Protein 5U0V (pdb70)

Secondary structure (DSSP, 8-state):
-EEEETTEEEETTS-EEEEEEE---HHHHHHHHHHHHHHTT-SEEEEE-STTSTTPPP--HHHHHHHHHHHHHHHHHH---EEEEE---HHHHHHHHHTT--EEEETTTT-STTHHHHHHHHT--EEEE--SS----HHHHHHHHHHHHHHHHHHTT--GGGEEEE----TT--HHHHHHHHHTGGGGGGG-S-BEEE-TT-HHHHHHHT--GGG-HHHHHHHHHHHHHTT-SEEEES-HHHHHHHHHHHHHHHHH-/--EEEETTEEEE-SS-EEEEEEE----HHHHHHHHHHHHHHTT-SEEEEE-----HHHHHHHHHHHHHHHHHH--SEEEEE---HHHHHHHHHTT--EEEETTTT-STTHHHHHHHHT--EEEE----HHHHHHHHHHHHHHHHHHTT--GGGEEEE----TT--HHHHHHHHHTGGGGGGG-S-BEE--TT-HHHHHHH---GGG-HHHHHHHHHHHHHTT-SEEEES-HHHHHHHHHHHHHHHHHT-

CATH classification: 3.20.20.20

Structure (mmCIF, N/CA/C/O backbone):
data_5U0V
#
_entry.id   5U0V
#
_cell.length_a   43.605
_cell.length_b   85.016
_cell.length_c   82.085
_cell.angle_alpha   90.00
_cell.angle_beta   102.83
_cell.angle_gamma   90.00
#
_symmetry.space_group_name_H-M   'P 1 21 1'
#
loop_
_entity.id
_entity.type
_entity.pdbx_description
1 polymer 'Dihydropteroate synthase'
2 non-polymer 2-amino-6-(methylamino)-5-nitrosopyrimidin-4(3H)-one
3 non-polymer 'SODIUM ION'
4 non-polymer 'ACETIC ACID'
5 water water
#
loop_
_atom_site.group_PDB
_atom_site.id
_atom_site.type_symbol
_atom_site.label_atom_id
_atom_site.label_alt_id
_atom_site.label_comp_id
_atom_site.label_asym_id
_atom_site.label_entity_id
_atom_site.label_seq_id
_atom_site.pdbx_PDB_ins_code
_atom_site.Cartn_x
_atom_site.Cartn_y
_atom_site.Cartn_z
_atom_site.occupancy
_atom_site.B_iso_or_equiv
_atom_site.auth_seq_id
_atom_site.auth_comp_id
_atom_site.auth_asym_id
_atom_site.auth_atom_id
_atom_site.pdbx_PDB_model_num
ATOM 1 N N . MET A 1 3 ? 27.683 13.665 42.875 1.00 43.41 1 MET A N 1
ATOM 2 C CA . MET A 1 3 ? 27.590 13.005 44.173 1.00 48.77 1 MET A CA 1
ATOM 3 C C . MET A 1 3 ? 28.535 11.806 44.241 1.00 38.25 1 MET A C 1
ATOM 4 O O . MET A 1 3 ? 28.594 10.996 43.316 1.00 35.44 1 MET A O 1
ATOM 9 N N . LYS A 1 4 ? 29.285 11.707 45.335 1.00 42.54 2 LYS A N 1
ATOM 10 C CA . LYS A 1 4 ? 30.229 10.607 45.523 1.00 38.28 2 LYS A CA 1
ATOM 11 C C . LYS A 1 4 ? 30.112 9.941 46.884 1.00 33.92 2 LYS A C 1
ATOM 12 O O . LYS A 1 4 ? 29.629 10.529 47.858 1.00 37.33 2 LYS A O 1
ATOM 18 N N . LEU A 1 5 ? 30.541 8.687 46.928 1.00 27.58 3 LEU A N 1
ATOM 19 C CA . LEU A 1 5 ? 30.717 7.993 48.181 1.00 23.53 3 LEU A CA 1
ATOM 20 C C . LEU A 1 5 ? 32.195 7.806 48.385 1.00 23.74 3 LEU A C 1
ATOM 21 O O . LEU A 1 5 ? 32.914 7.565 47.417 1.00 23.91 3 LEU A O 1
ATOM 26 N N . PHE A 1 6 ? 32.624 7.868 49.642 1.00 24.17 4 PHE A N 1
ATOM 27 C CA . PHE A 1 6 ? 34.021 7.660 50.017 1.00 23.09 4 PHE A CA 1
ATOM 28 C C . PHE A 1 6 ? 34.171 6.536 51.042 1.00 23.85 4 PHE A C 1
ATOM 29 O O . PHE A 1 6 ? 33.499 6.533 52.075 1.00 28.16 4 PHE A O 1
ATOM 37 N N . ALA A 1 7 ? 35.061 5.591 50.756 1.00 19.87 5 ALA A N 1
ATOM 38 C CA . ALA A 1 7 ? 35.313 4.473 51.660 1.00 23.10 5 ALA A CA 1
ATOM 39 C C . ALA A 1 7 ? 36.683 3.871 51.368 1.00 20.80 5 ALA A C 1
ATOM 40 O O . ALA A 1 7 ? 37.059 3.750 50.207 1.00 22.75 5 ALA A O 1
ATOM 42 N N . GLN A 1 8 ? 37.414 3.506 52.425 1.00 20.94 6 GLN A N 1
ATOM 43 C CA . GLN A 1 8 ? 38.683 2.798 52.284 1.00 20.66 6 GLN A CA 1
ATOM 44 C C . GLN A 1 8 ? 39.654 3.608 51.447 1.00 22.07 6 GLN A C 1
ATOM 45 O O . GLN A 1 8 ? 40.416 3.044 50.666 1.00 22.17 6 GLN A O 1
ATOM 51 N N . GLY A 1 9 ? 39.576 4.930 51.572 1.00 23.21 7 GLY A N 1
ATOM 52 C CA . GLY A 1 9 ? 40.457 5.813 50.815 1.00 28.98 7 GLY A CA 1
ATOM 53 C C . GLY A 1 9 ? 40.208 5.858 49.322 1.00 25.49 7 GLY A C 1
ATOM 54 O O . GLY A 1 9 ? 41.071 6.258 48.551 1.00 25.72 7 GLY A O 1
ATOM 55 N N . THR A 1 10 ? 39.024 5.437 48.895 1.00 22.53 8 THR A N 1
ATOM 56 C CA . THR A 1 10 ? 38.667 5.515 47.491 1.00 24.59 8 THR A CA 1
ATOM 57 C C . THR A 1 10 ? 37.268 6.126 47.379 1.00 26.79 8 THR A C 1
ATOM 58 O O . THR A 1 10 ? 36.614 6.400 48.393 1.00 26.07 8 THR A O 1
ATOM 62 N N . SER A 1 11 ? 36.829 6.349 46.152 1.00 26.98 9 SER A N 1
ATOM 63 C CA . SER A 1 11 ? 35.507 6.934 45.930 1.00 29.64 9 SER A CA 1
ATOM 64 C C . SER A 1 11 ? 34.719 6.240 44.838 1.00 26.90 9 SER A C 1
ATOM 65 O O . SER A 1 11 ? 35.269 5.581 43.948 1.00 29.91 9 SER A O 1
ATOM 68 N N . LEU A 1 12 ? 33.398 6.392 44.912 1.00 22.39 10 LEU A N 1
ATOM 69 C CA . LEU A 1 12 ? 32.526 5.864 43.898 1.00 25.57 10 LEU A CA 1
ATOM 70 C C . LEU A 1 12 ? 31.750 7.058 43.338 1.00 20.06 10 LEU A C 1
ATOM 71 O O . LEU A 1 12 ? 31.221 7.872 44.108 1.00 25.89 10 LEU A O 1
ATOM 76 N N . ASP A 1 13 ? 31.749 7.176 42.012 1.00 23.39 11 ASP A N 1
ATOM 77 C CA . ASP A 1 13 ? 31.142 8.297 41.303 1.00 25.74 11 ASP A CA 1
ATOM 78 C C . ASP A 1 13 ? 29.674 8.027 41.019 1.00 21.53 11 ASP A C 1
ATOM 79 O O . ASP A 1 13 ? 29.345 7.251 40.113 1.00 24.10 11 ASP A O 1
ATOM 84 N N . LEU A 1 14 ? 28.802 8.709 41.739 1.00 24.62 12 LEU A N 1
ATOM 85 C CA . LEU A 1 14 ? 27.379 8.407 41.599 1.00 24.26 12 LEU A CA 1
ATOM 86 C C . LEU A 1 14 ? 26.696 9.306 40.580 1.00 26.78 12 LEU A C 1
ATOM 87 O O . LEU A 1 14 ? 25.493 9.535 40.673 1.00 27.41 12 LEU A O 1
ATOM 92 N N . SER A 1 15 ? 27.449 9.787 39.592 1.00 28.25 13 SER A N 1
ATOM 93 C CA . SER A 1 15 ? 26.871 10.618 38.541 1.00 30.11 13 SER A CA 1
ATOM 94 C C . SER A 1 15 ? 26.137 9.773 37.500 1.00 33.06 13 SER A C 1
ATOM 95 O O . SER A 1 15 ? 25.501 10.305 36.594 1.00 30.52 13 SER A O 1
ATOM 98 N N . HIS A 1 16 ? 26.238 8.457 37.629 1.00 25.99 14 HIS A N 1
ATOM 99 C CA . HIS A 1 16 ? 25.512 7.538 36.773 1.00 25.91 14 HIS A CA 1
ATOM 100 C C . HIS A 1 16 ? 25.113 6.347 37.625 1.00 26.02 14 HIS A C 1
ATOM 101 O O . HIS A 1 16 ? 25.706 6.134 38.689 1.00 23.02 14 HIS A O 1
ATOM 108 N N . PRO A 1 17 ? 24.103 5.572 37.185 1.00 24.67 15 PRO A N 1
ATOM 109 C CA . PRO A 1 17 ? 23.720 4.419 38.022 1.00 20.13 15 PRO A CA 1
ATOM 110 C C . PRO A 1 17 ? 24.803 3.338 38.053 1.00 24.15 15 PRO A C 1
ATOM 111 O O . PRO A 1 17 ? 25.508 3.118 37.075 1.00 23.24 15 PRO A O 1
ATOM 115 N N . HIS A 1 18 ? 24.942 2.692 39.204 1.00 18.30 16 HIS A N 1
ATOM 116 C CA . HIS A 1 18 ? 25.806 1.550 39.358 1.00 14.83 16 HIS A CA 1
ATOM 117 C C . HIS A 1 18 ? 25.015 0.289 39.564 1.00 17.05 16 HIS A C 1
ATOM 118 O O . HIS A 1 18 ? 24.001 0.292 40.276 1.00 19.21 16 HIS A O 1
ATOM 125 N N . VAL A 1 19 ? 25.472 -0.790 38.967 1.00 14.05 17 VAL A N 1
ATOM 126 C CA . VAL A 1 19 ? 24.860 -2.082 39.217 1.00 14.06 17 VAL A CA 1
ATOM 127 C C . VAL A 1 19 ? 25.607 -2.833 40.338 1.00 15.77 17 VAL A C 1
ATOM 128 O O . VAL A 1 19 ? 26.819 -3.092 40.247 1.00 15.42 17 VAL A O 1
ATOM 132 N N . MET A 1 20 ? 24.869 -3.182 41.388 1.00 16.71 18 MET A N 1
ATOM 133 C CA . MET A 1 20 ? 25.421 -3.955 42.494 1.00 15.84 18 MET A CA 1
ATOM 134 C C . MET A 1 20 ? 24.981 -5.401 42.342 1.00 19.09 18 MET A C 1
ATOM 135 O O . MET A 1 20 ? 23.795 -5.698 42.343 1.00 17.16 18 MET A O 1
ATOM 140 N N . GLY A 1 21 ? 25.952 -6.295 42.210 1.00 13.89 19 GLY A N 1
ATOM 141 C CA . GLY A 1 21 ? 25.652 -7.692 41.968 1.00 14.29 19 GLY A CA 1
ATOM 142 C C . GLY A 1 21 ? 25.539 -8.432 43.295 1.00 18.05 19 GLY A C 1
ATOM 143 O O . GLY A 1 21 ? 26.358 -8.244 44.201 1.00 19.88 19 GLY A O 1
ATOM 144 N N . ILE A 1 22 ? 24.553 -9.303 43.383 1.00 16.24 20 ILE A N 1
ATOM 145 C CA . ILE A 1 22 ? 24.298 -10.091 44.588 1.00 17.02 20 ILE A CA 1
ATOM 146 C C . ILE A 1 22 ? 25.230 -11.317 44.649 1.00 17.20 20 ILE A C 1
ATOM 147 O O . ILE A 1 22 ? 25.225 -12.147 43.752 1.00 20.19 20 ILE A O 1
ATOM 152 N N . LEU A 1 23 ? 26.027 -11.420 45.711 1.00 21.10 21 LEU A N 1
ATOM 153 C CA . LEU A 1 23 ? 26.876 -12.580 45.906 1.00 20.80 21 LEU A CA 1
ATOM 154 C C . LEU A 1 23 ? 26.446 -13.298 47.172 1.00 24.63 21 LEU A C 1
ATOM 155 O O . LEU A 1 23 ? 26.790 -12.883 48.277 1.00 23.07 21 LEU A O 1
ATOM 160 N N . ASN A 1 24 ? 25.665 -14.353 47.008 1.00 26.69 22 ASN A N 1
ATOM 161 C CA . ASN A 1 24 ? 25.154 -15.135 48.121 1.00 32.25 22 ASN A CA 1
ATOM 162 C C . ASN A 1 24 ? 26.121 -16.265 48.425 1.00 30.23 22 ASN A C 1
ATOM 163 O O . ASN A 1 24 ? 26.359 -17.111 47.582 1.00 35.27 22 ASN A O 1
ATOM 168 N N . VAL A 1 25 ? 26.699 -16.263 49.618 1.00 32.76 23 VAL A N 1
ATOM 169 C CA . VAL A 1 25 ? 27.725 -17.251 49.945 1.00 29.91 23 VAL A CA 1
ATOM 170 C C . VAL A 1 25 ? 27.202 -18.360 50.869 1.00 41.45 23 VAL A C 1
ATOM 171 O O . VAL A 1 25 ? 27.988 -19.080 51.484 1.00 50.78 23 VAL A O 1
ATOM 175 N N . THR A 1 26 ? 25.882 -18.490 50.970 0.85 38.52 24 THR A N 1
ATOM 176 C CA . THR A 1 26 ? 25.262 -19.648 51.622 0.85 46.43 24 THR A CA 1
ATOM 177 C C . THR A 1 26 ? 24.885 -20.713 50.592 0.85 47.35 24 THR A C 1
ATOM 178 O O . THR A 1 26 ? 25.752 -21.297 49.943 0.85 53.33 24 THR A O 1
ATOM 182 N N . ASN A 1 37 ? 34.800 -25.952 47.372 1.00 55.17 35 ASN A N 1
ATOM 183 C CA . ASN A 1 37 ? 35.074 -24.838 48.271 1.00 52.73 35 ASN A CA 1
ATOM 184 C C . ASN A 1 37 ? 34.215 -23.618 47.956 1.00 56.10 35 ASN A C 1
ATOM 185 O O . ASN A 1 37 ? 34.292 -23.059 46.862 1.00 54.02 35 ASN A O 1
ATOM 190 N N . SER A 1 38 ? 33.397 -23.211 48.921 1.00 53.13 36 SER A N 1
ATOM 191 C CA . SER A 1 38 ? 32.521 -22.056 48.748 1.00 53.61 36 SER A CA 1
ATOM 192 C C . SER A 1 38 ? 33.306 -20.790 48.386 1.00 51.86 36 SER A C 1
ATOM 193 O O . SER A 1 38 ? 32.831 -19.962 47.606 1.00 47.85 36 SER A O 1
ATOM 196 N N . LEU A 1 39 ? 34.500 -20.648 48.961 1.00 48.36 37 LEU A N 1
ATOM 197 C CA . LEU A 1 39 ? 35.305 -19.446 48.776 1.00 42.95 37 LEU A CA 1
ATOM 198 C C . LEU A 1 39 ? 35.721 -19.293 47.328 1.00 43.30 37 LEU A C 1
ATOM 199 O O . LEU A 1 39 ? 35.566 -18.225 46.734 1.00 39.37 37 LEU A O 1
ATOM 204 N N . ILE A 1 40 ? 36.246 -20.370 46.757 1.00 43.45 38 ILE A N 1
ATOM 205 C CA . ILE A 1 40 ? 36.710 -20.354 45.380 1.00 41.31 38 ILE A CA 1
ATOM 206 C C . ILE A 1 40 ? 35.545 -20.131 44.406 1.00 36.20 38 ILE A C 1
ATOM 207 O O . ILE A 1 40 ? 35.683 -19.411 43.418 1.00 36.81 38 ILE A O 1
ATOM 212 N N . ASP A 1 41 ? 34.397 -20.727 44.707 1.00 37.46 39 ASP A N 1
ATOM 213 C CA . ASP A 1 41 ? 33.180 -20.474 43.929 1.00 36.53 39 ASP A CA 1
ATOM 214 C C . ASP A 1 41 ? 32.742 -19.011 44.020 1.00 34.49 39 ASP A C 1
ATOM 215 O O . ASP A 1 41 ? 32.317 -18.423 43.027 1.00 33.70 39 ASP A O 1
ATOM 220 N N . ALA A 1 42 ? 32.827 -18.442 45.224 1.00 33.50 40 ALA A N 1
ATOM 221 C CA . ALA A 1 42 ? 32.432 -17.060 45.448 1.00 28.98 40 ALA A CA 1
ATOM 222 C C . ALA A 1 42 ? 33.324 -16.110 44.667 1.00 27.03 40 ALA A C 1
ATOM 223 O O . ALA A 1 42 ? 32.840 -15.164 44.050 1.00 26.25 40 ALA A O 1
ATOM 225 N N . VAL A 1 43 ? 34.628 -16.344 44.673 1.00 25.87 41 VAL A N 1
ATOM 226 C CA . VAL A 1 43 ? 35.512 -15.498 43.889 1.00 27.21 41 VAL A CA 1
ATOM 227 C C . VAL A 1 43 ? 35.209 -15.607 42.387 1.00 26.99 41 VAL A C 1
ATOM 228 O O . VAL A 1 43 ? 35.214 -14.605 41.669 1.00 25.54 41 VAL A O 1
ATOM 232 N N . LYS A 1 44 ? 34.924 -16.817 41.909 1.00 27.74 42 LYS A N 1
ATOM 233 C CA . LYS A 1 44 ? 34.645 -16.927 40.481 1.00 29.86 42 LYS A CA 1
ATOM 234 C C . LYS A 1 44 ? 33.328 -16.238 40.110 1.00 26.90 42 LYS A C 1
ATOM 235 O O . LYS A 1 44 ? 33.258 -15.521 39.112 1.00 26.47 42 LYS A O 1
ATOM 241 N N . HIS A 1 45 ? 32.311 -16.342 40.949 1.00 25.09 43 HIS A N 1
ATOM 242 C CA . HIS A 1 45 ? 31.043 -15.662 40.689 1.00 28.53 43 HIS A CA 1
ATOM 243 C C . H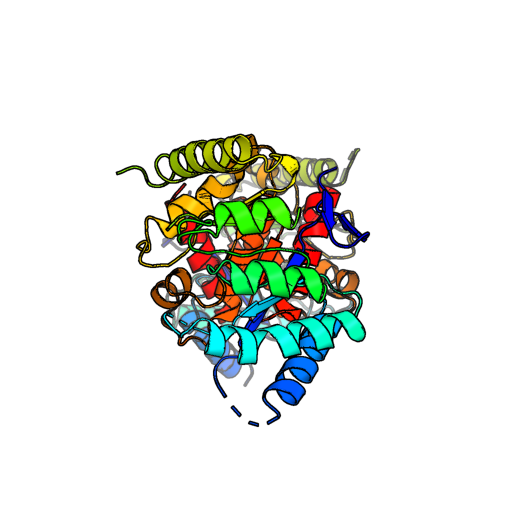IS A 1 45 ? 31.230 -14.144 40.720 1.00 27.09 43 HIS A C 1
ATOM 244 O O . HIS A 1 45 ? 30.681 -13.417 39.892 1.00 21.93 43 HIS A O 1
ATOM 251 N N . ALA A 1 46 ? 32.018 -13.661 41.675 1.00 25.35 44 ALA A N 1
ATOM 252 C CA . ALA A 1 46 ? 32.340 -12.254 41.708 1.00 19.99 44 ALA A CA 1
ATOM 253 C C . ALA A 1 46 ? 33.046 -11.813 40.417 1.00 22.73 44 ALA A C 1
ATOM 254 O O . ALA A 1 46 ? 32.781 -10.734 39.906 1.00 18.01 44 ALA A O 1
ATOM 256 N N . ASN A 1 47 ? 33.976 -12.628 39.917 1.00 22.60 45 ASN A N 1
ATOM 257 C CA . ASN A 1 47 ? 34.713 -12.272 38.710 1.00 22.30 45 ASN A CA 1
ATOM 258 C C . ASN A 1 47 ? 33.759 -12.129 37.519 1.00 19.92 45 ASN A C 1
ATOM 259 O O . ASN A 1 47 ? 33.866 -11.169 36.744 1.00 21.54 45 ASN A O 1
ATOM 264 N N . LEU A 1 48 ? 32.841 -13.083 37.395 1.00 22.97 46 LEU A N 1
ATOM 265 C CA . LEU A 1 48 ? 31.837 -13.058 36.329 1.00 22.50 46 LEU A CA 1
ATOM 266 C C . LEU A 1 48 ? 31.014 -11.785 36.415 1.00 22.86 46 LEU A C 1
ATOM 267 O O . LEU A 1 48 ? 30.753 -11.129 35.400 1.00 24.48 46 LEU A O 1
ATOM 272 N N . MET A 1 49 ? 30.628 -11.402 37.628 1.00 20.91 47 MET A N 1
ATOM 273 C CA . MET A 1 49 ? 29.779 -10.220 37.777 1.00 19.17 47 MET A CA 1
ATOM 274 C C . MET A 1 49 ? 30.534 -8.939 37.446 1.00 18.93 47 MET A C 1
ATOM 275 O O . MET A 1 49 ? 29.986 -8.016 36.856 1.00 17.43 47 MET A O 1
ATOM 280 N N . ILE A 1 50 ? 31.813 -8.886 37.810 1.00 18.18 48 ILE A N 1
ATOM 281 C CA . ILE A 1 50 ? 32.636 -7.726 37.486 1.00 15.84 48 ILE A CA 1
ATOM 282 C C . ILE A 1 50 ? 32.792 -7.612 35.964 1.00 19.00 48 ILE A C 1
ATOM 283 O O . ILE A 1 50 ? 32.680 -6.520 35.386 1.00 18.77 48 ILE A O 1
ATOM 288 N N . ASN A 1 51 ? 33.048 -8.749 35.323 1.00 19.83 49 ASN A N 1
ATOM 289 C CA . ASN A 1 51 ? 33.223 -8.791 33.882 1.00 21.59 49 ASN A CA 1
ATOM 290 C C . ASN A 1 51 ? 31.946 -8.357 33.157 1.00 23.50 49 ASN A C 1
ATOM 291 O O . ASN A 1 51 ? 32.009 -7.783 32.067 1.00 25.45 49 ASN A O 1
ATOM 296 N N . ALA A 1 52 ? 30.800 -8.625 33.778 1.00 21.01 50 ALA A N 1
ATOM 297 C CA . ALA A 1 52 ? 29.488 -8.265 33.217 1.00 19.40 50 ALA A CA 1
ATOM 298 C C . ALA A 1 52 ? 29.128 -6.801 33.487 1.00 19.68 50 ALA A C 1
ATOM 299 O O . ALA A 1 52 ? 28.089 -6.299 33.005 1.00 19.36 50 ALA A O 1
ATOM 301 N N . GLY A 1 53 ? 29.948 -6.131 34.294 1.00 18.24 51 GLY A N 1
ATOM 302 C CA . GLY A 1 53 ? 29.773 -4.703 34.537 1.00 16.51 51 GLY A CA 1
ATOM 303 C C . GLY A 1 53 ? 29.328 -4.258 35.923 1.00 14.72 51 GLY A C 1
ATOM 304 O O . GLY A 1 53 ? 29.169 -3.060 36.152 1.00 15.47 51 GLY A O 1
ATOM 305 N N . ALA A 1 54 ? 29.202 -5.180 36.874 1.00 17.90 52 ALA A N 1
ATOM 306 C CA . ALA A 1 54 ? 28.926 -4.782 38.266 1.00 16.99 52 ALA A CA 1
ATOM 307 C C . ALA A 1 54 ? 30.066 -3.937 38.836 1.00 16.82 52 ALA A C 1
ATOM 308 O O . ALA A 1 54 ? 31.252 -4.292 38.656 1.00 18.16 52 ALA A O 1
ATOM 310 N N . THR A 1 55 ? 29.736 -2.836 39.515 1.00 15.76 53 THR A N 1
ATOM 311 C CA . THR A 1 55 ? 30.778 -2.015 40.127 1.00 17.98 53 THR A CA 1
ATOM 312 C C . THR A 1 55 ? 30.741 -2.055 41.654 1.00 17.35 53 THR A C 1
ATOM 313 O O . THR A 1 55 ? 31.559 -1.420 42.329 1.00 16.56 53 THR A O 1
ATOM 317 N N . ILE A 1 56 ? 29.780 -2.802 42.189 1.00 16.28 54 ILE A N 1
ATOM 318 C CA . ILE A 1 56 ? 29.737 -3.126 43.625 1.00 15.46 54 ILE A CA 1
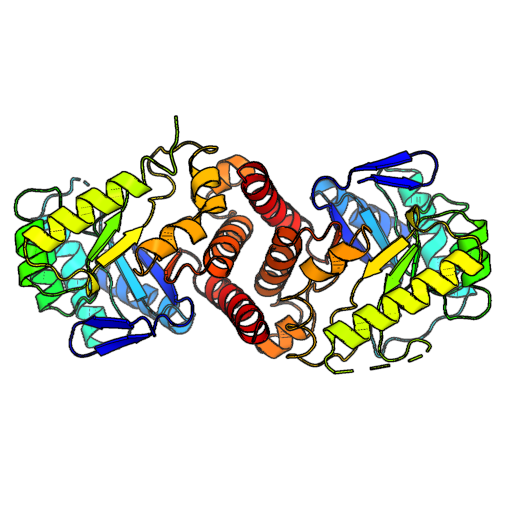ATOM 319 C C . ILE A 1 56 ? 29.335 -4.586 43.712 1.00 16.51 54 ILE A C 1
ATOM 320 O O . ILE A 1 56 ? 28.421 -5.016 42.995 1.00 16.00 54 ILE A O 1
ATOM 325 N N . ILE A 1 57 ? 30.024 -5.353 44.564 1.00 17.63 55 ILE A N 1
ATOM 326 C CA . ILE A 1 57 ? 29.675 -6.747 44.828 1.00 15.25 55 ILE A CA 1
ATOM 327 C C . ILE A 1 57 ? 29.096 -6.851 46.246 1.00 19.37 55 ILE A C 1
ATOM 328 O O . ILE A 1 57 ? 29.748 -6.490 47.223 1.00 17.60 55 ILE A O 1
ATOM 333 N N . ASP A 1 58 ? 27.883 -7.370 46.360 1.00 17.35 56 ASP A N 1
ATOM 334 C CA . ASP A 1 58 ? 27.179 -7.391 47.620 1.00 14.76 56 ASP A CA 1
ATOM 335 C C . ASP A 1 58 ? 27.229 -8.762 48.277 1.00 15.82 56 ASP A C 1
ATOM 336 O O . ASP A 1 58 ? 26.557 -9.703 47.840 1.00 17.54 56 ASP A O 1
ATOM 341 N N . VAL A 1 59 ? 28.031 -8.874 49.323 1.00 14.41 57 VAL A N 1
ATOM 342 C CA . VAL A 1 59 ? 28.359 -10.157 49.909 1.00 16.23 57 VAL A CA 1
ATOM 343 C C . VAL A 1 59 ? 27.456 -10.385 51.113 1.00 18.79 57 VAL A C 1
ATOM 344 O O . VAL A 1 59 ? 27.395 -9.549 51.994 1.00 18.94 57 VAL A O 1
ATOM 348 N N . GLY A 1 60 ? 26.788 -11.525 51.144 1.00 20.39 58 GLY A N 1
ATOM 349 C CA . GLY A 1 60 ? 25.868 -11.828 52.233 1.00 27.54 58 GLY A CA 1
ATOM 350 C C . GLY A 1 60 ? 25.544 -13.303 52.263 1.00 33.30 58 GLY A C 1
ATOM 351 O O . GLY A 1 60 ? 26.004 -14.078 51.421 1.00 38.23 58 GLY A O 1
ATOM 352 N N . GLY A 1 61 ? 24.748 -13.709 53.238 0.70 41.87 59 GLY A N 1
ATOM 353 C CA . GLY A 1 61 ? 24.240 -15.065 53.245 0.70 46.18 59 GLY A CA 1
ATOM 354 C C . GLY A 1 61 ? 22.832 -15.158 52.688 0.70 47.57 59 GLY A C 1
ATOM 355 O O . GLY A 1 61 ? 22.318 -14.214 52.085 0.70 42.39 59 GLY A O 1
ATOM 356 N N . GLU A 1 62 ? 22.226 -16.319 52.877 1.00 44.76 60 GLU A N 1
ATOM 357 C CA . GLU A 1 62 ? 20.820 -16.552 52.592 1.00 51.61 60 GLU A CA 1
ATOM 358 C C . GLU A 1 62 ? 19.879 -15.805 53.542 1.00 50.84 60 GLU A C 1
ATOM 359 O O . GLU A 1 62 ? 18.722 -15.556 53.214 1.00 42.94 60 GLU A O 1
ATOM 365 N N . SER A 1 63 ? 20.361 -15.517 54.746 1.00 42.76 61 SER A N 1
ATOM 366 C CA . SER A 1 63 ? 19.474 -15.214 55.873 1.00 46.15 61 SER A CA 1
ATOM 367 C C . SER A 1 63 ? 18.789 -13.837 55.807 1.00 46.97 61 SER A C 1
ATOM 368 O O . SER A 1 63 ? 18.175 -13.410 56.787 1.00 50.96 61 SER A O 1
ATOM 371 N N . THR A 1 64 ? 18.880 -13.146 54.674 1.00 41.45 62 THR A N 1
ATOM 372 C CA . THR A 1 64 ? 18.186 -11.867 54.544 1.00 48.02 62 THR A CA 1
ATOM 373 C C . THR A 1 64 ? 16.879 -12.032 53.764 1.00 48.22 62 THR A C 1
ATOM 374 O O . THR A 1 64 ? 16.101 -11.085 53.650 1.00 51.55 62 THR A O 1
ATOM 378 N N . ARG A 1 65 ? 16.640 -13.227 53.227 1.00 46.98 63 ARG A N 1
ATOM 379 C CA . ARG A 1 65 ? 15.328 -13.557 52.651 1.00 43.70 63 ARG A CA 1
ATOM 380 C C . ARG A 1 65 ? 14.321 -13.849 53.779 1.00 46.29 63 ARG A C 1
ATOM 381 O O . ARG A 1 65 ? 14.652 -14.552 54.734 1.00 44.03 63 ARG A O 1
ATOM 389 N N . PRO A 1 66 ? 13.095 -13.295 53.694 0.86 49.72 64 PRO A N 1
ATOM 390 C CA . PRO A 1 66 ? 12.110 -13.619 54.742 0.86 44.15 64 PRO A CA 1
ATOM 391 C C . PRO A 1 66 ? 11.798 -15.120 54.794 0.86 38.83 64 PRO A C 1
ATOM 392 O O . PRO A 1 66 ? 11.520 -15.702 53.749 0.86 38.88 64 PRO A O 1
ATOM 396 N N . GLY A 1 67 ? 11.879 -15.726 55.980 1.00 39.18 65 GLY A N 1
ATOM 397 C CA . GLY A 1 67 ? 11.712 -17.165 56.133 1.00 35.40 65 GLY A CA 1
ATOM 398 C C . GLY A 1 67 ? 12.998 -17.963 56.351 1.00 40.21 65 GLY A C 1
ATOM 399 O O . GLY A 1 67 ? 12.994 -19.018 57.002 1.00 40.37 65 GLY A O 1
ATOM 400 N N . ALA A 1 68 ? 14.106 -17.453 55.822 1.00 34.33 66 ALA A N 1
ATOM 401 C CA . ALA A 1 68 ? 15.395 -18.150 55.874 1.00 35.34 66 ALA A CA 1
ATOM 402 C C . ALA A 1 68 ? 15.930 -18.425 57.291 1.00 34.24 66 ALA A C 1
ATOM 403 O O . ALA A 1 68 ? 15.561 -17.767 58.272 1.00 31.18 66 ALA A O 1
ATOM 405 N N . ALA A 1 69 ? 16.809 -19.419 57.385 1.00 34.08 67 ALA A N 1
ATOM 406 C CA . ALA A 1 69 ? 17.427 -19.789 58.653 1.00 30.11 67 ALA A CA 1
ATOM 407 C C . ALA A 1 69 ? 18.262 -18.645 59.202 1.00 30.44 67 ALA A C 1
ATOM 408 O O . ALA A 1 69 ? 19.068 -18.038 58.495 1.00 33.51 67 ALA A O 1
ATOM 410 N N . GLU A 1 70 ? 18.072 -18.356 60.475 1.00 29.98 68 GLU A N 1
ATOM 411 C CA . GLU A 1 70 ? 18.936 -17.421 61.149 1.00 27.63 68 GLU A CA 1
ATOM 412 C C . GLU A 1 70 ? 20.294 -18.090 61.364 1.00 27.31 68 GLU A C 1
ATOM 413 O O . GLU A 1 70 ? 20.377 -19.323 61.416 1.00 21.36 68 GLU A O 1
ATOM 419 N N . VAL A 1 71 ? 21.360 -17.291 61.421 1.00 24.66 69 VAL A N 1
ATOM 420 C CA . VAL A 1 71 ? 22.703 -17.837 61.660 1.00 23.63 69 VAL A CA 1
ATOM 421 C C . VAL A 1 71 ? 23.450 -17.141 62.805 1.00 23.53 69 VAL A C 1
ATOM 422 O O . VAL A 1 71 ? 23.146 -16.003 63.181 1.00 25.95 69 VAL A O 1
ATOM 426 N N . SER A 1 72 ? 24.419 -17.849 63.363 1.00 22.96 70 SER A N 1
ATOM 427 C CA . SER A 1 72 ? 25.215 -17.332 64.483 1.00 24.14 70 SER A CA 1
ATOM 428 C C . SER A 1 72 ? 26.192 -16.257 64.012 1.00 23.51 70 SER A C 1
ATOM 429 O O . SER A 1 72 ? 26.480 -16.158 62.818 1.00 21.97 70 SER A O 1
ATOM 432 N N . VAL A 1 73 ? 26.729 -15.491 64.952 1.00 24.06 71 VAL A N 1
ATOM 433 C CA . VAL A 1 73 ? 27.768 -14.526 64.634 1.00 23.12 71 VAL A CA 1
ATOM 434 C C . VAL A 1 73 ? 28.983 -15.272 64.100 1.00 23.29 71 VAL A C 1
ATOM 435 O O . VAL A 1 73 ? 29.598 -14.860 63.124 1.00 21.85 71 VAL A O 1
ATOM 439 N N . GLU A 1 74 ? 29.308 -16.384 64.745 1.00 23.02 72 GLU A N 1
ATOM 440 C CA . GLU A 1 74 ? 30.419 -17.219 64.329 1.00 25.40 72 GLU A CA 1
ATOM 441 C C . GLU A 1 74 ? 30.311 -17.686 62.873 1.00 25.37 72 GLU A C 1
ATOM 442 O O . GLU A 1 74 ? 31.302 -17.646 62.133 1.00 23.09 72 GLU A O 1
ATOM 448 N N . GLU A 1 75 ? 29.121 -18.129 62.463 1.00 21.99 73 GLU A N 1
ATOM 449 C CA . GLU A 1 75 ? 28.952 -18.635 61.100 1.00 22.96 73 GLU A CA 1
ATOM 450 C C . GLU A 1 75 ? 29.031 -17.473 60.134 1.00 20.67 73 GLU A C 1
ATOM 451 O O . GLU A 1 75 ? 29.646 -17.583 59.064 1.00 21.72 73 GLU A O 1
ATOM 457 N N . GLU A 1 76 ? 28.430 -16.347 60.490 1.00 19.22 74 GLU A N 1
ATOM 458 C CA . GLU A 1 76 ? 28.465 -15.199 59.597 1.00 19.57 74 GLU A CA 1
ATOM 459 C C . GLU A 1 76 ? 29.890 -14.701 59.373 1.00 16.75 74 GLU A C 1
ATOM 460 O O . GLU A 1 76 ? 30.282 -14.429 58.250 1.00 20.82 74 GLU A O 1
ATOM 466 N N . LEU A 1 77 ? 30.671 -14.627 60.444 1.00 18.74 75 LEU A N 1
ATOM 467 C CA . LEU A 1 77 ? 32.091 -14.273 60.319 1.00 20.62 75 LEU A CA 1
ATOM 468 C C . LEU A 1 77 ? 32.858 -15.256 59.448 1.00 23.46 75 LEU A C 1
ATOM 469 O O . LEU A 1 77 ? 33.634 -14.843 58.591 1.00 24.69 75 LEU A O 1
ATOM 474 N N . GLN A 1 78 ? 32.613 -16.543 59.643 1.00 22.97 76 GLN A N 1
ATOM 475 C CA . GLN A 1 78 ? 33.286 -17.584 58.873 1.00 22.15 76 GLN A CA 1
ATOM 476 C C . GLN A 1 78 ? 32.970 -17.509 57.381 1.00 20.31 76 GLN A C 1
ATOM 477 O O . GLN A 1 78 ? 33.816 -17.804 56.552 1.00 25.82 76 GLN A O 1
ATOM 483 N N . ARG A 1 79 ? 31.735 -17.154 57.051 1.00 20.74 77 ARG A N 1
ATOM 484 C CA . ARG A 1 79 ? 31.282 -17.138 55.671 1.00 24.56 77 ARG A CA 1
ATOM 485 C C . ARG A 1 79 ? 31.610 -15.838 54.944 1.00 24.87 77 ARG A C 1
ATOM 486 O O . ARG A 1 79 ? 32.040 -15.867 53.797 1.00 26.53 77 ARG A O 1
ATOM 494 N N . VAL A 1 80 ? 31.437 -14.706 55.613 1.00 19.21 78 VAL A N 1
ATOM 495 C CA . VAL A 1 80 ? 31.539 -13.409 54.937 1.00 19.52 78 VAL A CA 1
ATOM 496 C C . VAL A 1 80 ? 32.957 -12.826 54.904 1.00 20.28 78 VAL A C 1
ATOM 497 O O . VAL A 1 80 ? 33.442 -12.373 53.862 1.00 19.04 78 VAL A O 1
ATOM 501 N N . ILE A 1 81 ? 33.640 -12.829 56.043 1.00 18.31 79 ILE A N 1
ATOM 502 C CA . ILE A 1 81 ? 34.953 -12.184 56.101 1.00 21.03 79 ILE A CA 1
ATOM 503 C C . ILE A 1 81 ? 35.971 -12.717 55.053 1.00 18.07 79 ILE A C 1
ATOM 504 O O . ILE A 1 81 ? 36.607 -11.915 54.369 1.00 18.93 79 ILE A O 1
ATOM 509 N N . PRO A 1 82 ? 36.112 -14.050 54.894 1.00 17.84 80 PRO A N 1
ATOM 510 C CA . PRO A 1 82 ? 37.108 -14.518 53.912 1.00 21.92 80 PRO A CA 1
ATOM 511 C C . PRO A 1 82 ? 36.765 -14.145 52.476 1.00 18.74 80 PRO A C 1
ATOM 512 O O . PRO A 1 82 ? 37.656 -13.964 51.657 1.00 17.35 80 PRO A O 1
ATOM 516 N N . VAL A 1 83 ? 35.468 -14.056 52.173 1.00 18.35 81 VAL A N 1
ATOM 517 C CA . VAL A 1 83 ? 35.044 -13.699 50.830 1.00 17.56 81 VAL A CA 1
ATOM 518 C C . VAL A 1 83 ? 35.361 -12.222 50.589 1.00 16.52 81 VAL A C 1
ATOM 519 O O . VAL A 1 83 ? 35.847 -11.869 49.522 1.00 17.58 81 VAL A O 1
ATOM 523 N N . VAL A 1 84 ? 35.068 -11.365 51.569 1.00 17.54 82 VAL A N 1
ATOM 524 C CA . VAL A 1 84 ? 35.394 -9.949 51.447 1.00 17.56 82 VAL A CA 1
ATOM 525 C C . VAL A 1 84 ? 36.908 -9.791 51.244 1.00 19.43 82 VAL A C 1
ATOM 526 O O . VAL A 1 84 ? 37.377 -9.058 50.362 1.00 17.97 82 VAL A O 1
ATOM 530 N N . GLU A 1 85 ? 37.678 -10.515 52.043 1.00 20.48 83 GLU A N 1
ATOM 531 C CA . GLU A 1 85 ? 39.135 -10.456 51.934 1.00 18.15 83 GLU A CA 1
ATOM 532 C C . GLU A 1 85 ? 39.598 -10.930 50.554 1.00 21.71 83 GLU A C 1
ATOM 533 O O . GLU A 1 85 ? 40.441 -10.276 49.909 1.00 19.69 83 GLU A O 1
ATOM 539 N N . ALA A 1 86 ? 39.051 -12.054 50.086 1.00 16.48 84 ALA A N 1
ATOM 540 C CA . ALA A 1 86 ? 39.472 -12.613 48.813 1.00 18.08 84 ALA A CA 1
ATOM 541 C C . ALA A 1 86 ? 39.156 -11.652 47.674 1.00 21.02 84 ALA A C 1
ATOM 542 O O . ALA A 1 86 ? 39.940 -11.520 46.747 1.00 18.54 84 ALA A O 1
ATOM 544 N N . ILE A 1 87 ? 37.994 -10.995 47.712 1.00 17.65 85 ILE A N 1
ATOM 545 C CA . ILE A 1 87 ? 37.689 -10.011 46.662 1.00 16.76 85 ILE A CA 1
ATOM 546 C C . ILE A 1 87 ? 38.639 -8.808 46.697 1.00 19.84 85 ILE A C 1
ATOM 547 O O . ILE A 1 87 ? 39.122 -8.374 45.649 1.00 21.26 85 ILE A O 1
ATOM 552 N N . ALA A 1 88 ? 38.927 -8.300 47.897 1.00 19.49 86 ALA A N 1
ATOM 553 C CA . ALA A 1 88 ? 39.828 -7.146 48.049 1.00 18.41 86 ALA A CA 1
ATOM 554 C C . ALA A 1 88 ? 41.244 -7.503 47.591 1.00 19.76 86 ALA A C 1
ATOM 555 O O . ALA A 1 88 ? 42.008 -6.636 47.156 1.00 19.53 86 ALA A O 1
ATOM 557 N N . GLN A 1 89 ? 41.593 -8.784 47.646 1.00 19.02 87 GLN A N 1
ATOM 558 C CA . GLN A 1 89 ? 42.929 -9.177 47.182 1.00 22.52 87 GLN A CA 1
ATOM 559 C C . GLN A 1 89 ? 43.029 -9.362 45.655 1.00 24.46 87 GLN A C 1
ATOM 560 O O . GLN A 1 89 ? 44.131 -9.306 45.099 1.00 23.09 87 GLN A O 1
ATOM 566 N N . ARG A 1 90 ? 41.899 -9.598 44.984 1.00 22.18 88 ARG A N 1
ATOM 567 C CA A ARG A 1 90 ? 41.942 -9.862 43.549 0.38 22.13 88 ARG A CA 1
ATOM 568 C CA B ARG A 1 90 ? 41.863 -9.900 43.543 0.62 22.10 88 ARG A CA 1
ATOM 569 C C . ARG A 1 90 ? 41.427 -8.724 42.682 1.00 25.08 88 ARG A C 1
ATOM 570 O O . ARG A 1 90 ? 41.805 -8.625 41.503 1.00 22.56 88 ARG A O 1
ATOM 585 N N . PHE A 1 91 ? 40.575 -7.866 43.248 1.00 20.93 89 PHE A N 1
ATOM 586 C CA . PHE A 1 91 ? 39.860 -6.868 42.448 1.00 23.67 89 PHE A CA 1
ATOM 587 C C . PHE A 1 91 ? 39.853 -5.485 43.072 1.00 19.57 89 PHE A C 1
ATOM 588 O O . PHE A 1 91 ? 40.010 -5.347 44.273 1.00 21.13 89 PHE A O 1
ATOM 596 N N . GLU A 1 92 ? 39.664 -4.453 42.259 1.00 17.87 90 GLU A N 1
ATOM 597 C CA . GLU A 1 92 ? 39.515 -3.116 42.806 1.00 20.28 90 GLU A CA 1
ATOM 598 C C . GLU A 1 92 ? 38.029 -2.749 43.052 1.00 19.60 90 GLU A C 1
ATOM 599 O O . GLU A 1 92 ? 37.731 -1.650 43.530 1.00 20.73 90 GLU A O 1
ATOM 605 N N . VAL A 1 93 ? 37.125 -3.669 42.741 1.00 18.36 91 VAL A N 1
ATOM 606 C CA . VAL A 1 93 ? 35.670 -3.399 42.790 1.00 19.53 91 VAL A CA 1
ATOM 607 C C . VAL A 1 93 ? 35.220 -3.005 44.210 1.00 17.69 91 VAL A C 1
ATOM 608 O O . VAL A 1 93 ? 35.846 -3.430 45.202 1.00 17.09 91 VAL A O 1
ATOM 612 N N . TRP A 1 94 ? 34.173 -2.181 44.336 1.00 16.38 92 TRP A N 1
ATOM 613 C CA . TRP A 1 94 ? 33.621 -1.911 45.662 1.00 19.05 92 TRP A CA 1
ATOM 614 C C . TRP A 1 94 ? 32.863 -3.127 46.216 1.00 17.66 92 TRP A C 1
ATOM 615 O O . TRP A 1 94 ? 32.292 -3.941 45.482 1.00 17.92 92 TRP A O 1
ATOM 626 N N . ILE A 1 95 ? 32.897 -3.246 47.540 1.00 13.97 93 ILE A N 1
ATOM 627 C CA . ILE A 1 95 ? 32.338 -4.399 48.246 1.00 15.65 93 ILE A CA 1
ATOM 628 C C . ILE A 1 95 ? 31.335 -3.923 49.277 1.00 13.34 93 ILE A C 1
ATOM 629 O O . ILE A 1 95 ? 31.648 -3.050 50.095 1.00 15.55 93 ILE A O 1
ATOM 634 N N . SER A 1 96 ? 30.102 -4.445 49.222 1.00 14.16 94 SER A N 1
ATOM 635 C CA A SER A 1 96 ? 29.084 -4.169 50.219 0.44 13.81 94 SER A CA 1
ATOM 636 C CA B SER A 1 96 ? 29.142 -4.159 50.280 0.56 13.77 94 SER A CA 1
ATOM 637 C C . SER A 1 96 ? 28.913 -5.441 51.040 1.00 14.14 94 SER A C 1
ATOM 638 O O . SER A 1 96 ? 29.068 -6.535 50.507 1.00 15.11 94 SER A O 1
ATOM 643 N N . VAL A 1 97 ? 28.608 -5.310 52.319 1.00 14.87 95 VAL A N 1
ATOM 644 C CA A VAL A 1 97 ? 28.376 -6.471 53.173 0.60 15.70 95 VAL A CA 1
ATOM 645 C CA B VAL A 1 97 ? 28.333 -6.504 53.100 0.40 15.70 95 VAL A CA 1
ATOM 646 C C . VAL A 1 97 ? 26.963 -6.429 53.735 1.00 15.20 95 VAL A C 1
ATOM 647 O O . VAL A 1 97 ? 26.580 -5.420 54.332 1.00 13.89 95 VAL A O 1
ATOM 654 N N . ASP A 1 98 ? 26.210 -7.514 53.534 1.00 15.74 96 ASP A N 1
ATOM 655 C CA . ASP A 1 98 ? 24.858 -7.659 54.050 1.00 16.04 96 ASP A CA 1
ATOM 656 C C . ASP A 1 98 ? 24.907 -8.197 55.440 1.00 18.13 96 ASP A C 1
ATOM 657 O O . ASP A 1 98 ? 25.047 -9.412 55.600 1.00 19.21 96 ASP A O 1
ATOM 662 N N . THR A 1 99 ? 24.827 -7.329 56.434 1.00 14.31 97 THR A N 1
ATOM 663 C CA . THR A 1 99 ? 24.845 -7.803 57.814 1.00 14.41 97 THR A CA 1
ATOM 664 C C . THR A 1 99 ? 24.115 -6.861 58.740 1.00 15.72 97 THR A C 1
ATOM 665 O O . THR A 1 99 ? 23.996 -5.669 58.449 1.00 16.29 97 THR A O 1
ATOM 669 N N . SER A 1 100 ? 23.649 -7.397 59.872 1.00 17.08 98 SER A N 1
ATOM 670 C CA . SER A 1 100 ? 23.093 -6.585 60.942 1.00 15.92 98 SER A CA 1
ATOM 671 C C . SER A 1 100 ? 23.899 -6.732 62.238 1.00 16.85 98 SER A C 1
ATOM 672 O O . SER A 1 100 ? 23.566 -6.126 63.256 1.00 19.47 98 SER A O 1
ATOM 675 N N . LYS A 1 101 ? 24.949 -7.542 62.211 1.00 16.72 99 LYS A N 1
ATOM 676 C CA . LYS A 1 101 ? 25.683 -7.871 63.434 1.00 18.91 99 LYS A CA 1
ATOM 677 C C . LYS A 1 101 ? 26.901 -6.974 63.634 1.00 19.24 99 LYS A C 1
ATOM 678 O O . LYS A 1 101 ? 27.710 -6.820 62.736 1.00 16.93 99 LYS A O 1
ATOM 684 N N . PRO A 1 102 ? 27.029 -6.379 64.816 1.00 19.60 100 PRO A N 1
ATOM 685 C CA . PRO A 1 102 ? 28.136 -5.430 65.017 1.00 21.18 100 PRO A CA 1
ATOM 686 C C . PRO A 1 102 ? 29.508 -6.055 64.833 1.00 18.93 100 PRO A C 1
ATOM 687 O O . PRO A 1 102 ? 30.401 -5.403 64.302 1.00 19.10 100 PRO A O 1
ATOM 691 N N . GLU A 1 103 ? 29.714 -7.308 65.224 1.00 20.33 101 GLU A N 1
ATOM 692 C CA . GLU A 1 103 ? 31.051 -7.847 65.050 1.00 21.10 101 GLU A CA 1
ATOM 693 C C . GLU A 1 103 ? 31.375 -8.080 63.560 1.00 18.64 101 GLU A C 1
ATOM 694 O O . GLU A 1 103 ? 32.522 -7.939 63.155 1.00 19.09 101 GLU A O 1
ATOM 700 N N . VAL A 1 104 ? 30.362 -8.416 62.757 1.00 15.46 102 VAL A N 1
ATOM 701 C CA . VAL A 1 104 ? 30.587 -8.590 61.318 1.00 15.39 102 VAL A CA 1
ATOM 702 C C . VAL A 1 104 ? 30.866 -7.226 60.675 1.00 16.56 102 VAL A C 1
ATOM 703 O O . VAL A 1 104 ? 31.701 -7.133 59.763 1.00 15.25 102 VAL A O 1
ATOM 707 N N . ILE A 1 105 ? 30.183 -6.182 61.137 1.00 17.13 103 ILE A N 1
ATOM 708 C CA . ILE A 1 105 ? 30.421 -4.823 60.638 1.00 16.64 103 ILE A CA 1
ATOM 709 C C . ILE A 1 105 ? 31.881 -4.430 60.910 1.00 17.11 103 ILE A C 1
ATOM 710 O O . ILE A 1 105 ? 32.611 -4.002 60.016 1.00 15.81 103 ILE A O 1
ATOM 715 N N . ARG A 1 106 ? 32.303 -4.618 62.150 1.00 17.34 104 ARG A N 1
ATOM 716 C CA . ARG A 1 106 ? 33.665 -4.310 62.557 1.00 19.41 104 ARG A CA 1
ATOM 717 C C . ARG A 1 106 ? 34.698 -5.100 61.742 1.00 17.73 104 ARG A C 1
ATOM 718 O O . ARG A 1 106 ? 35.654 -4.535 61.170 1.00 17.57 104 ARG A O 1
ATOM 726 N N . GLU A 1 107 ? 34.514 -6.409 61.644 1.00 15.18 105 GLU A N 1
ATOM 727 C CA . GLU A 1 107 ? 35.531 -7.234 60.983 1.00 13.48 105 GLU A CA 1
ATOM 728 C C . GLU A 1 107 ? 35.542 -7.084 59.470 1.00 17.12 105 GLU A C 1
ATOM 729 O O . GLU A 1 107 ? 36.591 -7.240 58.843 1.00 19.07 105 GLU A O 1
ATOM 735 N N A SER A 1 108 ? 34.387 -6.832 58.868 0.66 15.38 106 SER A N 1
ATOM 736 N N B SER A 1 108 ? 34.394 -6.865 58.850 0.34 15.44 106 SER A N 1
ATOM 737 C CA A SER A 1 108 ? 34.310 -6.596 57.434 0.66 15.16 106 SER A CA 1
ATOM 738 C CA B SER A 1 108 ? 34.354 -6.633 57.419 0.34 15.19 106 SER A CA 1
ATOM 739 C C A SER A 1 108 ? 35.083 -5.347 57.030 0.66 15.98 106 SER A C 1
ATOM 740 C C B SER A 1 108 ? 35.096 -5.349 57.026 0.34 15.99 106 SER A C 1
ATOM 741 O O A SER A 1 108 ? 35.724 -5.313 55.995 0.66 17.46 106 SER A O 1
ATOM 742 O O B SER A 1 108 ? 35.733 -5.296 55.989 0.34 17.43 106 SER A O 1
ATOM 747 N N . ALA A 1 109 ? 34.953 -4.302 57.829 1.00 13.79 107 ALA A N 1
ATOM 748 C CA . ALA A 1 109 ? 35.670 -3.051 57.537 1.00 17.87 107 ALA A CA 1
ATOM 749 C C . ALA A 1 109 ? 37.175 -3.275 57.581 1.00 19.22 107 ALA A C 1
ATOM 750 O O . ALA A 1 109 ? 37.936 -2.769 56.745 1.00 20.18 107 ALA A O 1
ATOM 752 N N . LYS A 1 110 ? 37.614 -4.094 58.528 1.00 17.30 108 LYS A N 1
ATOM 753 C CA . LYS A 1 110 ? 39.039 -4.385 58.672 1.00 19.75 108 LYS A CA 1
ATOM 754 C C . LYS A 1 110 ? 39.662 -5.093 57.455 1.00 23.28 108 LYS A C 1
ATOM 755 O O . LYS A 1 110 ? 40.844 -4.893 57.166 1.00 22.73 108 LYS A O 1
ATOM 761 N N . VAL A 1 111 ? 38.880 -5.896 56.733 1.00 16.58 109 VAL A N 1
ATOM 762 C CA . VAL A 1 111 ? 39.381 -6.571 55.550 1.00 15.49 109 VAL A CA 1
ATOM 763 C C . VAL A 1 111 ? 38.970 -5.904 54.223 1.00 15.50 109 VAL A C 1
ATOM 764 O O . VAL A 1 111 ? 39.197 -6.475 53.155 1.00 18.58 109 VAL A O 1
ATOM 768 N N . GLY A 1 112 ? 38.349 -4.726 54.298 1.00 16.95 110 GLY A N 1
ATOM 769 C CA . GLY A 1 112 ? 38.230 -3.866 53.127 1.00 19.41 110 GLY A CA 1
ATOM 770 C C . GLY A 1 112 ? 36.846 -3.574 52.560 1.00 17.04 110 GLY A C 1
ATOM 771 O O . GLY A 1 112 ? 36.758 -3.085 51.410 1.00 16.69 110 GLY A O 1
ATOM 772 N N . ALA A 1 113 ? 35.796 -3.892 53.319 1.00 16.26 111 ALA A N 1
ATOM 773 C CA . ALA A 1 113 ? 34.418 -3.623 52.883 1.00 15.06 111 ALA A CA 1
ATOM 774 C C . ALA A 1 113 ? 34.229 -2.128 52.719 1.00 12.56 111 ALA A C 1
ATOM 775 O O . ALA A 1 113 ? 34.762 -1.351 53.501 1.00 17.33 111 ALA A O 1
ATOM 777 N N . HIS A 1 114 ? 33.480 -1.729 51.695 1.00 14.19 112 HIS A N 1
ATOM 778 C CA . HIS A 1 114 ? 33.203 -0.316 51.436 1.00 13.87 112 HIS A CA 1
ATOM 779 C C . HIS A 1 114 ? 31.857 0.218 51.962 1.00 15.33 112 HIS A C 1
ATOM 780 O O . HIS A 1 114 ? 31.750 1.371 52.331 1.00 17.71 112 HIS A O 1
ATOM 787 N N . ILE A 1 115 ? 30.846 -0.642 51.975 1.00 13.95 113 ILE A N 1
ATOM 788 C CA . ILE A 1 115 ? 29.477 -0.282 52.328 1.00 13.93 113 ILE A CA 1
ATOM 789 C C . ILE A 1 115 ? 28.885 -1.317 53.275 1.00 15.70 113 ILE A C 1
ATOM 790 O O . ILE A 1 115 ? 28.938 -2.528 53.017 1.00 14.32 113 ILE A O 1
ATOM 795 N N . ILE A 1 116 ? 28.326 -0.825 54.373 1.00 12.99 114 ILE A N 1
ATOM 796 C CA . ILE A 1 116 ? 27.534 -1.647 55.272 1.00 15.27 114 ILE A CA 1
ATOM 797 C C . ILE A 1 116 ? 26.079 -1.613 54.816 1.00 13.86 114 ILE A C 1
ATOM 798 O O . ILE A 1 116 ? 25.425 -0.576 54.889 1.00 15.53 114 ILE A O 1
ATOM 803 N N . ASN A 1 117 ? 25.586 -2.750 54.336 1.00 13.12 115 ASN A N 1
ATOM 804 C CA . ASN A 1 117 ? 24.217 -2.848 53.828 1.00 12.88 115 ASN A CA 1
ATOM 805 C C . ASN A 1 117 ? 23.362 -3.594 54.864 1.00 14.78 115 ASN A C 1
ATOM 806 O O . ASN A 1 117 ? 23.306 -4.811 54.863 1.00 15.46 115 ASN A O 1
ATOM 811 N N . ASP A 1 118 ? 22.744 -2.852 55.772 1.00 14.64 116 ASP A N 1
ATOM 812 C CA . ASP A 1 118 ? 21.928 -3.450 56.837 1.00 14.78 116 ASP A CA 1
ATOM 813 C C . ASP A 1 118 ? 20.448 -3.238 56.572 1.00 12.26 116 ASP A C 1
ATOM 814 O O . ASP A 1 118 ? 19.955 -2.121 56.685 1.00 17.43 116 ASP A O 1
ATOM 819 N N . ILE A 1 119 ? 1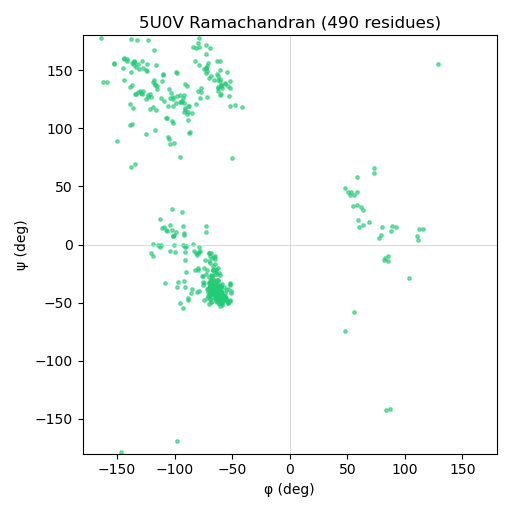9.738 -4.301 56.214 1.00 14.40 117 ILE A N 1
ATOM 820 C CA . ILE A 1 119 ? 18.325 -4.158 55.943 1.00 15.87 117 ILE A CA 1
ATOM 821 C C . ILE A 1 119 ? 17.584 -3.825 57.242 1.00 15.94 117 ILE A C 1
ATOM 822 O O . ILE A 1 119 ? 16.422 -3.439 57.196 1.00 17.03 117 ILE A O 1
ATOM 827 N N . ARG A 1 120 ? 18.262 -3.962 58.380 1.00 15.87 118 ARG A N 1
ATOM 828 C CA . ARG A 1 120 ? 17.666 -3.597 59.666 1.00 18.31 118 ARG A CA 1
ATOM 829 C C . ARG A 1 120 ? 18.125 -2.236 60.176 1.00 17.58 118 ARG A C 1
ATOM 830 O O . ARG A 1 120 ? 17.810 -1.849 61.323 1.00 18.94 118 ARG A O 1
ATOM 838 N N . SER A 1 121 ? 18.850 -1.507 59.333 1.00 17.55 119 SER A N 1
ATOM 839 C CA . SER A 1 121 ? 19.221 -0.114 59.621 1.00 16.41 119 SER A CA 1
ATOM 840 C C . SER A 1 121 ? 19.893 0.028 60.987 1.00 16.32 119 SER A C 1
ATOM 841 O O . SER A 1 121 ? 19.617 0.982 61.706 1.00 18.29 119 SER A O 1
ATOM 844 N N . LEU A 1 122 ? 20.782 -0.906 61.294 1.00 13.93 120 LEU A N 1
ATOM 845 C CA . LEU A 1 122 ? 21.619 -0.820 62.479 1.00 17.78 120 LEU A CA 1
ATOM 846 C C . LEU A 1 122 ? 20.796 -0.852 63.756 1.00 16.74 120 LEU A C 1
ATOM 847 O O . LEU A 1 122 ? 21.182 -0.279 64.760 1.00 21.29 120 LEU A O 1
ATOM 852 N N . SER A 1 123 ? 19.661 -1.528 63.707 1.00 16.99 121 SER A N 1
ATOM 853 C CA . SER A 1 123 ? 18.784 -1.597 64.884 1.00 19.83 121 SER A CA 1
ATOM 854 C C . SER A 1 123 ? 19.216 -2.625 65.944 1.00 23.05 121 SER A C 1
ATOM 855 O O . SER A 1 123 ? 18.810 -2.532 67.119 1.00 20.70 121 SER A O 1
ATOM 858 N N . GLU A 1 124 ? 20.037 -3.597 65.562 1.00 19.83 122 GLU A N 1
ATOM 859 C CA . GLU A 1 124 ? 20.463 -4.617 66.532 1.00 23.91 122 GLU A CA 1
ATOM 860 C C . GLU A 1 124 ? 21.475 -4.054 67.541 1.00 22.35 122 GLU A C 1
ATOM 861 O O . GLU A 1 124 ? 22.195 -3.088 67.260 1.00 19.52 122 GLU A O 1
ATOM 867 N N . PRO A 1 125 ? 21.505 -4.632 68.760 1.00 20.45 123 PRO A N 1
ATOM 868 C CA . PRO A 1 125 ? 22.334 -3.989 69.781 1.00 20.98 123 PRO A CA 1
ATOM 869 C C . PRO A 1 125 ? 23.810 -3.899 69.385 1.00 16.91 123 PRO A C 1
ATOM 870 O O . PRO A 1 125 ? 24.404 -4.890 68.925 1.00 20.25 123 PRO A O 1
ATOM 874 N N . GLY A 1 126 ? 24.371 -2.692 69.500 1.00 16.78 124 GLY A N 1
ATOM 875 C CA . GLY A 1 126 ? 25.767 -2.461 69.189 1.00 15.78 124 GLY A CA 1
ATOM 876 C C . GLY A 1 126 ? 26.059 -2.183 67.716 1.00 17.36 124 GLY A C 1
ATOM 877 O O . GLY A 1 126 ? 27.177 -1.806 67.372 1.00 18.74 124 GLY A O 1
ATOM 878 N N . ALA A 1 127 ? 25.074 -2.366 66.850 1.00 18.62 125 ALA A N 1
ATOM 879 C CA . ALA A 1 127 ? 25.360 -2.214 65.414 1.00 15.62 125 ALA A CA 1
ATOM 880 C C . ALA A 1 127 ? 25.630 -0.762 65.081 1.00 17.57 125 ALA A C 1
ATOM 881 O O . ALA A 1 127 ? 26.505 -0.461 64.263 1.00 18.20 125 ALA A O 1
ATOM 883 N N . LEU A 1 128 ? 24.870 0.138 65.702 1.00 18.28 126 LEU A N 1
ATOM 884 C CA . LEU A 1 128 ? 25.002 1.563 65.443 1.00 18.39 126 LEU A CA 1
ATOM 885 C C . LEU A 1 128 ? 26.403 2.050 65.792 1.00 20.79 126 LEU A C 1
ATOM 886 O O . LEU A 1 128 ? 27.075 2.725 64.992 1.00 18.36 126 LEU A O 1
ATOM 891 N N . GLU A 1 129 ? 26.869 1.666 66.977 1.00 18.13 127 GLU A N 1
ATOM 892 C CA . GLU A 1 129 ? 28.238 1.975 67.375 1.00 19.41 127 GLU A CA 1
ATOM 893 C C . GLU A 1 129 ? 29.336 1.363 66.508 1.00 20.63 127 GLU A C 1
ATOM 894 O O . GLU A 1 129 ? 30.348 2.018 66.227 1.00 21.00 127 GLU A O 1
ATOM 900 N N . ALA A 1 130 ? 29.181 0.097 66.133 1.00 19.06 128 ALA A N 1
ATOM 901 C CA . ALA A 1 130 ? 30.180 -0.545 65.294 1.00 17.10 128 ALA A CA 1
ATOM 902 C C . ALA A 1 130 ? 30.266 0.176 63.944 1.00 16.03 128 ALA A C 1
ATOM 903 O O . ALA A 1 130 ? 31.365 0.434 63.435 1.00 19.07 128 ALA A O 1
ATOM 905 N N . ALA A 1 131 ? 29.104 0.514 63.375 1.00 15.62 129 ALA A N 1
ATOM 906 C CA . ALA A 1 131 ? 29.080 1.171 62.060 1.00 16.95 129 ALA A CA 1
ATOM 907 C C . ALA A 1 131 ? 29.793 2.517 62.175 1.00 19.89 129 ALA A C 1
ATOM 908 O O . ALA A 1 131 ? 30.616 2.881 61.337 1.00 18.81 129 ALA A O 1
ATOM 910 N N . ALA A 1 132 ? 29.491 3.247 63.244 1.00 21.24 130 ALA A N 1
ATOM 911 C CA . ALA A 1 132 ? 30.099 4.551 63.461 1.00 20.08 130 ALA A CA 1
ATOM 912 C C . ALA A 1 132 ? 31.614 4.439 63.583 1.00 23.09 130 ALA A C 1
ATOM 913 O O . ALA A 1 132 ? 32.344 5.247 63.015 1.00 22.96 130 ALA A O 1
ATOM 915 N N . GLU A 1 133 ? 32.079 3.426 64.310 1.00 19.81 131 GLU A N 1
ATOM 916 C CA . GLU A 1 133 ? 33.523 3.207 64.466 1.00 22.46 131 GLU A CA 1
ATOM 917 C C . GLU A 1 133 ? 34.247 2.959 63.148 1.00 22.72 131 GLU A C 1
ATOM 918 O O . GLU A 1 133 ? 35.382 3.391 62.992 1.00 22.88 131 GLU A O 1
ATOM 924 N N . THR A 1 134 ? 33.596 2.276 62.201 1.00 21.95 132 THR A N 1
ATOM 925 C CA . THR A 1 134 ? 34.240 1.957 60.933 1.00 23.98 132 THR A CA 1
ATOM 926 C C . THR A 1 134 ? 34.392 3.182 60.048 1.00 20.08 132 THR A C 1
ATOM 927 O O . THR A 1 134 ? 35.240 3.208 59.152 1.00 22.28 132 THR A O 1
ATOM 931 N N . GLY A 1 135 ? 33.527 4.160 60.267 1.00 19.89 133 GLY A N 1
ATOM 932 C CA . GLY A 1 135 ? 33.437 5.331 59.410 1.00 22.90 133 GLY A CA 1
ATOM 933 C C . GLY A 1 135 ? 33.011 5.042 57.974 1.00 23.84 133 GLY A C 1
ATOM 934 O O . GLY A 1 135 ? 33.217 5.879 57.097 1.00 25.14 133 GLY A O 1
ATOM 935 N N . LEU A 1 136 ? 32.449 3.858 57.728 1.00 18.41 134 LEU A N 1
ATOM 936 C CA . LEU A 1 136 ? 32.009 3.468 56.379 1.00 18.91 134 LEU A CA 1
ATOM 937 C C . LEU A 1 136 ? 30.617 4.014 56.016 1.00 18.00 134 LEU A C 1
ATOM 938 O O . LEU A 1 136 ? 29.800 4.252 56.895 1.00 19.67 134 LEU A O 1
ATOM 943 N N . PRO A 1 137 ? 30.331 4.109 54.728 1.00 15.78 135 PRO A N 1
ATOM 944 C CA . PRO A 1 137 ? 28.973 4.418 54.284 1.00 14.57 135 PRO A CA 1
ATOM 945 C C . PRO A 1 137 ? 28.031 3.306 54.739 1.00 15.86 135 PRO A C 1
ATOM 946 O O . PRO A 1 137 ? 28.423 2.159 54.791 1.00 16.80 135 PRO A O 1
ATOM 950 N N . VAL A 1 138 ? 26.808 3.672 55.089 1.00 17.78 136 VAL A N 1
ATOM 951 C CA . VAL A 1 138 ? 25.807 2.734 55.569 1.00 15.82 136 VAL A CA 1
ATOM 952 C C . VAL A 1 138 ? 24.508 2.910 54.791 1.00 15.97 136 VAL A C 1
ATOM 953 O O . VAL A 1 138 ? 24.029 4.017 54.669 1.00 17.97 136 VAL A O 1
ATOM 957 N N . CYS A 1 139 ? 23.946 1.814 54.289 1.00 16.03 137 CYS A N 1
ATOM 958 C CA . CYS A 1 139 ? 22.653 1.851 53.633 1.00 12.95 137 CYS A CA 1
ATOM 959 C C . CYS A 1 139 ? 21.598 1.543 54.669 1.00 18.57 137 CYS A C 1
ATOM 960 O O . CYS A 1 139 ? 21.676 0.495 55.341 1.00 21.15 137 CYS A O 1
ATOM 963 N N . LEU A 1 140 ? 20.618 2.438 54.773 1.00 16.66 138 LEU A N 1
ATOM 964 C CA . LEU A 1 140 ? 19.466 2.306 55.653 1.00 15.14 138 LEU A CA 1
ATOM 965 C C . LEU A 1 140 ? 18.243 1.907 54.824 1.00 16.91 138 LEU A C 1
ATOM 966 O O . LEU A 1 140 ? 17.926 2.560 53.851 1.00 19.65 138 LEU A O 1
ATOM 971 N N . MET A 1 141 ? 17.593 0.824 55.213 1.00 17.11 139 MET A N 1
ATOM 972 C CA . MET A 1 141 ? 16.440 0.341 54.463 1.00 15.89 139 MET A CA 1
ATOM 973 C C . MET A 1 141 ? 15.187 0.379 55.332 1.00 15.82 139 MET A C 1
ATOM 974 O O . MET A 1 141 ? 15.213 0.100 56.533 1.00 19.03 139 MET A O 1
ATOM 979 N N . HIS A 1 142 ? 14.081 0.739 54.711 1.00 15.49 140 HIS A N 1
ATOM 980 C CA . HIS A 1 142 ? 12.791 0.629 55.392 1.00 17.76 140 HIS A CA 1
ATOM 981 C C . HIS A 1 142 ? 12.296 -0.797 55.350 1.00 20.85 140 HIS A C 1
ATOM 982 O O . HIS A 1 142 ? 12.281 -1.429 54.303 1.00 19.17 140 HIS A O 1
ATOM 989 N N . MET A 1 143 ? 11.858 -1.288 56.521 1.00 22.35 141 MET A N 1
ATOM 990 C CA . MET A 1 143 ? 11.232 -2.610 56.717 1.00 24.56 141 MET A CA 1
ATOM 991 C C . MET A 1 143 ? 10.149 -2.413 57.827 1.00 35.81 141 MET A C 1
ATOM 992 O O . MET A 1 143 ? 10.167 -1.404 58.514 1.00 36.87 141 MET A O 1
ATOM 997 N N . GLN A 1 144 ? 9.109 -3.242 57.763 1.00 40.11 142 GLN A N 1
ATOM 998 C CA . GLN A 1 144 ? 7.975 -3.163 58.681 1.00 43.09 142 GLN A CA 1
ATOM 999 C C . GLN A 1 144 ? 8.442 -3.475 60.079 1.00 46.28 142 GLN A C 1
ATOM 1000 O O . GLN A 1 144 ? 8.065 -2.821 61.042 1.00 51.44 142 GLN A O 1
ATOM 1006 N N . GLY A 1 145 ? 9.286 -4.495 60.155 1.00 50.50 143 GLY A N 1
ATOM 1007 C CA . GLY A 1 145 ? 9.831 -4.998 61.397 1.00 47.91 143 GLY A CA 1
ATOM 1008 C C . GLY A 1 145 ? 10.675 -3.984 62.126 1.00 49.01 143 GLY A C 1
ATOM 1009 O O . GLY A 1 145 ? 10.692 -3.951 63.353 1.00 49.40 143 GLY A O 1
ATOM 1010 N N . ASN A 1 146 ? 11.405 -3.173 61.371 1.00 42.48 144 ASN A N 1
ATOM 1011 C CA . ASN A 1 146 ? 12.413 -2.313 61.961 1.00 45.72 144 ASN A CA 1
ATOM 1012 C C . ASN A 1 146 ? 11.844 -1.360 63.004 1.00 46.71 144 ASN A C 1
ATOM 1013 O O . ASN A 1 146 ? 10.818 -0.720 62.799 1.00 44.15 144 ASN A O 1
ATOM 1018 N N . PRO A 1 147 ? 12.550 -1.277 64.124 1.00 49.52 145 PRO A N 1
ATOM 1019 C CA . PRO A 1 147 ? 12.244 -0.345 65.222 1.00 46.69 145 PRO A CA 1
ATOM 1020 C C . PRO A 1 147 ? 12.043 1.101 64.759 1.00 48.61 145 PRO A C 1
ATOM 1021 O O . PRO A 1 147 ? 12.658 1.489 63.763 1.00 38.22 145 PRO A O 1
ATOM 1025 N N . ASP A 1 157 ? -2.669 9.334 55.562 1.00 44.53 155 ASP A N 1
ATOM 1026 C CA . ASP A 1 157 ? -1.294 8.844 55.399 1.00 38.73 155 ASP A CA 1
ATOM 1027 C C . ASP A 1 157 ? -1.161 7.889 54.212 1.00 43.68 155 ASP A C 1
ATOM 1028 O O . ASP A 1 157 ? -2.138 7.251 53.805 1.00 45.85 155 ASP A O 1
ATOM 1033 N N . ASP A 1 158 ? 0.046 7.796 53.661 1.00 35.18 156 ASP A N 1
ATOM 1034 C CA . ASP A 1 158 ? 0.354 6.750 52.702 1.00 27.53 156 ASP A CA 1
ATOM 1035 C C . ASP A 1 158 ? 1.751 6.140 52.952 1.00 28.14 156 ASP A C 1
ATOM 1036 O O . ASP A 1 158 ? 2.495 6.563 53.865 1.00 24.90 156 ASP A O 1
ATOM 1041 N N . VAL A 1 159 ? 2.092 5.125 52.161 1.00 28.25 157 VAL A N 1
ATOM 1042 C CA . VAL A 1 159 ? 3.343 4.409 52.391 1.00 26.48 157 VAL A CA 1
ATOM 1043 C C . VAL A 1 159 ? 4.547 5.291 52.075 1.00 23.97 157 VAL A C 1
ATOM 1044 O O . VAL A 1 159 ? 5.580 5.137 52.719 1.00 22.14 157 VAL A O 1
ATOM 1048 N N . PHE A 1 160 ? 4.424 6.220 51.125 1.00 20.11 158 PHE A N 1
ATOM 1049 C CA . PHE A 1 160 ? 5.523 7.148 50.875 1.00 23.97 158 PHE A CA 1
ATOM 1050 C C . PHE A 1 160 ? 5.811 7.926 52.163 1.00 24.34 158 PHE A C 1
ATOM 1051 O O . PHE A 1 160 ? 6.943 7.987 52.644 1.00 20.66 158 PHE A O 1
ATOM 1059 N N . ALA A 1 161 ? 4.768 8.517 52.735 1.00 22.86 159 ALA A N 1
ATOM 1060 C CA . ALA A 1 161 ? 4.943 9.307 53.957 1.00 21.67 159 ALA A CA 1
ATOM 1061 C C . ALA A 1 161 ? 5.507 8.499 55.113 1.00 24.50 159 ALA A C 1
ATOM 1062 O O . ALA A 1 161 ? 6.351 8.984 55.867 1.00 26.19 159 ALA A O 1
ATOM 1064 N N . GLU A 1 162 ? 5.053 7.263 55.259 1.00 19.61 160 GLU A N 1
ATOM 1065 C CA . GLU A 1 162 ? 5.608 6.369 56.265 1.00 22.41 160 GLU A CA 1
ATOM 1066 C C . GLU A 1 162 ? 7.111 6.123 56.059 1.00 22.91 160 GLU A C 1
ATOM 1067 O O . GLU A 1 162 ? 7.921 6.249 56.986 1.00 24.06 160 GLU A O 1
ATOM 1073 N N . VAL A 1 163 ? 7.485 5.761 54.842 1.00 18.01 161 VAL A N 1
ATOM 1074 C CA . VAL A 1 163 ? 8.911 5.548 54.552 1.00 17.67 161 VAL A CA 1
ATOM 1075 C C . VAL A 1 163 ? 9.714 6.830 54.700 1.00 20.96 161 VAL A C 1
ATOM 1076 O O . VAL A 1 163 ? 10.838 6.826 55.247 1.00 20.44 161 VAL A O 1
ATOM 1080 N N . ASN A 1 164 ? 9.149 7.938 54.235 1.00 19.90 162 ASN A N 1
ATOM 1081 C CA . ASN A 1 164 ? 9.834 9.222 54.349 1.00 21.51 162 ASN A CA 1
ATOM 1082 C C . ASN A 1 164 ? 10.064 9.572 55.828 1.00 23.43 162 ASN A C 1
ATOM 1083 O O . ASN A 1 164 ? 11.143 10.034 56.201 1.00 22.46 162 ASN A O 1
ATOM 1088 N N . ARG A 1 165 ? 9.061 9.330 56.668 1.00 21.92 163 ARG A N 1
ATOM 1089 C CA . ARG A 1 165 ? 9.208 9.599 58.108 1.00 24.18 163 ARG A CA 1
ATOM 1090 C C . ARG A 1 165 ? 10.244 8.678 58.731 1.00 23.76 163 ARG A C 1
ATOM 1091 O O . ARG A 1 165 ? 11.000 9.072 59.629 1.00 23.74 163 ARG A O 1
ATOM 1099 N N . TYR A 1 166 ? 10.252 7.432 58.275 1.00 23.17 164 TYR A N 1
ATOM 1100 C CA . TYR A 1 166 ? 11.244 6.481 58.749 1.00 24.04 164 TYR A CA 1
ATOM 1101 C C . TYR A 1 166 ? 12.666 6.963 58.442 1.00 23.31 164 TYR A C 1
ATOM 1102 O O . TYR A 1 166 ? 13.549 6.923 59.306 1.00 22.33 164 TYR A O 1
ATOM 1111 N N . PHE A 1 167 ? 12.881 7.433 57.217 1.00 19.91 165 PHE A N 1
ATOM 1112 C CA . PHE A 1 167 ? 14.204 7.926 56.839 1.00 20.38 165 PHE A CA 1
ATOM 1113 C C . PHE A 1 167 ? 14.623 9.097 57.725 1.00 22.95 165 PHE A C 1
ATOM 1114 O O . PHE A 1 167 ? 15.756 9.147 58.200 1.00 21.11 165 PHE A O 1
ATOM 1122 N N . ILE A 1 168 ? 13.706 10.039 57.944 1.00 23.35 166 ILE A N 1
ATOM 1123 C CA . ILE A 1 168 ? 14.014 11.197 58.787 1.00 22.85 166 ILE A CA 1
ATOM 1124 C C . ILE A 1 168 ? 14.495 10.742 60.152 1.00 24.12 166 ILE A C 1
ATOM 1125 O O . ILE A 1 168 ? 15.531 11.202 60.638 1.00 25.51 166 ILE A O 1
ATOM 1130 N N . GLU A 1 169 ? 13.765 9.801 60.731 1.00 24.39 167 GLU A N 1
ATOM 1131 C CA . GLU A 1 169 ? 14.070 9.260 62.046 1.00 25.20 167 GLU A CA 1
ATOM 1132 C C . GLU A 1 169 ? 15.428 8.551 62.073 1.00 26.93 167 GLU A C 1
ATOM 1133 O O . GLU A 1 169 ? 16.211 8.741 63.010 1.00 25.86 167 GLU A O 1
ATOM 1139 N N . GLN A 1 170 ? 15.714 7.737 61.052 1.00 20.75 168 GLN A N 1
ATOM 1140 C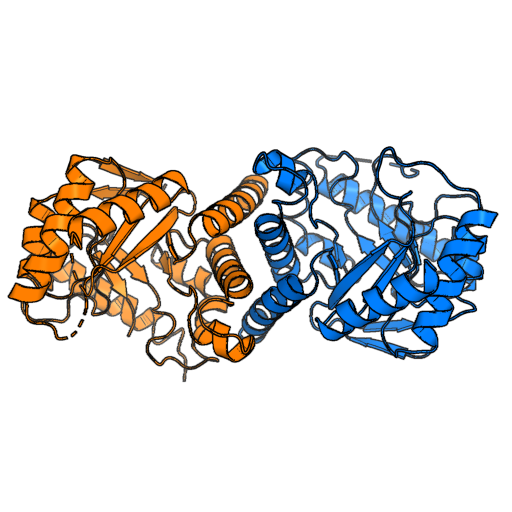 CA . GLN A 1 170 ? 16.937 6.933 61.059 1.00 25.05 168 GLN A CA 1
ATOM 1141 C C . GLN A 1 170 ? 18.186 7.781 60.763 1.00 23.16 168 GLN A C 1
ATOM 1142 O O . GLN A 1 170 ? 19.263 7.528 61.325 1.00 25.23 168 GLN A O 1
ATOM 1148 N N . ILE A 1 171 ? 18.035 8.785 59.894 1.00 21.15 169 ILE A N 1
ATOM 1149 C CA . ILE A 1 171 ? 19.109 9.741 59.616 1.00 23.23 169 ILE A CA 1
ATOM 1150 C C . ILE A 1 171 ? 19.470 10.453 60.913 1.00 25.12 169 ILE A C 1
ATOM 1151 O O . ILE A 1 171 ? 20.660 10.611 61.248 1.00 26.36 169 ILE A O 1
ATOM 1156 N N . ALA A 1 172 ? 18.440 10.841 61.664 1.00 26.83 170 ALA A N 1
ATOM 1157 C CA . ALA A 1 172 ? 18.676 11.472 62.962 1.00 27.02 170 ALA A CA 1
ATOM 1158 C C . ALA A 1 172 ? 19.435 10.539 63.897 1.00 28.27 170 ALA A C 1
ATOM 1159 O O . ALA A 1 172 ? 20.397 10.965 64.551 1.00 30.42 170 ALA A O 1
ATOM 1161 N N . ARG A 1 173 ? 19.018 9.272 63.956 1.00 26.13 171 ARG A N 1
ATOM 1162 C CA . ARG A 1 173 ? 19.659 8.298 64.849 1.00 26.55 171 ARG A CA 1
ATOM 1163 C C . ARG A 1 173 ? 21.124 8.106 64.498 1.00 27.15 171 ARG A C 1
ATOM 1164 O O . ARG A 1 173 ? 21.998 8.073 65.391 1.00 25.84 171 ARG A O 1
ATOM 1172 N N . CYS A 1 174 ? 21.402 7.970 63.200 1.00 25.63 172 CYS A N 1
ATOM 1173 C CA . CYS A 1 174 ? 22.780 7.790 62.745 1.00 26.25 172 CYS A CA 1
ATOM 1174 C C . CYS A 1 174 ? 23.663 8.976 63.070 1.00 30.82 172 CYS A C 1
ATOM 1175 O O . CYS A 1 174 ? 24.792 8.811 63.543 1.00 28.79 172 CYS A O 1
ATOM 1178 N N . GLU A 1 175 ? 23.143 10.165 62.815 1.00 29.62 173 GLU A N 1
ATOM 1179 C CA . GLU A 1 175 ? 23.869 11.387 63.100 1.00 32.13 173 GLU A CA 1
ATOM 1180 C C . GLU A 1 175 ? 24.136 11.547 64.590 1.00 31.71 173 GLU A C 1
ATOM 1181 O O . GLU A 1 175 ? 25.210 11.977 64.977 1.00 37.70 173 GLU A O 1
ATOM 1187 N N . GLN A 1 176 ? 23.170 11.195 65.429 1.00 34.71 174 GLN A N 1
ATOM 1188 C CA . GLN A 1 176 ? 23.402 11.268 66.876 1.00 34.76 174 GLN A CA 1
ATOM 1189 C C . GLN A 1 176 ? 24.555 10.351 67.323 1.00 41.53 174 GLN A C 1
ATOM 1190 O O . GLN A 1 176 ? 25.182 10.597 68.357 1.00 35.93 174 GLN A O 1
ATOM 1196 N N . ALA A 1 177 ? 24.833 9.301 66.549 1.00 33.14 175 ALA A N 1
ATOM 1197 C CA . ALA A 1 177 ? 25.894 8.359 66.896 1.00 31.44 175 ALA A CA 1
ATOM 1198 C C . ALA A 1 177 ? 27.226 8.747 66.265 1.00 27.88 175 ALA A C 1
ATOM 1199 O O . ALA A 1 177 ? 28.199 7.999 66.347 1.00 29.49 175 ALA A O 1
ATOM 1201 N N . GLY A 1 178 ? 27.282 9.924 65.652 1.00 29.83 176 GLY A N 1
ATOM 1202 C CA . GLY A 1 178 ? 28.499 10.379 64.995 1.00 29.14 176 GLY A CA 1
ATOM 1203 C C . GLY A 1 178 ? 28.671 9.966 63.544 1.00 32.89 176 GLY A C 1
ATOM 1204 O O . GLY A 1 178 ? 29.749 10.128 62.966 1.00 33.31 176 GLY A O 1
ATOM 1205 N N . ILE A 1 179 ? 27.616 9.435 62.934 1.00 29.85 177 ILE A N 1
ATOM 1206 C CA . ILE A 1 179 ? 27.691 9.085 61.520 1.00 27.13 177 ILE A CA 1
ATOM 1207 C C . ILE A 1 179 ? 27.223 10.275 60.686 1.00 30.40 177 ILE A C 1
ATOM 1208 O O . ILE A 1 179 ? 26.057 10.675 60.770 1.00 36.19 177 ILE A O 1
ATOM 1213 N N . ALA A 1 180 ? 28.142 10.833 59.891 1.00 32.88 178 ALA A N 1
ATOM 1214 C CA . ALA A 1 180 ? 27.853 11.993 59.041 1.00 31.14 178 ALA A CA 1
ATOM 1215 C C . ALA A 1 180 ? 26.797 11.646 58.004 1.00 35.05 178 ALA A C 1
ATOM 1216 O O . ALA A 1 180 ? 26.781 10.531 57.469 1.00 32.91 178 ALA A O 1
ATOM 1218 N N . LYS A 1 181 ? 25.972 12.619 57.654 1.00 35.88 179 LYS A N 1
ATOM 1219 C CA . LYS A 1 181 ? 24.871 12.387 56.738 1.00 35.17 179 LYS A CA 1
ATOM 1220 C C . LYS A 1 181 ? 25.437 11.888 55.423 1.00 33.63 179 LYS A C 1
ATOM 1221 O O . LYS A 1 181 ? 24.841 11.052 54.761 1.00 32.26 179 LYS A O 1
ATOM 1227 N N . GLU A 1 182 ? 26.587 12.428 55.048 1.00 30.61 180 GLU A N 1
ATOM 1228 C CA . GLU A 1 182 ? 27.241 12.102 53.780 1.00 34.01 180 GLU A CA 1
ATOM 1229 C C . GLU A 1 182 ? 27.688 10.637 53.709 1.00 27.70 180 GLU A C 1
ATOM 1230 O O . GLU A 1 182 ? 28.061 10.146 52.656 1.00 31.80 180 GLU A O 1
ATOM 1236 N N . LYS A 1 183 ? 27.620 9.938 54.830 1.00 26.07 181 LYS A N 1
ATOM 1237 C CA . LYS A 1 183 ? 27.930 8.520 54.826 1.00 23.68 181 LYS A CA 1
ATOM 1238 C C . LYS A 1 183 ? 26.694 7.651 54.590 1.00 23.26 181 LYS A C 1
ATOM 1239 O O . LYS A 1 183 ? 26.805 6.434 54.534 1.00 24.91 181 LYS A O 1
ATOM 1245 N N . LEU A 1 184 ? 25.517 8.262 54.465 1.00 21.14 182 LEU A N 1
ATOM 1246 C CA . LEU A 1 184 ? 24.289 7.457 54.447 1.00 17.71 182 LEU A CA 1
ATOM 1247 C C . LEU A 1 184 ? 23.775 7.223 53.018 1.00 17.35 182 LEU A C 1
ATOM 1248 O O . LEU A 1 184 ? 23.969 8.068 52.136 1.00 20.55 182 LEU A O 1
ATOM 1253 N N . LEU A 1 185 ? 23.145 6.061 52.809 1.00 16.62 183 LEU A N 1
ATOM 1254 C CA . LEU A 1 185 ? 22.368 5.778 51.595 1.00 18.73 183 LEU A CA 1
ATOM 1255 C C . LEU A 1 185 ? 20.980 5.380 52.057 1.00 16.98 183 LEU A C 1
ATOM 1256 O O . LEU A 1 185 ? 20.838 4.792 53.142 1.00 17.49 183 LEU A O 1
ATOM 1261 N N . LEU A 1 186 ? 19.967 5.663 51.237 1.00 13.90 184 LEU A N 1
ATOM 1262 C CA . LEU A 1 186 ? 18.583 5.355 51.581 1.00 15.02 184 LEU A CA 1
ATOM 1263 C C . LEU A 1 186 ? 17.980 4.360 50.618 1.00 17.61 184 LEU A C 1
ATOM 1264 O O . LEU A 1 186 ? 18.127 4.502 49.419 1.00 17.41 184 LEU A O 1
ATOM 1269 N N . ASP A 1 187 ? 17.243 3.393 51.151 1.00 17.61 185 ASP A N 1
ATOM 1270 C CA . ASP A 1 187 ? 16.621 2.338 50.360 1.00 15.35 185 ASP A CA 1
ATOM 1271 C C . ASP A 1 187 ? 15.186 2.159 50.867 1.00 15.33 185 ASP A C 1
ATOM 1272 O O . ASP A 1 187 ? 14.986 1.776 52.020 1.00 15.11 185 ASP A O 1
ATOM 1277 N N . PRO A 1 188 ? 14.187 2.407 50.020 1.00 15.67 186 PRO A N 1
ATOM 1278 C CA . PRO A 1 188 ? 12.789 2.348 50.494 1.00 16.08 186 PRO A CA 1
ATOM 1279 C C . PRO A 1 188 ? 12.323 0.914 50.803 1.00 15.06 186 PRO A C 1
ATOM 1280 O O . PRO A 1 188 ? 11.204 0.747 51.321 1.00 16.48 186 PRO A O 1
ATOM 1284 N N . GLY A 1 189 ? 13.146 -0.092 50.476 1.00 14.24 187 GLY A N 1
ATOM 1285 C CA . GLY A 1 189 ? 12.926 -1.475 50.908 1.00 13.88 187 GLY A CA 1
ATOM 1286 C C . GLY A 1 189 ? 11.766 -2.141 50.153 1.00 16.14 187 GLY A C 1
ATOM 1287 O O . GLY A 1 189 ? 10.738 -2.517 50.733 1.00 15.84 187 GLY A O 1
ATOM 1288 N N . PHE A 1 190 ? 11.943 -2.331 48.853 1.00 15.92 188 PHE A N 1
ATOM 1289 C CA . PHE A 1 190 ? 10.913 -3.033 48.100 1.00 15.65 188 PHE A CA 1
ATOM 1290 C C . PHE A 1 190 ? 10.789 -4.492 48.555 1.00 17.07 188 PHE A C 1
ATOM 1291 O O . PHE A 1 190 ? 11.788 -5.167 48.857 1.00 15.39 188 PHE A O 1
ATOM 1299 N N . GLY A 1 191 ? 9.560 -4.997 48.610 1.00 16.15 189 GLY A N 1
ATOM 1300 C CA . GLY A 1 191 ? 9.392 -6.374 49.011 1.00 18.67 189 GLY A CA 1
ATOM 1301 C C . GLY A 1 191 ? 9.294 -6.447 50.539 1.00 17.64 189 GLY A C 1
ATOM 1302 O O . GLY A 1 191 ? 8.693 -5.568 51.161 1.00 20.38 189 GLY A O 1
ATOM 1303 N N . PHE A 1 192 ? 9.902 -7.476 51.128 1.00 21.05 190 PHE A N 1
ATOM 1304 C CA . PHE A 1 192 ? 9.843 -7.713 52.584 1.00 19.77 190 PHE A CA 1
ATOM 1305 C C . PHE A 1 192 ? 8.410 -7.613 53.077 1.00 21.71 190 PHE A C 1
ATOM 1306 O O . PHE A 1 192 ? 8.097 -6.908 54.032 1.00 25.32 190 PHE A O 1
ATOM 1314 N N . GLY A 1 193 ? 7.538 -8.300 52.368 1.00 22.92 191 GLY A N 1
ATOM 1315 C CA . GLY A 1 193 ? 6.133 -8.344 52.756 1.00 28.38 191 GLY A CA 1
ATOM 1316 C C . GLY A 1 193 ? 5.231 -7.190 52.326 1.00 29.90 191 GLY A C 1
ATOM 1317 O O . GLY A 1 193 ? 4.011 -7.321 52.453 1.00 26.56 191 GLY A O 1
ATOM 1318 N N . LYS A 1 194 ? 5.786 -6.074 51.824 1.00 23.48 192 LYS A N 1
ATOM 1319 C CA . LYS A 1 194 ? 4.960 -4.984 51.281 1.00 22.89 192 LYS A CA 1
ATOM 1320 C C . LYS A 1 194 ? 4.053 -5.538 50.183 1.00 22.38 192 LYS A C 1
ATOM 1321 O O . LYS A 1 194 ? 4.488 -6.361 49.359 1.00 21.19 192 LYS A O 1
ATOM 1327 N N . ASN A 1 195 ? 2.795 -5.095 50.156 1.00 17.72 193 ASN A N 1
ATOM 1328 C CA . ASN A 1 195 ? 1.893 -5.593 49.142 1.00 18.04 193 ASN A CA 1
ATOM 1329 C C . ASN A 1 195 ? 2.143 -4.891 47.822 1.00 17.25 193 ASN A C 1
ATOM 1330 O O . ASN A 1 195 ? 2.988 -4.001 47.725 1.00 15.98 193 ASN A O 1
ATOM 1335 N N . LEU A 1 196 ? 1.405 -5.289 46.798 1.00 15.66 194 LEU A N 1
ATOM 1336 C CA . LEU A 1 196 ? 1.697 -4.821 45.438 1.00 15.27 194 LEU A CA 1
ATOM 1337 C C . LEU A 1 196 ? 1.556 -3.299 45.304 1.00 15.39 194 LEU A C 1
ATOM 1338 O O . LEU A 1 196 ? 2.444 -2.624 44.794 1.00 15.73 194 LEU A O 1
ATOM 1343 N N . SER A 1 197 ? 0.426 -2.757 45.760 1.00 15.04 195 SER A N 1
ATOM 1344 C CA A SER A 1 197 ? 0.218 -1.325 45.668 0.59 15.79 195 SER A CA 1
ATOM 1345 C CA B SER A 1 197 ? 0.168 -1.323 45.737 0.41 15.84 195 SER A CA 1
ATOM 1346 C C . SER A 1 197 ? 1.255 -0.519 46.440 1.00 16.93 195 SER A C 1
ATOM 1347 O O . SER A 1 197 ? 1.724 0.501 45.941 1.00 17.80 195 SER A O 1
ATOM 1352 N N . HIS A 1 198 ? 1.636 -0.970 47.632 1.00 16.10 196 HIS A N 1
ATOM 1353 C CA . HIS A 1 198 ? 2.662 -0.251 48.370 1.00 17.66 196 HIS A CA 1
ATOM 1354 C C . HIS A 1 198 ? 4.002 -0.222 47.608 1.00 15.79 196 HIS A C 1
ATOM 1355 O O . HIS A 1 198 ? 4.644 0.830 47.502 1.00 17.13 196 HIS A O 1
ATOM 1362 N N . ASN A 1 199 ? 4.406 -1.365 47.066 1.00 13.47 197 ASN A N 1
ATOM 1363 C CA . ASN A 1 199 ? 5.662 -1.431 46.308 1.00 13.29 197 ASN A CA 1
ATOM 1364 C C . ASN A 1 199 ? 5.615 -0.503 45.089 1.00 15.90 197 ASN A C 1
ATOM 1365 O O . ASN A 1 199 ? 6.552 0.262 44.826 1.00 14.55 197 ASN A O 1
ATOM 1370 N N . TYR A 1 200 ? 4.511 -0.528 44.346 1.00 15.04 198 TYR A N 1
ATOM 1371 C CA . TYR A 1 200 ? 4.505 0.288 43.126 1.00 14.46 198 TYR A CA 1
ATOM 1372 C C . TYR A 1 200 ? 4.322 1.762 43.434 1.00 15.15 198 TYR A C 1
ATOM 1373 O O . TYR A 1 200 ? 4.779 2.606 42.655 1.00 15.89 198 TYR A O 1
ATOM 1382 N N . SER A 1 201 ? 3.672 2.085 44.554 1.00 15.60 199 SER A N 1
ATOM 1383 C CA A SER A 1 201 ? 3.600 3.484 44.979 0.50 16.75 199 SER A CA 1
ATOM 1384 C CA B SER A 1 201 ? 3.593 3.480 44.989 0.50 16.76 199 SER A CA 1
ATOM 1385 C C . SER A 1 201 ? 4.990 4.031 45.261 1.00 19.43 199 SER A C 1
ATOM 1386 O O . SER A 1 201 ? 5.332 5.146 44.862 1.00 18.24 199 SER A O 1
ATOM 1391 N N . LEU A 1 202 ? 5.783 3.244 45.970 1.00 16.34 200 LEU A N 1
ATOM 1392 C CA . LEU A 1 202 ? 7.139 3.660 46.268 1.00 14.89 200 LEU A CA 1
ATOM 1393 C C . LEU A 1 202 ? 7.984 3.808 44.979 1.00 16.97 200 LEU A C 1
ATOM 1394 O O . LEU A 1 202 ? 8.776 4.731 44.863 1.00 19.13 200 LEU A O 1
ATOM 1399 N N . LEU A 1 203 ? 7.813 2.911 44.015 1.00 17.38 201 LEU A N 1
ATOM 1400 C CA . LEU A 1 203 ? 8.561 3.032 42.771 1.00 14.83 201 LEU A CA 1
ATOM 1401 C C . LEU A 1 203 ? 8.107 4.248 41.963 1.00 16.90 201 LEU A C 1
ATOM 1402 O O . LEU A 1 203 ? 8.930 5.017 41.421 1.00 16.75 201 LEU A O 1
ATOM 1407 N N . ALA A 1 204 ? 6.790 4.454 41.915 1.00 15.28 202 ALA A N 1
ATOM 1408 C CA . ALA A 1 204 ? 6.253 5.579 41.164 1.00 18.49 202 ALA A CA 1
ATOM 1409 C C . ALA A 1 204 ? 6.723 6.909 41.727 1.00 19.49 202 ALA A C 1
ATOM 1410 O O . ALA A 1 204 ? 6.861 7.879 40.982 1.00 21.19 202 ALA A O 1
ATOM 1412 N N . ARG A 1 205 ? 6.946 6.956 43.032 1.00 16.19 203 ARG A N 1
ATOM 1413 C CA . ARG A 1 205 ? 7.331 8.199 43.702 1.00 18.28 203 ARG A CA 1
ATOM 1414 C C . ARG A 1 205 ? 8.804 8.235 44.136 1.00 18.42 203 ARG A C 1
ATOM 1415 O O . ARG A 1 205 ? 9.193 9.109 44.910 1.00 19.38 203 ARG A O 1
ATOM 1423 N N . LEU A 1 206 ? 9.596 7.292 43.637 1.00 17.22 204 LEU A N 1
ATOM 1424 C CA . LEU A 1 206 ? 10.991 7.157 44.074 1.00 15.44 204 LEU A CA 1
ATOM 1425 C C . LEU A 1 206 ? 11.776 8.466 44.006 1.00 19.71 204 LEU A C 1
ATOM 1426 O O . LEU A 1 206 ? 12.554 8.752 44.909 1.00 20.09 204 LEU A O 1
ATOM 1431 N N . ALA A 1 207 ? 11.569 9.266 42.958 1.00 18.91 205 ALA A N 1
ATOM 1432 C CA . ALA A 1 207 ? 12.360 10.487 42.794 1.00 21.17 205 ALA A CA 1
ATOM 1433 C C . ALA A 1 207 ? 12.105 11.503 43.911 1.00 23.71 205 ALA A C 1
ATOM 1434 O O . ALA A 1 207 ? 12.952 12.339 44.185 1.00 23.68 205 ALA A O 1
ATOM 1436 N N . GLU A 1 208 ? 10.940 11.426 44.561 1.00 18.88 206 GLU A N 1
ATOM 1437 C CA . GLU A 1 208 ? 10.633 12.354 45.637 1.00 20.34 206 GLU A CA 1
ATOM 1438 C C . GLU A 1 208 ? 11.574 12.159 46.824 1.00 24.38 206 GLU A C 1
ATOM 1439 O O . GLU A 1 208 ? 11.686 13.035 47.669 1.00 27.31 206 GLU A O 1
ATOM 1445 N N . PHE A 1 209 ? 12.258 11.019 46.877 1.00 20.37 207 PHE A N 1
ATOM 1446 C CA . PHE A 1 209 ? 13.184 10.759 47.995 1.00 19.07 207 PHE A CA 1
ATOM 1447 C C . PHE A 1 209 ? 14.515 11.482 47.797 1.00 22.14 207 PHE A C 1
ATOM 1448 O O . PHE A 1 209 ? 15.361 11.487 48.685 1.00 22.05 207 PHE A O 1
ATOM 1456 N N . HIS A 1 210 ? 14.701 12.085 46.633 1.00 22.77 208 HIS A N 1
ATOM 1457 C CA . HIS A 1 210 ? 15.900 12.881 46.388 1.00 22.17 208 HIS A CA 1
ATOM 1458 C C . HIS A 1 210 ? 15.969 14.135 47.275 1.00 25.05 208 HIS A C 1
ATOM 1459 O O . HIS A 1 210 ? 17.003 14.786 47.327 1.00 25.07 208 HIS A O 1
ATOM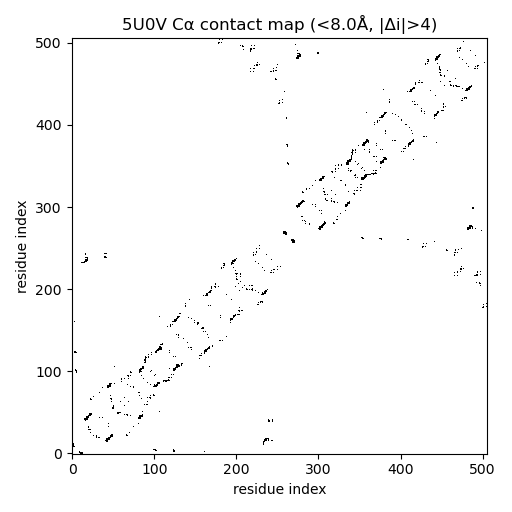 1466 N N . HIS A 1 211 ? 14.880 14.480 47.969 1.00 24.35 209 HIS A N 1
ATOM 1467 C CA . HIS A 1 211 ? 14.897 15.710 48.758 1.00 27.24 209 HIS A CA 1
ATOM 1468 C C . HIS A 1 211 ? 15.936 15.627 49.896 1.00 28.87 209 HIS A C 1
ATOM 1469 O O . HIS A 1 211 ? 16.414 16.652 50.382 1.00 29.83 209 HIS A O 1
ATOM 1476 N N . PHE A 1 212 ? 16.314 14.412 50.290 1.00 24.42 210 PHE A N 1
ATOM 1477 C CA . PHE A 1 212 ? 17.346 14.246 51.315 1.00 26.05 210 PHE A CA 1
ATOM 1478 C C . PHE A 1 212 ? 18.764 14.554 50.802 1.00 26.18 210 PHE A C 1
ATOM 1479 O O . PHE A 1 212 ? 19.697 14.704 51.605 1.00 29.17 210 PHE A O 1
ATOM 1487 N N . ASN A 1 213 ? 18.922 14.647 49.478 1.00 27.47 211 ASN A N 1
ATOM 1488 C CA . ASN A 1 213 ? 20.243 14.790 48.836 1.00 27.30 211 ASN A CA 1
ATOM 1489 C C . ASN A 1 213 ? 21.203 13.666 49.231 1.00 29.89 211 ASN A C 1
ATOM 1490 O O . ASN A 1 213 ? 22.390 13.905 49.466 1.00 31.04 211 ASN A O 1
ATOM 1495 N N . LEU A 1 214 ? 20.688 12.444 49.265 1.00 24.50 212 LEU A N 1
ATOM 1496 C CA . LEU A 1 214 ? 21.475 11.270 49.612 1.00 20.85 212 LEU A CA 1
ATOM 1497 C C . LEU A 1 214 ? 21.327 10.209 48.530 1.00 25.24 212 LEU A C 1
ATOM 1498 O O . LEU A 1 214 ? 20.312 10.157 47.850 1.00 21.32 212 LEU A O 1
ATOM 1503 N N . PRO A 1 215 ? 22.339 9.367 48.363 1.00 20.13 213 PRO A N 1
ATOM 1504 C CA . PRO A 1 215 ? 22.235 8.295 47.363 1.00 19.48 213 PRO A CA 1
ATOM 1505 C C . PRO A 1 215 ? 21.001 7.407 47.618 1.00 18.79 213 PRO A C 1
ATOM 1506 O O . PRO A 1 215 ? 20.701 7.111 48.788 1.00 18.27 213 PRO A O 1
ATOM 1510 N N . LEU A 1 216 ? 20.293 7.033 46.552 1.00 17.85 214 LEU A N 1
ATOM 1511 C CA . LEU A 1 216 ? 19.219 6.043 46.663 1.00 16.70 214 LEU A CA 1
ATOM 1512 C C . LEU A 1 216 ? 19.689 4.700 46.134 1.00 15.62 214 LEU A C 1
ATOM 1513 O O . LEU A 1 216 ? 20.234 4.611 45.036 1.00 17.70 214 LEU A O 1
ATOM 1518 N N . LEU A 1 217 ? 19.471 3.665 46.936 1.00 15.61 215 LEU A N 1
ATOM 1519 C CA . LEU A 1 217 ? 19.775 2.287 46.564 1.00 15.21 215 LEU A CA 1
ATOM 1520 C C . LEU A 1 217 ? 18.444 1.520 46.500 1.00 17.84 215 LEU A C 1
ATOM 1521 O O . LEU A 1 217 ? 17.614 1.673 47.390 1.00 16.94 215 LEU A O 1
ATOM 1526 N N . VAL A 1 218 ? 18.220 0.728 45.449 1.00 14.83 216 VAL A N 1
ATOM 1527 C CA . VAL A 1 218 ? 16.978 -0.054 45.355 1.00 13.04 216 VAL A CA 1
ATOM 1528 C C . VAL A 1 218 ? 17.256 -1.509 45.018 1.00 13.79 216 VAL A C 1
ATOM 1529 O O . VAL A 1 218 ? 18.263 -1.826 44.367 1.00 14.55 216 VAL A O 1
ATOM 1533 N N . GLY A 1 219 ? 16.361 -2.393 45.471 1.00 14.02 217 GLY A N 1
ATOM 1534 C CA . GLY A 1 219 ? 16.481 -3.806 45.187 1.00 14.24 217 GLY A CA 1
ATOM 1535 C C . GLY A 1 219 ? 15.130 -4.405 44.846 1.00 16.43 217 GLY A C 1
ATOM 1536 O O . GLY A 1 219 ? 14.326 -4.621 45.732 1.00 18.38 217 GLY A O 1
ATOM 1537 N N . MET A 1 220 ? 14.889 -4.644 43.567 1.00 13.97 218 MET A N 1
ATOM 1538 C CA . MET A 1 220 ? 13.606 -5.183 43.138 1.00 17.28 218 MET A CA 1
ATOM 1539 C C . MET A 1 220 ? 13.776 -6.510 42.424 1.00 17.19 218 MET A C 1
ATOM 1540 O O . MET A 1 220 ? 12.796 -7.195 42.147 1.00 17.81 218 MET A O 1
ATOM 1545 N N . SER A 1 221 ? 15.034 -6.885 42.176 1.00 13.42 219 SER A N 1
ATOM 1546 C CA . SER A 1 221 ? 15.357 -8.046 41.338 1.00 15.42 219 SER A CA 1
ATOM 1547 C C . SER A 1 221 ? 14.626 -9.335 41.770 1.00 17.36 219 SER A C 1
ATOM 1548 O O . SER A 1 221 ? 14.775 -9.782 42.901 1.00 17.05 219 SER A O 1
ATOM 1551 N N . ARG A 1 222 ? 13.807 -9.882 40.865 1.00 17.00 220 ARG A N 1
ATOM 1552 C CA . ARG A 1 222 ? 13.058 -11.145 41.066 1.00 16.10 220 ARG A CA 1
ATOM 1553 C C . ARG A 1 222 ? 12.099 -11.151 42.251 1.00 14.60 220 ARG A C 1
ATOM 1554 O O . ARG A 1 222 ? 11.703 -12.213 42.712 1.00 21.82 220 ARG A O 1
ATOM 1562 N N . LYS A 1 223 ? 11.688 -9.984 42.712 1.00 14.25 221 LYS A N 1
ATOM 1563 C CA . LYS A 1 223 ? 10.823 -9.929 43.888 1.00 16.57 221 LYS A CA 1
ATOM 1564 C C . LYS A 1 223 ? 9.337 -10.118 43.540 1.00 16.98 221 LYS A C 1
ATOM 1565 O O . LYS A 1 223 ? 8.947 -10.183 42.367 1.00 17.28 221 LYS A O 1
ATOM 1571 N N . SER A 1 224 ? 8.551 -10.285 44.594 1.00 18.91 222 SER A N 1
ATOM 1572 C CA . SER A 1 224 ? 7.097 -10.470 44.510 1.00 18.60 222 SER A CA 1
ATOM 1573 C C . SER A 1 224 ? 6.391 -9.431 43.702 1.00 20.14 222 SER A C 1
ATOM 1574 O O . SER A 1 224 ? 5.414 -9.755 43.030 1.00 19.70 222 SER A O 1
ATOM 1577 N N . MET A 1 225 ? 6.858 -8.179 43.748 1.00 18.75 223 MET A N 1
ATOM 1578 C CA . MET A 1 225 ? 6.175 -7.134 42.999 1.00 20.93 223 MET A CA 1
ATOM 1579 C C . MET A 1 225 ? 6.226 -7.438 41.494 1.00 20.09 223 MET A C 1
ATOM 1580 O O . MET A 1 225 ? 5.416 -6.927 40.720 1.00 23.23 223 MET A O 1
ATOM 1585 N N . ILE A 1 226 ? 7.168 -8.278 41.077 1.00 16.02 224 ILE A N 1
ATOM 1586 C CA . ILE A 1 226 ? 7.167 -8.760 39.708 1.00 18.24 224 ILE A CA 1
ATOM 1587 C C . ILE A 1 226 ? 6.463 -10.110 39.582 1.00 20.97 224 ILE A C 1
ATOM 1588 O O . ILE A 1 226 ? 5.588 -10.275 38.737 1.00 19.59 224 ILE A O 1
ATOM 1593 N N . GLY A 1 227 ? 6.846 -11.063 40.427 1.00 16.68 225 GLY A N 1
ATOM 1594 C CA . GLY A 1 227 ? 6.257 -12.390 40.455 1.00 17.10 225 GLY A CA 1
ATOM 1595 C C . GLY A 1 227 ? 4.729 -12.404 40.585 1.00 20.82 225 GLY A C 1
ATOM 1596 O O . GLY A 1 227 ? 4.047 -13.058 39.794 1.00 22.09 225 GLY A O 1
ATOM 1597 N N . GLN A 1 228 ? 4.209 -11.664 41.559 1.00 20.27 226 GLN A N 1
ATOM 1598 C CA . GLN A 1 228 ? 2.767 -11.623 41.809 1.00 26.49 226 GLN A CA 1
ATOM 1599 C C . GLN A 1 228 ? 2.033 -10.852 40.732 1.00 23.89 226 GLN A C 1
ATOM 1600 O O . GLN A 1 228 ? 0.925 -11.224 40.358 1.00 23.88 226 GLN A O 1
ATOM 1606 N N . LEU A 1 229 ? 2.635 -9.764 40.243 1.00 19.82 227 LEU A N 1
ATOM 1607 C CA . LEU A 1 229 ? 2.010 -8.962 39.202 1.00 21.08 227 LEU A CA 1
ATOM 1608 C C . LEU A 1 229 ? 1.848 -9.805 37.950 1.00 25.12 227 LEU A C 1
ATOM 1609 O O . LEU A 1 229 ? 0.772 -9.835 37.333 1.00 24.92 227 LEU A O 1
ATOM 1614 N N . LEU A 1 230 ? 2.918 -10.504 37.575 1.00 21.22 228 LEU A N 1
ATOM 1615 C CA . LEU A 1 230 ? 2.922 -11.233 36.305 1.00 19.71 228 LEU A CA 1
ATOM 1616 C C . LEU A 1 230 ? 2.435 -12.665 36.474 1.00 22.60 228 LEU A C 1
ATOM 1617 O O . LEU A 1 230 ? 2.155 -13.344 35.487 1.00 26.65 228 LEU A O 1
ATOM 1622 N N . ASN A 1 231 ? 2.348 -13.107 37.723 1.00 23.73 229 ASN A N 1
ATOM 1623 C CA . ASN A 1 231 ? 1.991 -14.482 38.053 1.00 28.11 229 ASN A CA 1
ATOM 1624 C C . ASN A 1 231 ? 2.997 -15.448 37.407 1.00 27.57 229 ASN A C 1
ATOM 1625 O O . ASN A 1 231 ? 2.626 -16.317 36.610 1.00 30.57 229 ASN A O 1
ATOM 1630 N N . VAL A 1 232 ? 4.277 -15.280 37.741 1.00 24.04 230 VAL A N 1
ATOM 1631 C CA . VAL A 1 232 ? 5.323 -16.153 37.200 1.00 23.65 230 VAL A CA 1
ATOM 1632 C C . VAL A 1 232 ? 6.308 -16.530 38.312 1.00 27.60 230 VAL A C 1
ATOM 1633 O O . VAL A 1 232 ? 6.424 -15.817 39.305 1.00 26.21 230 VAL A O 1
ATOM 1637 N N . GLY A 1 233 ? 7.004 -17.657 38.135 1.00 29.27 231 GLY A N 1
ATOM 1638 C CA . GLY A 1 233 ? 7.950 -18.166 39.117 1.00 25.34 231 GLY A CA 1
ATOM 1639 C C . GLY A 1 233 ? 9.243 -17.380 39.219 1.00 24.19 231 GLY A C 1
ATOM 1640 O O . GLY A 1 233 ? 9.519 -16.501 38.407 1.00 23.54 231 GLY A O 1
ATOM 1641 N N . PRO A 1 234 ? 10.076 -17.709 40.219 1.00 28.98 232 PRO A N 1
ATOM 1642 C CA . PRO A 1 234 ? 11.250 -16.865 40.449 1.00 26.83 232 PRO A CA 1
ATOM 1643 C C . PRO A 1 234 ? 12.262 -16.829 39.310 1.00 26.93 232 PRO A C 1
ATOM 1644 O O . PRO A 1 234 ? 13.022 -15.869 39.257 1.00 28.00 232 PRO A O 1
ATOM 1648 N N . SER A 1 235 ? 12.273 -17.822 38.420 1.00 23.64 233 SER A N 1
ATOM 1649 C CA . SER A 1 235 ? 13.237 -17.843 37.326 1.00 27.22 233 SER A CA 1
ATOM 1650 C C . SER A 1 235 ? 12.717 -17.133 36.072 1.00 25.07 233 SER A C 1
ATOM 1651 O O . SER A 1 235 ? 13.430 -17.050 35.075 1.00 25.61 233 SER A O 1
ATOM 1654 N N . GLU A 1 236 ? 11.488 -16.631 36.132 1.00 21.62 234 GLU A N 1
ATOM 1655 C CA . GLU A 1 236 ? 10.829 -16.062 34.949 1.00 23.97 234 GLU A CA 1
ATOM 1656 C C . GLU A 1 236 ? 10.624 -14.565 35.090 1.00 21.76 234 GLU A C 1
ATOM 1657 O O . GLU A 1 236 ? 9.768 -13.981 34.422 1.00 21.91 234 GLU A O 1
ATOM 1663 N N . ARG A 1 237 ? 11.419 -13.936 35.954 1.00 17.51 235 ARG A N 1
ATOM 1664 C CA . ARG A 1 237 ? 11.190 -12.529 36.290 1.00 17.38 235 ARG A CA 1
ATOM 1665 C C . ARG A 1 237 ? 12.186 -11.508 35.697 1.00 15.00 235 ARG A C 1
ATOM 1666 O O . ARG A 1 237 ? 12.180 -10.338 36.110 1.00 16.12 235 ARG A O 1
ATOM 1674 N N . LEU A 1 238 ? 13.028 -11.927 34.746 1.00 16.89 236 LEU A N 1
ATOM 1675 C CA . LEU A 1 238 ? 14.047 -11.013 34.232 1.00 19.02 236 LEU A CA 1
ATOM 1676 C C . LEU A 1 238 ? 13.443 -9.782 33.573 1.00 16.07 236 LEU A C 1
ATOM 1677 O O . LEU A 1 238 ? 13.860 -8.657 33.863 1.00 14.23 236 LEU A O 1
ATOM 1682 N N . SER A 1 239 ? 12.446 -9.972 32.699 1.00 17.29 237 SER A N 1
ATOM 1683 C CA . SER A 1 239 ? 11.948 -8.821 31.971 1.00 17.22 237 SER A CA 1
ATOM 1684 C C . SER A 1 239 ? 11.343 -7.810 32.928 1.00 15.66 237 SER A C 1
ATOM 1685 O O . SER A 1 239 ? 11.556 -6.615 32.764 1.00 14.89 237 SER A O 1
ATOM 1688 N N . GLY A 1 240 ? 10.583 -8.300 33.909 1.00 16.01 238 GLY A N 1
ATOM 1689 C CA . GLY A 1 240 ? 9.969 -7.444 34.918 1.00 13.94 238 GLY A CA 1
ATOM 1690 C C . GLY A 1 240 ? 11.010 -6.771 35.786 1.00 15.13 238 GLY A C 1
ATOM 1691 O O . GLY A 1 240 ? 10.861 -5.595 36.147 1.00 13.59 238 GLY A O 1
ATOM 1692 N N . SER A 1 241 ? 12.075 -7.513 36.119 1.00 14.44 239 SER A N 1
ATOM 1693 C CA . SER A 1 241 ? 13.164 -6.967 36.913 1.00 14.71 239 SER A CA 1
ATOM 1694 C C . SER A 1 241 ? 13.892 -5.848 36.173 1.00 14.36 239 SER A C 1
ATOM 1695 O O . SER A 1 241 ? 14.185 -4.802 36.753 1.00 14.52 239 SER A O 1
ATOM 1698 N N . LEU A 1 242 ? 14.157 -6.064 34.883 1.00 13.03 240 LEU A N 1
ATOM 1699 C CA . LEU A 1 242 ? 14.760 -5.002 34.069 1.00 14.87 240 LEU A CA 1
ATOM 1700 C C . LEU A 1 242 ? 13.860 -3.784 34.000 1.00 12.69 240 LEU A C 1
ATOM 1701 O O . LEU A 1 242 ? 14.334 -2.656 34.122 1.00 12.99 240 LEU A O 1
ATOM 1706 N N . ALA A 1 243 ? 12.550 -3.991 33.813 1.00 13.09 241 ALA A N 1
ATOM 1707 C CA . ALA A 1 243 ? 11.639 -2.857 33.786 1.00 12.90 241 ALA A CA 1
ATOM 1708 C C . ALA A 1 243 ? 11.676 -2.038 35.080 1.00 12.99 241 ALA A C 1
ATOM 1709 O O . ALA A 1 243 ? 11.733 -0.799 35.042 1.00 13.59 241 ALA A O 1
ATOM 1711 N N . CYS A 1 244 ? 11.666 -2.724 36.222 1.00 14.32 242 CYS A N 1
ATOM 1712 C CA . CYS A 1 244 ? 11.805 -2.057 37.526 1.00 14.97 242 CYS A CA 1
ATOM 1713 C C . CYS A 1 244 ? 13.108 -1.277 37.627 1.00 12.39 242 CYS A C 1
ATOM 1714 O O . CYS A 1 244 ? 13.132 -0.109 38.072 1.00 14.90 242 CYS A O 1
ATOM 1717 N N . ALA A 1 245 ? 14.203 -1.909 37.194 1.00 13.56 243 ALA A N 1
ATOM 1718 C CA . ALA A 1 245 ? 15.511 -1.276 37.255 1.00 13.44 243 ALA A CA 1
ATOM 1719 C C . ALA A 1 245 ? 15.527 -0.013 36.415 1.00 13.49 243 ALA A C 1
ATOM 1720 O O . ALA A 1 245 ? 16.040 1.031 36.860 1.00 16.95 243 ALA A O 1
ATOM 1722 N N . VAL A 1 246 ? 14.958 -0.098 35.201 1.00 12.20 244 VAL A N 1
ATOM 1723 C CA . VAL A 1 246 ? 14.983 1.043 34.307 1.00 13.31 244 VAL A CA 1
ATOM 1724 C C . VAL A 1 246 ? 14.104 2.169 34.866 1.00 15.46 244 VAL A C 1
ATOM 1725 O O . VAL A 1 246 ? 14.496 3.330 34.830 1.00 14.73 244 VAL A O 1
ATOM 1729 N N . ILE A 1 247 ? 12.922 1.831 35.379 1.00 15.07 245 ILE A N 1
ATOM 1730 C CA . ILE A 1 247 ? 12.051 2.826 36.004 1.00 14.12 245 ILE A CA 1
ATOM 1731 C C . ILE A 1 247 ? 12.744 3.556 37.173 1.00 16.30 245 ILE A C 1
ATOM 1732 O O . ILE A 1 247 ? 12.699 4.787 37.270 1.00 16.88 245 ILE A O 1
ATOM 1737 N N . ALA A 1 248 ? 13.406 2.799 38.038 1.00 14.70 246 ALA A N 1
ATOM 1738 C CA . ALA A 1 248 ? 14.164 3.398 39.143 1.00 17.34 246 ALA A CA 1
ATOM 1739 C C . ALA A 1 248 ? 15.321 4.285 38.643 1.00 14.72 246 ALA A C 1
ATOM 1740 O O . ALA A 1 248 ? 15.507 5.413 39.120 1.00 17.31 246 ALA A O 1
ATOM 1742 N N . ALA A 1 249 ? 16.087 3.773 37.691 1.00 14.63 247 ALA A N 1
ATOM 1743 C CA . ALA A 1 249 ? 17.279 4.496 37.234 1.00 16.78 247 ALA A CA 1
ATOM 1744 C C . ALA A 1 249 ? 16.891 5.767 36.486 1.00 18.17 247 ALA A C 1
ATOM 1745 O O . ALA A 1 249 ? 17.597 6.769 36.597 1.00 19.35 247 ALA A O 1
ATOM 1747 N N . MET A 1 250 ? 15.763 5.753 35.756 1.00 17.87 248 MET A N 1
ATOM 1748 C CA . MET A 1 250 ? 15.317 6.979 35.088 1.00 18.27 248 MET A CA 1
ATOM 1749 C C . MET A 1 250 ? 14.910 8.009 36.121 1.00 16.34 248 MET A C 1
ATOM 1750 O O . MET A 1 250 ? 14.936 9.204 35.857 1.00 22.70 248 MET A O 1
ATOM 1755 N N . GLN A 1 251 ? 14.585 7.568 37.327 1.00 16.40 249 GLN A N 1
ATOM 1756 C CA . GLN A 1 251 ? 14.275 8.512 38.398 1.00 18.87 249 GLN A CA 1
ATOM 1757 C C . GLN A 1 251 ? 15.489 8.850 39.237 1.00 17.62 249 GLN A C 1
ATOM 1758 O O . GLN A 1 251 ? 15.351 9.398 40.332 1.00 20.84 249 GLN A O 1
ATOM 1764 N N . GLY A 1 252 ? 16.672 8.538 38.724 1.00 17.34 250 GLY A N 1
ATOM 1765 C CA . GLY A 1 252 ? 17.901 8.890 39.413 1.00 22.38 250 GLY A CA 1
ATOM 1766 C C . GLY A 1 252 ? 18.343 7.994 40.563 1.00 19.63 250 GLY A C 1
ATOM 1767 O O . GLY A 1 252 ? 19.208 8.410 41.339 1.00 20.35 250 GLY A O 1
ATOM 1768 N N . ALA A 1 253 ? 17.774 6.793 40.690 1.00 18.86 251 ALA A N 1
ATOM 1769 C CA . ALA A 1 253 ? 18.358 5.785 41.599 1.00 17.64 251 ALA A CA 1
ATOM 1770 C C . ALA A 1 253 ? 19.845 5.624 41.289 1.00 19.02 251 ALA A C 1
ATOM 1771 O O . ALA A 1 253 ? 20.245 5.541 40.125 1.00 18.82 251 ALA A O 1
ATOM 1773 N N . HIS A 1 254 ? 20.662 5.591 42.328 1.00 15.94 252 HIS A N 1
ATOM 1774 C CA . HIS A 1 254 ? 22.117 5.551 42.153 1.00 16.86 252 HIS A CA 1
ATOM 1775 C C . HIS A 1 254 ? 22.715 4.140 42.095 1.00 19.17 252 HIS A C 1
ATOM 1776 O O . HIS A 1 254 ? 23.692 3.899 41.392 1.00 18.50 252 HIS A O 1
ATOM 1783 N N . ILE A 1 255 ? 22.169 3.221 42.889 1.00 17.83 253 ILE A N 1
ATOM 1784 C CA . ILE A 1 255 ? 22.651 1.846 42.913 1.00 11.77 253 ILE A CA 1
ATOM 1785 C C . ILE A 1 255 ? 21.470 0.904 42.766 1.00 16.05 253 ILE A C 1
ATOM 1786 O O . ILE A 1 255 ? 20.441 1.085 43.443 1.00 14.43 253 ILE A O 1
ATOM 1791 N N . ILE A 1 256 ? 21.595 -0.072 41.870 1.00 14.52 254 ILE A N 1
ATOM 1792 C CA . ILE A 1 256 ? 20.514 -1.030 41.600 1.00 14.71 254 ILE A CA 1
ATOM 1793 C C . ILE A 1 256 ? 21.053 -2.399 41.936 1.00 15.58 254 ILE A C 1
ATOM 1794 O O . ILE A 1 256 ? 22.015 -2.856 41.327 1.00 15.01 254 ILE A O 1
ATOM 1799 N N . ARG A 1 257 ? 20.437 -3.059 42.901 1.00 14.65 255 ARG A N 1
ATOM 1800 C CA . ARG A 1 257 ? 20.928 -4.345 43.394 1.00 15.75 255 ARG A CA 1
ATOM 1801 C C . ARG A 1 257 ? 20.197 -5.458 42.679 1.00 15.82 255 ARG A C 1
ATOM 1802 O O . ARG A 1 257 ? 18.959 -5.512 42.722 1.00 15.00 255 ARG A O 1
ATOM 1810 N N . VAL A 1 258 ? 20.952 -6.342 42.014 1.00 13.96 256 VAL A N 1
ATOM 1811 C CA . VAL A 1 258 ? 20.357 -7.332 41.127 1.00 14.25 256 VAL A CA 1
ATOM 1812 C C . VAL A 1 258 ? 21.054 -8.679 41.122 1.00 14.62 256 VAL A C 1
ATOM 1813 O O . VAL A 1 258 ? 22.235 -8.800 41.472 1.00 14.99 256 VAL A O 1
ATOM 1817 N N . HIS A 1 259 ? 20.318 -9.681 40.664 1.00 15.76 257 HIS A N 1
ATOM 1818 C CA . HIS A 1 259 ? 20.860 -11.013 40.417 1.00 16.28 257 HIS A CA 1
ATOM 1819 C C . HIS A 1 259 ? 21.496 -11.102 39.025 1.00 17.82 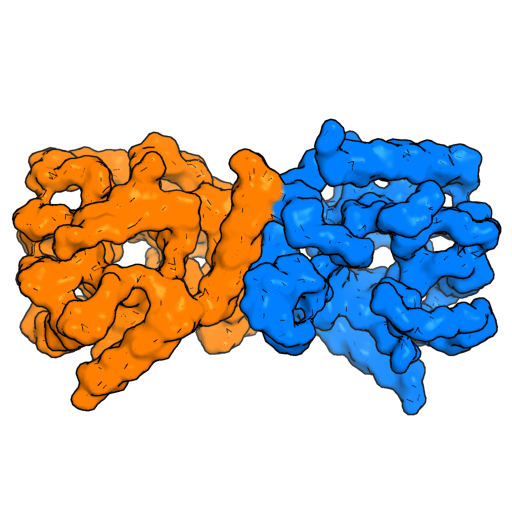257 HIS A C 1
ATOM 1820 O O . HIS A 1 259 ? 22.523 -11.759 38.850 1.00 22.23 257 HIS A O 1
ATOM 1827 N N . ASP A 1 260 ? 20.877 -10.449 38.045 1.00 16.91 258 ASP A N 1
ATOM 1828 C CA . ASP A 1 260 ? 21.252 -10.636 36.636 1.00 14.51 258 ASP A CA 1
ATOM 1829 C C . ASP A 1 260 ? 22.048 -9.445 36.160 1.00 14.69 258 ASP A C 1
ATOM 1830 O O . ASP A 1 260 ? 21.502 -8.495 35.614 1.00 17.29 258 ASP A O 1
ATOM 1835 N N . VAL A 1 261 ? 23.366 -9.485 36.381 1.00 14.68 259 VAL A N 1
ATOM 1836 C CA . VAL A 1 261 ? 24.164 -8.283 36.178 1.00 12.74 259 VAL A CA 1
ATOM 1837 C C . VAL A 1 261 ? 24.287 -7.895 34.713 1.00 15.83 259 VAL A C 1
ATOM 1838 O O . VAL A 1 261 ? 24.081 -6.737 34.373 1.00 16.51 259 VAL A O 1
ATOM 1842 N N . LYS A 1 262 ? 24.598 -8.856 33.854 1.00 16.49 260 LYS A N 1
ATOM 1843 C CA . LYS A 1 262 ? 24.859 -8.541 32.443 1.00 20.41 260 LYS A CA 1
ATOM 1844 C C . LYS A 1 262 ? 23.704 -7.743 31.835 1.00 17.29 260 LYS A C 1
ATOM 1845 O O . LYS A 1 262 ? 23.923 -6.664 31.259 1.00 15.87 260 LYS A O 1
ATOM 1851 N N . GLU A 1 263 ? 22.493 -8.268 32.031 1.00 15.69 261 GLU A N 1
ATOM 1852 C CA . GLU A 1 263 ? 21.300 -7.697 31.403 1.00 15.25 261 GLU A CA 1
ATOM 1853 C C . GLU A 1 263 ? 20.959 -6.348 32.021 1.00 15.90 261 GLU A C 1
ATOM 1854 O O . GLU A 1 263 ? 20.521 -5.436 31.320 1.00 16.33 261 GLU A O 1
ATOM 1860 N N . THR A 1 264 ? 21.160 -6.205 33.333 1.00 13.12 262 THR A N 1
ATOM 1861 C CA . THR A 1 264 ? 20.886 -4.943 33.969 1.00 12.23 262 THR A CA 1
ATOM 1862 C C . THR A 1 264 ? 21.865 -3.887 33.501 1.00 16.13 262 THR A C 1
ATOM 1863 O O . THR A 1 264 ? 21.492 -2.738 33.266 1.00 15.23 262 THR A O 1
ATOM 1867 N N . VAL A 1 265 ? 23.140 -4.254 33.396 1.00 15.18 263 VAL A N 1
ATOM 1868 C CA . VAL A 1 265 ? 24.127 -3.298 32.925 1.00 14.85 263 VAL A CA 1
ATOM 1869 C C . VAL A 1 265 ? 23.801 -2.825 31.498 1.00 18.07 263 VAL A C 1
ATOM 1870 O O . VAL A 1 265 ? 23.888 -1.625 31.216 1.00 18.30 263 VAL A O 1
ATOM 1874 N N . GLU A 1 266 ? 23.397 -3.756 30.634 1.00 17.15 264 GLU A N 1
ATOM 1875 C CA . GLU A 1 266 ? 22.934 -3.425 29.273 1.00 17.56 264 GLU A CA 1
ATOM 1876 C C . GLU A 1 266 ? 21.800 -2.423 29.314 1.00 16.87 264 GLU A C 1
ATOM 1877 O O . GLU A 1 266 ? 21.828 -1.435 28.594 1.00 19.71 264 GLU A O 1
ATOM 1883 N N . ALA A 1 267 ? 20.824 -2.653 30.190 1.00 17.64 265 ALA A N 1
ATOM 1884 C CA . ALA A 1 267 ? 19.691 -1.739 30.295 1.00 17.42 265 ALA A CA 1
ATOM 1885 C C . ALA A 1 267 ? 20.165 -0.385 30.817 1.00 18.78 265 ALA A C 1
ATOM 1886 O O . ALA A 1 267 ? 19.667 0.661 30.413 1.00 17.81 265 ALA A O 1
ATOM 1888 N N . MET A 1 268 ? 21.151 -0.390 31.710 1.00 19.21 266 MET A N 1
ATOM 1889 C CA . MET A 1 268 ? 21.621 0.873 32.257 1.00 15.74 266 MET A CA 1
ATOM 1890 C C . MET A 1 268 ? 22.382 1.700 31.176 1.00 15.16 266 MET A C 1
ATOM 1891 O O . MET A 1 268 ? 22.410 2.925 31.250 1.00 20.84 266 MET A O 1
ATOM 1896 N N . ARG A 1 269 ? 22.999 1.032 30.206 1.00 18.05 267 ARG A N 1
ATOM 1897 C CA . ARG A 1 269 ? 23.679 1.730 29.114 1.00 19.39 267 ARG A CA 1
ATOM 1898 C C . ARG A 1 269 ? 22.659 2.575 28.336 1.00 21.88 267 ARG A C 1
ATOM 1899 O O . ARG A 1 269 ? 22.910 3.739 28.002 1.00 18.63 267 ARG A O 1
ATOM 1907 N N . VAL A 1 270 ? 21.480 1.992 28.121 1.00 19.29 268 VAL A N 1
ATOM 1908 C CA . VAL A 1 270 ? 20.410 2.675 27.416 1.00 18.38 268 VAL A CA 1
ATOM 1909 C C . VAL A 1 270 ? 19.883 3.823 28.276 1.00 17.52 268 VAL A C 1
ATOM 1910 O O . VAL A 1 270 ? 19.683 4.944 27.801 1.00 16.20 268 VAL A O 1
ATOM 1914 N N . VAL A 1 271 ? 19.655 3.555 29.558 1.00 14.15 269 VAL A N 1
ATOM 1915 C CA . VAL A 1 271 ? 19.283 4.632 30.477 1.00 14.39 269 VAL A CA 1
ATOM 1916 C C . VAL A 1 271 ? 20.291 5.787 30.480 1.00 18.52 269 VAL A C 1
ATOM 1917 O O . VAL A 1 271 ? 19.902 6.968 30.418 1.00 18.49 269 VAL A O 1
ATOM 1921 N N . GLU A 1 272 ? 21.575 5.455 30.582 1.00 18.39 270 GLU A N 1
ATOM 1922 C CA . GLU A 1 272 ? 22.593 6.486 30.616 1.00 18.57 270 GLU A CA 1
ATOM 1923 C C . GLU A 1 272 ? 22.604 7.312 29.322 1.00 17.10 270 GLU A C 1
ATOM 1924 O O . GLU A 1 272 ? 22.729 8.536 29.379 1.00 20.19 270 GLU A O 1
ATOM 1930 N N . ALA A 1 273 ? 22.444 6.647 28.181 1.00 18.21 271 ALA A N 1
ATOM 1931 C CA . ALA A 1 273 ? 22.404 7.347 26.896 1.00 18.44 271 ALA A CA 1
ATOM 1932 C C . ALA A 1 273 ? 21.241 8.346 26.892 1.00 20.65 271 ALA A C 1
ATOM 1933 O O . ALA A 1 273 ? 21.360 9.478 26.394 1.00 20.34 271 ALA A O 1
ATOM 1935 N N . THR A 1 274 ? 20.112 7.929 27.464 1.00 17.96 272 THR A N 1
ATOM 1936 C CA . THR A 1 274 ? 18.928 8.787 27.493 1.00 19.37 272 THR A CA 1
ATOM 1937 C C . THR A 1 274 ? 19.091 9.963 28.459 1.00 19.60 272 THR A C 1
ATOM 1938 O O . THR A 1 274 ? 18.768 11.089 28.130 1.00 19.32 272 THR A O 1
ATOM 1942 N N . LEU A 1 275 ? 19.588 9.709 29.664 1.00 19.54 273 LEU A N 1
ATOM 1943 C CA . LEU A 1 275 ? 19.698 10.772 30.642 1.00 19.27 273 LEU A CA 1
ATOM 1944 C C . LEU A 1 275 ? 20.763 11.768 30.200 1.00 25.81 273 LEU A C 1
ATOM 1945 O O . LEU A 1 275 ? 20.658 12.951 30.486 1.00 27.97 273 LEU A O 1
ATOM 1950 N N . SER A 1 276 ? 21.763 11.278 29.481 1.00 23.99 274 SER A N 1
ATOM 1951 C CA . SER A 1 276 ? 22.818 12.137 28.937 1.00 26.07 274 SER A CA 1
ATOM 1952 C C . SER A 1 276 ? 22.274 13.095 27.893 1.00 34.72 274 SER A C 1
ATOM 1953 O O . SER A 1 276 ? 22.728 14.239 27.790 1.00 32.94 274 SER A O 1
ATOM 1956 N N . ALA A 1 277 ? 21.296 12.618 27.127 1.00 29.43 275 ALA A N 1
ATOM 1957 C CA . ALA A 1 277 ? 20.695 13.398 26.047 1.00 30.96 275 ALA A CA 1
ATOM 1958 C C . ALA A 1 277 ? 19.784 14.471 26.619 1.00 38.85 275 ALA A C 1
ATOM 1959 O O . ALA A 1 277 ? 19.467 15.458 25.951 1.00 52.47 275 ALA A O 1
ATOM 1961 N N . LYS A 1 278 ? 19.360 14.260 27.861 1.00 38.61 276 LYS A N 1
ATOM 1962 C CA . LYS A 1 278 ? 18.432 15.146 28.547 1.00 41.57 276 LYS A CA 1
ATOM 1963 C C . LYS A 1 278 ? 19.155 16.381 29.071 1.00 49.17 276 LYS A C 1
ATOM 1964 O O . LYS A 1 278 ? 19.703 17.162 28.292 1.00 56.17 276 LYS A O 1
ATOM 1970 N N . SER B 1 2 ? -10.654 9.890 27.440 1.00 54.68 0 SER B N 1
ATOM 1971 C CA . SER B 1 2 ? -9.527 9.001 27.193 0.72 52.15 0 SER B CA 1
ATOM 1972 C C . SER B 1 2 ? -9.273 8.847 25.698 0.86 45.33 0 SER B C 1
ATOM 1973 O O . SER B 1 2 ? -10.202 8.824 24.903 0.73 47.81 0 SER B O 1
ATOM 1976 N N . MET B 1 3 ? -8.006 8.743 25.326 1.00 41.13 1 MET B N 1
ATOM 1977 C CA . MET B 1 3 ? -7.632 8.558 23.926 1.00 44.45 1 MET B CA 1
ATOM 1978 C C . MET B 1 3 ? -7.961 7.177 23.370 1.00 33.93 1 MET B C 1
ATOM 1979 O O . MET B 1 3 ? -7.576 6.149 23.932 1.00 32.05 1 MET B O 1
ATOM 1984 N N . LYS B 1 4 ? -8.678 7.169 22.255 1.00 32.32 2 LYS B N 1
ATOM 1985 C CA . LYS B 1 4 ? -9.049 5.929 21.586 1.00 30.41 2 LYS B CA 1
ATOM 1986 C C . LYS B 1 4 ? -8.812 6.075 20.101 1.00 27.72 2 LYS B C 1
ATOM 1987 O O . LYS B 1 4 ? -8.765 7.193 19.582 1.00 28.84 2 LYS B O 1
ATOM 1993 N N . LEU B 1 5 ? -8.666 4.948 19.419 1.00 20.65 3 LEU B N 1
ATOM 1994 C CA . LEU B 1 5 ? -8.719 4.963 17.959 1.00 20.33 3 LEU B CA 1
ATOM 1995 C C . LEU B 1 5 ? -9.904 4.145 17.519 1.00 22.48 3 LEU B C 1
ATOM 1996 O O . LEU B 1 5 ? -10.343 3.239 18.241 1.00 21.36 3 LEU B O 1
ATOM 2001 N N . PHE B 1 6 ? -10.412 4.454 16.330 1.00 20.36 4 PHE B N 1
ATOM 2002 C CA . PHE B 1 6 ? -11.592 3.773 15.798 1.00 24.42 4 PHE B CA 1
ATOM 2003 C C . PHE B 1 6 ? -11.350 3.253 14.411 1.00 18.63 4 PHE B C 1
ATOM 2004 O O . PHE B 1 6 ? -10.890 3.996 13.536 1.00 23.29 4 PHE B O 1
ATOM 2012 N N . ALA B 1 7 ? -11.656 1.975 14.199 1.00 19.38 5 ALA B N 1
ATOM 2013 C CA . ALA B 1 7 ? -11.461 1.368 12.884 1.00 21.86 5 ALA B CA 1
ATOM 2014 C C . ALA B 1 7 ? -12.254 0.092 12.784 1.00 22.84 5 ALA B C 1
ATOM 2015 O O . ALA B 1 7 ? -12.330 -0.661 13.756 1.00 21.33 5 ALA B O 1
ATOM 2017 N N . GLN B 1 8 ? -12.859 -0.137 11.613 1.00 20.10 6 GLN B N 1
ATOM 2018 C CA . GLN B 1 8 ? -13.559 -1.376 11.307 1.00 20.16 6 GLN B CA 1
ATOM 2019 C C . GLN B 1 8 ? -14.637 -1.730 12.318 1.00 24.16 6 GLN B C 1
ATOM 2020 O O . GLN B 1 8 ? -14.877 -2.908 12.575 1.00 22.44 6 GLN B O 1
ATOM 2026 N N . GLY B 1 9 ? -15.273 -0.715 12.885 1.00 22.33 7 GLY B N 1
ATOM 2027 C CA . GLY B 1 9 ? -16.375 -0.938 13.803 1.00 22.22 7 GLY B CA 1
ATOM 2028 C C . GLY B 1 9 ? -15.910 -1.312 15.196 1.00 24.58 7 GLY B C 1
ATOM 2029 O O . GLY B 1 9 ? -16.725 -1.686 16.043 1.00 25.21 7 GLY B O 1
ATOM 2030 N N . THR B 1 10 ? -14.597 -1.228 15.436 1.00 21.56 8 THR B N 1
ATOM 2031 C CA . THR B 1 10 ? -14.046 -1.460 16.774 1.00 23.43 8 THR B CA 1
ATOM 2032 C C . THR B 1 10 ? -13.229 -0.267 17.269 1.00 22.13 8 THR B C 1
ATOM 2033 O O . THR B 1 10 ? -13.036 0.734 16.559 1.00 20.85 8 THR B O 1
ATOM 2037 N N . SER B 1 11 ? -12.759 -0.358 18.499 1.00 20.72 9 SER B N 1
ATOM 2038 C CA . SER B 1 11 ? -12.021 0.737 19.068 1.00 18.63 9 SER B CA 1
ATOM 2039 C C . SER B 1 11 ? -10.783 0.185 19.777 1.00 21.22 9 SER B C 1
ATOM 2040 O O . SER B 1 11 ? -10.746 -0.986 20.181 1.00 21.77 9 SER B O 1
ATOM 2043 N N . LEU B 1 12 ? -9.766 1.032 19.873 1.00 19.54 10 LEU B N 1
ATOM 2044 C CA . LEU B 1 12 ? -8.545 0.683 20.578 1.00 20.71 10 LEU B CA 1
ATOM 2045 C C . LEU B 1 12 ? -8.377 1.698 21.673 1.00 18.53 10 LEU B C 1
ATOM 2046 O O . LEU B 1 12 ? -8.263 2.892 21.402 1.00 24.18 10 LEU B O 1
ATOM 2051 N N . ASP B 1 13 ? -8.418 1.220 22.910 1.00 18.76 11 ASP B N 1
ATOM 2052 C CA . ASP B 1 13 ? -8.305 2.064 24.099 1.00 24.00 11 ASP B CA 1
ATOM 2053 C C . ASP B 1 13 ? -6.835 2.314 24.445 1.00 21.36 11 ASP B C 1
ATOM 2054 O O . ASP B 1 13 ? -6.145 1.402 24.881 1.00 23.23 11 ASP B O 1
ATOM 2059 N N . LEU B 1 14 ? -6.385 3.554 24.322 1.00 22.24 12 LEU B N 1
ATOM 2060 C CA . LEU B 1 14 ? -4.951 3.840 24.522 1.00 21.43 12 LEU B CA 1
ATOM 2061 C C . LEU B 1 14 ? -4.695 4.466 25.892 1.00 23.57 12 LEU B C 1
ATOM 2062 O O . LEU B 1 14 ? -3.787 5.267 26.038 1.00 22.68 12 LEU B O 1
ATOM 2067 N N . SER B 1 15 ? -5.506 4.124 26.892 1.00 21.89 13 SER B N 1
ATOM 2068 C CA . SER B 1 15 ? -5.264 4.630 28.246 1.00 23.71 13 SER B CA 1
ATOM 2069 C C . SER B 1 15 ? -4.127 3.862 28.921 1.00 27.01 13 SER B C 1
ATOM 2070 O O . SER B 1 15 ? -3.718 4.187 30.040 1.00 26.46 13 SER B O 1
ATOM 2073 N N . HIS B 1 16 ? -3.642 2.825 28.249 1.00 22.50 14 HIS B N 1
ATOM 2074 C CA . HIS B 1 16 ? -2.457 2.078 28.675 1.00 23.81 14 HIS B CA 1
ATOM 2075 C C . HIS B 1 16 ? -1.636 1.695 27.434 1.00 21.03 14 HIS B C 1
ATOM 2076 O O . HIS B 1 16 ? -2.173 1.641 26.348 1.00 21.23 14 HIS B O 1
ATOM 2083 N N . PRO B 1 17 ? -0.347 1.393 27.606 1.00 21.80 15 PRO B N 1
ATOM 2084 C CA . PRO B 1 17 ? 0.458 1.084 26.409 1.00 19.84 15 PRO B CA 1
ATOM 2085 C C . PRO B 1 17 ? 0.068 -0.247 25.773 1.00 20.99 15 PRO B C 1
ATOM 2086 O O . PRO B 1 17 ? -0.273 -1.208 26.467 1.00 25.57 15 PRO B O 1
ATOM 2090 N N . HIS B 1 18 ? 0.102 -0.285 24.446 1.00 15.10 16 HIS B N 1
ATOM 2091 C CA . HIS B 1 18 ? -0.134 -1.499 23.693 1.00 13.88 16 HIS B CA 1
ATOM 2092 C C . HIS B 1 18 ? 1.150 -1.969 23.042 1.00 16.03 16 HIS B C 1
ATOM 2093 O O . HIS B 1 18 ? 1.977 -1.149 22.649 1.00 18.48 16 HIS B O 1
ATOM 2100 N N . VAL B 1 19 ? 1.308 -3.282 22.920 1.00 14.17 17 VAL B N 1
ATOM 2101 C CA . VAL B 1 19 ? 2.462 -3.845 22.231 1.00 13.90 17 VAL B CA 1
ATOM 2102 C C . VAL B 1 19 ? 2.024 -4.266 20.819 1.00 14.84 17 VAL B C 1
ATOM 2103 O O . VAL B 1 19 ? 1.043 -4.996 20.647 1.00 16.38 17 VAL B O 1
ATOM 2107 N N . MET B 1 20 ? 2.737 -3.759 19.820 1.00 15.29 18 MET B N 1
ATOM 2108 C CA . MET B 1 20 ? 2.451 -4.080 18.437 1.00 14.36 18 MET B CA 1
ATOM 2109 C C . MET B 1 20 ? 3.530 -5.042 17.977 1.00 16.86 18 MET B C 1
ATOM 2110 O O . MET B 1 20 ? 4.699 -4.696 17.974 1.00 16.72 18 MET B O 1
ATOM 2115 N N . GLY B 1 21 ? 3.134 -6.245 17.581 1.00 16.16 19 GLY B N 1
ATOM 2116 C CA . GLY B 1 21 ? 4.124 -7.248 17.197 1.00 13.50 19 GLY B CA 1
ATOM 2117 C C . GLY B 1 21 ? 4.455 -7.144 15.728 1.00 16.64 19 GLY B C 1
ATOM 2118 O O . GLY B 1 21 ? 3.558 -7.004 14.906 1.00 18.60 19 GLY B O 1
ATOM 2119 N N . ILE B 1 22 ? 5.741 -7.231 15.404 1.00 13.85 20 ILE B N 1
ATOM 2120 C CA . ILE B 1 22 ? 6.215 -7.164 14.007 1.00 16.77 20 ILE B CA 1
ATOM 2121 C C . ILE B 1 22 ? 6.004 -8.479 13.270 1.00 20.98 20 ILE B C 1
ATOM 2122 O O . ILE B 1 22 ? 6.430 -9.533 13.736 1.00 21.70 20 ILE B O 1
ATOM 2127 N N . LEU B 1 23 ? 5.339 -8.416 12.117 1.00 19.86 21 LEU B N 1
ATOM 2128 C CA . LEU B 1 23 ? 5.079 -9.604 11.308 1.00 21.17 21 LEU B CA 1
ATOM 2129 C C . LEU B 1 23 ? 5.624 -9.352 9.909 1.00 22.52 21 LEU B C 1
ATOM 2130 O O . LEU B 1 23 ? 4.968 -8.730 9.073 1.00 25.17 21 LEU B O 1
ATOM 2135 N N . ASN B 1 24 ? 6.844 -9.814 9.687 1.00 22.02 22 ASN B N 1
ATOM 2136 C CA . ASN B 1 24 ? 7.504 -9.617 8.407 1.00 24.48 22 ASN B CA 1
ATOM 2137 C C . ASN B 1 24 ? 7.139 -10.755 7.464 1.00 30.14 22 ASN B C 1
ATOM 2138 O O . ASN B 1 24 ? 7.403 -11.922 7.748 1.00 33.16 22 ASN B O 1
ATOM 2143 N N . VAL B 1 25 ? 6.512 -10.407 6.352 1.00 28.77 23 VAL B N 1
ATOM 2144 C CA . VAL B 1 25 ? 6.044 -11.407 5.410 1.00 36.18 23 VAL B CA 1
ATOM 2145 C C . VAL B 1 25 ? 6.984 -11.558 4.217 1.00 42.26 23 VAL B C 1
ATOM 2146 O O . VAL B 1 25 ? 6.737 -12.370 3.332 1.00 53.36 23 VAL B O 1
ATOM 2150 N N . THR B 1 26 ? 8.065 -10.793 4.181 1.00 40.48 24 THR B N 1
ATOM 2151 C CA . THR B 1 26 ? 8.924 -10.842 3.007 1.00 55.24 24 THR B CA 1
ATOM 2152 C C . THR B 1 26 ? 9.424 -12.263 2.851 1.00 58.91 24 THR B C 1
ATOM 2153 O O . THR B 1 26 ? 9.825 -12.894 3.829 1.00 55.09 24 THR B O 1
ATOM 2157 N N . PRO B 1 27 ? 9.409 -12.775 1.624 1.00 59.84 25 PRO B N 1
ATOM 2158 C CA . PRO B 1 27 ? 9.900 -14.139 1.412 1.00 61.81 25 PRO B CA 1
ATOM 2159 C C . PRO B 1 27 ? 11.421 -14.182 1.320 1.00 61.37 25 PRO B C 1
ATOM 2160 O O . PRO B 1 27 ? 12.086 -13.558 2.145 1.00 60.61 25 PRO B O 1
ATOM 2164 N N . ASN B 1 37 ? 1.844 -21.399 2.304 1.00 51.29 35 ASN B N 1
ATOM 2165 C CA . ASN B 1 37 ? 3.181 -21.545 2.876 1.00 57.64 35 ASN B CA 1
ATOM 2166 C C . ASN B 1 37 ? 3.696 -20.288 3.570 1.00 55.58 35 ASN B C 1
ATOM 2167 O O . ASN B 1 37 ? 3.741 -20.245 4.784 1.00 48.26 35 ASN B O 1
ATOM 2172 N N . SER B 1 38 ? 4.099 -19.265 2.829 1.00 53.22 36 SER B N 1
ATOM 2173 C CA . SER B 1 38 ? 4.545 -18.103 3.557 1.00 53.57 36 SER B CA 1
ATOM 2174 C C . SER B 1 38 ? 3.333 -17.695 4.385 1.00 49.12 36 SER B C 1
ATOM 2175 O O . SER B 1 38 ? 3.462 -17.216 5.502 1.00 52.90 36 SER B O 1
ATOM 2178 N N . LEU B 1 39 ? 2.153 -17.880 3.807 1.00 41.82 37 LEU B N 1
ATOM 2179 C CA . LEU B 1 39 ? 0.896 -17.492 4.446 1.00 44.46 37 LEU B CA 1
ATOM 2180 C C . LEU B 1 39 ? 0.606 -18.273 5.717 1.00 45.96 37 LEU B C 1
ATOM 2181 O O . LEU B 1 39 ? 0.159 -17.703 6.727 1.00 38.92 37 LEU B O 1
ATOM 2186 N N . ILE B 1 40 ? 0.819 -19.583 5.660 1.00 43.54 38 ILE B N 1
ATOM 2187 C CA . ILE B 1 40 ? 0.586 -20.430 6.828 1.00 45.99 38 ILE B CA 1
ATOM 2188 C C . ILE B 1 40 ? 1.514 -20.027 7.980 1.00 37.02 38 ILE B C 1
ATOM 2189 O O . ILE B 1 40 ? 1.096 -19.951 9.147 1.00 37.54 38 ILE B O 1
ATOM 2194 N N . ASP B 1 41 ? 2.765 -19.753 7.626 1.00 40.04 39 ASP B N 1
ATOM 2195 C CA . ASP B 1 41 ? 3.778 -19.385 8.605 1.00 40.30 39 ASP B CA 1
ATOM 2196 C C . ASP B 1 41 ? 3.504 -17.991 9.184 1.00 41.47 39 ASP B C 1
ATOM 2197 O O . ASP B 1 41 ? 3.802 -17.725 10.351 1.00 36.41 39 ASP B O 1
ATOM 2202 N N . ALA B 1 42 ? 2.942 -17.104 8.366 1.00 37.81 40 ALA B N 1
ATOM 2203 C CA . ALA B 1 42 ? 2.549 -15.778 8.836 1.00 37.24 40 ALA B CA 1
ATOM 2204 C C . ALA B 1 42 ? 1.438 -15.866 9.882 1.00 33.68 40 ALA B C 1
ATOM 2205 O O . ALA B 1 42 ? 1.508 -15.208 10.927 1.00 31.02 40 ALA B O 1
ATOM 2207 N N . VAL B 1 43 ? 0.413 -16.671 9.612 1.00 31.07 41 VAL B N 1
ATOM 2208 C CA . VAL B 1 43 ? -0.689 -16.845 10.562 1.00 30.46 41 VAL B CA 1
ATOM 2209 C C . VAL B 1 43 ? -0.223 -17.493 11.874 1.00 32.39 41 VAL B C 1
ATOM 2210 O O . VAL B 1 43 ? -0.671 -17.112 12.962 1.00 32.51 41 VAL B O 1
ATOM 2214 N N . LYS B 1 44 ? 0.674 -18.470 11.765 1.00 37.30 42 LYS B N 1
ATOM 2215 C CA . LYS B 1 44 ? 1.215 -19.130 12.955 1.00 35.95 42 LYS B CA 1
ATOM 2216 C C . LYS B 1 44 ? 1.964 -18.120 13.820 1.00 31.02 42 LYS B C 1
ATOM 2217 O O . LYS B 1 44 ? 1.762 -18.069 15.048 1.00 29.59 42 LYS B O 1
ATOM 2223 N N . HIS B 1 45 ? 2.820 -17.316 13.186 1.00 28.26 43 HIS B N 1
ATOM 2224 C CA . HIS B 1 45 ? 3.559 -16.297 13.928 1.00 29.39 43 HIS B CA 1
ATOM 2225 C C . HIS B 1 45 ? 2.604 -15.285 14.563 1.00 27.91 43 HIS B C 1
ATOM 2226 O O . HIS B 1 45 ? 2.785 -14.888 15.726 1.00 27.34 43 HIS B O 1
ATOM 2233 N N . ALA B 1 46 ? 1.596 -14.862 13.803 1.00 26.50 44 ALA B N 1
ATOM 2234 C CA . ALA B 1 46 ? 0.591 -13.952 14.340 1.00 26.81 44 ALA B CA 1
ATOM 2235 C C . ALA B 1 46 ? -0.075 -14.542 15.570 1.00 26.73 44 ALA B C 1
ATOM 2236 O O . ALA B 1 46 ? -0.260 -13.859 16.578 1.00 24.08 44 ALA B O 1
ATOM 2238 N N . ASN B 1 47 ? -0.430 -15.817 15.495 1.00 28.05 45 ASN B N 1
ATOM 2239 C CA . ASN B 1 47 ? -1.094 -16.466 16.618 1.00 25.48 45 ASN B CA 1
ATOM 2240 C C . ASN B 1 47 ? -0.233 -16.471 17.902 1.00 23.05 45 ASN B C 1
ATOM 2241 O O . ASN B 1 47 ? -0.740 -16.240 19.024 1.00 26.53 45 ASN B O 1
ATOM 2246 N N . LEU B 1 48 ? 1.044 -16.753 17.721 1.00 26.89 46 LEU B N 1
ATOM 2247 C CA . LEU B 1 48 ? 2.006 -16.768 18.839 1.00 26.36 46 LEU B CA 1
ATOM 2248 C C . LEU B 1 48 ? 2.100 -15.383 19.487 1.00 28.59 46 LEU B C 1
ATOM 2249 O O . LEU B 1 48 ? 2.112 -15.248 20.716 1.00 24.25 46 LEU B O 1
ATOM 2254 N N . MET B 1 49 ? 2.171 -14.346 18.653 1.00 25.30 47 MET B N 1
ATOM 2255 C CA . MET B 1 49 ? 2.315 -12.995 19.184 1.00 26.38 47 MET B CA 1
ATOM 2256 C C . MET B 1 49 ? 1.055 -12.534 19.885 1.00 22.41 47 MET B C 1
ATOM 2257 O O . MET B 1 49 ? 1.133 -11.836 20.894 1.00 21.56 47 MET B O 1
ATOM 2262 N N . ILE B 1 50 ? -0.113 -12.919 19.366 1.00 23.15 48 ILE B N 1
ATOM 2263 C CA . ILE B 1 50 ? -1.361 -12.614 20.039 1.00 20.42 48 ILE B CA 1
ATOM 2264 C C . ILE B 1 50 ? -1.431 -13.292 21.409 1.00 23.28 48 ILE B C 1
ATOM 2265 O O . ILE B 1 50 ? -1.831 -12.684 22.388 1.00 21.60 48 ILE B O 1
ATOM 2270 N N . ASN B 1 51 ? -1.037 -14.555 21.470 1.00 23.13 49 ASN B N 1
ATOM 2271 C CA . ASN B 1 51 ? -1.113 -15.291 22.726 1.00 24.09 49 ASN B CA 1
ATOM 2272 C C . ASN B 1 51 ? -0.122 -14.715 23.731 1.00 28.59 49 ASN B C 1
ATOM 2273 O O . ASN B 1 51 ? -0.355 -14.763 24.947 1.00 26.87 49 ASN B O 1
ATOM 2278 N N . ALA B 1 52 ? 0.953 -14.123 23.212 1.00 22.29 50 ALA B N 1
ATOM 2279 C CA . ALA B 1 52 ? 1.990 -13.505 24.052 1.00 23.99 50 ALA B CA 1
ATOM 2280 C C . ALA B 1 52 ? 1.585 -12.111 24.539 1.00 25.51 50 ALA B C 1
ATOM 2281 O O . ALA B 1 52 ? 2.249 -11.527 25.402 1.00 23.08 50 ALA B O 1
ATOM 2283 N N . GLY B 1 53 ? 0.475 -11.597 24.004 1.00 19.75 51 GLY B N 1
ATOM 2284 C CA . GLY B 1 53 ? -0.120 -10.353 24.471 1.00 18.73 51 GLY B CA 1
ATOM 2285 C C . GLY B 1 53 ? -0.061 -9.130 23.546 1.00 19.06 51 GLY B C 1
ATOM 2286 O O . GLY B 1 53 ? -0.431 -8.020 23.976 1.00 18.83 51 GLY B O 1
ATOM 2287 N N . ALA B 1 54 ? 0.405 -9.315 22.307 1.00 17.17 52 ALA B N 1
ATOM 2288 C CA . ALA B 1 54 ? 0.318 -8.257 21.299 1.00 18.34 52 ALA B CA 1
ATOM 2289 C C . ALA B 1 54 ? -1.150 -7.944 21.060 1.00 17.59 52 ALA B C 1
ATOM 2290 O O . ALA B 1 54 ? -1.949 -8.862 20.926 1.00 20.05 52 ALA B O 1
ATOM 2292 N N . THR B 1 55 ? -1.497 -6.663 20.988 1.00 15.68 53 THR B N 1
ATOM 2293 C CA . THR B 1 55 ? -2.875 -6.255 20.709 1.00 18.45 53 THR B CA 1
ATOM 2294 C C . THR B 1 55 ? -2.977 -5.564 19.337 1.00 20.31 53 THR B C 1
ATOM 2295 O O . THR B 1 55 ? -4.072 -5.158 18.914 1.00 16.82 53 THR B O 1
ATOM 2299 N N . ILE B 1 56 ? -1.827 -5.420 18.670 1.00 16.62 54 ILE B N 1
ATOM 2300 C CA . ILE B 1 56 ? -1.755 -5.021 17.248 1.00 15.18 54 ILE B CA 1
ATOM 2301 C C . ILE B 1 56 ? -0.727 -5.885 16.558 1.00 17.59 54 ILE B C 1
ATOM 2302 O O . ILE B 1 56 ? 0.350 -6.115 17.108 1.00 16.65 54 ILE B O 1
ATOM 2307 N N . ILE B 1 57 ? -1.037 -6.365 15.352 1.00 15.94 55 ILE B N 1
ATOM 2308 C CA . ILE B 1 57 ? -0.050 -7.093 14.568 1.00 14.44 55 ILE B CA 1
ATOM 2309 C C . ILE B 1 57 ? 0.308 -6.231 13.363 1.00 18.45 55 ILE B C 1
ATOM 2310 O O . ILE B 1 57 ? -0.592 -5.796 12.646 1.00 18.04 55 ILE B O 1
ATOM 2315 N N . ASP B 1 58 ? 1.599 -5.967 13.170 1.00 19.79 56 ASP B N 1
ATOM 2316 C CA . ASP B 1 58 ? 2.081 -5.081 12.107 1.00 19.49 56 ASP B CA 1
ATOM 2317 C C . ASP B 1 58 ? 2.631 -5.863 10.920 1.00 18.86 56 ASP B C 1
ATOM 2318 O O . ASP B 1 58 ? 3.757 -6.367 10.950 1.00 19.40 56 ASP B O 1
ATOM 2323 N N . VAL B 1 59 ? 1.833 -5.897 9.858 1.00 17.97 57 VAL B N 1
ATOM 2324 C CA . VAL B 1 59 ? 2.111 -6.714 8.684 1.00 18.53 57 VAL B CA 1
ATOM 2325 C C . VAL B 1 59 ? 2.906 -5.914 7.663 1.00 20.53 57 VAL B C 1
ATOM 2326 O O . VAL B 1 59 ? 2.470 -4.856 7.233 1.00 21.56 57 VAL B O 1
ATOM 2330 N N . GLY B 1 60 ? 4.093 -6.391 7.288 1.00 21.31 58 GLY B N 1
ATOM 2331 C CA . GLY B 1 60 ? 4.861 -5.684 6.272 1.00 27.60 58 GLY B CA 1
ATOM 2332 C C . GLY B 1 60 ? 5.611 -6.652 5.381 1.00 35.34 58 GLY B C 1
ATOM 2333 O O . GLY B 1 60 ? 6.116 -7.658 5.876 1.00 29.80 58 GLY B O 1
ATOM 2334 N N . GLY B 1 61 ? 5.678 -6.348 4.082 1.00 44.95 59 GLY B N 1
ATOM 2335 C CA . GLY B 1 61 ? 6.339 -7.209 3.108 1.00 50.51 59 GLY B CA 1
ATOM 2336 C C . GLY B 1 61 ? 7.260 -6.489 2.125 1.00 59.31 59 GLY B C 1
ATOM 2337 O O . GLY B 1 61 ? 6.966 -6.400 0.916 1.00 50.91 59 GLY B O 1
ATOM 2338 N N . GLU B 1 62 ? 8.379 -5.977 2.641 1.00 58.75 60 GLU B N 1
ATOM 2339 C CA . GLU B 1 62 ? 9.351 -5.255 1.820 1.00 65.35 60 GLU B CA 1
ATOM 2340 C C . GLU B 1 62 ? 10.776 -5.488 2.313 1.00 62.80 60 GLU B C 1
ATOM 2341 O O . GLU B 1 62 ? 11.157 -5.017 3.387 1.00 71.54 60 GLU B O 1
ATOM 2347 N N . GLU B 1 70 ? 12.237 -0.486 -3.648 1.00 51.75 68 GLU B N 1
ATOM 2348 C CA . GLU B 1 70 ? 10.814 -0.696 -3.390 1.00 47.61 68 GLU B CA 1
ATOM 2349 C C . GLU B 1 70 ? 10.278 -1.833 -4.254 1.00 45.10 68 GLU B C 1
ATOM 2350 O O . GLU B 1 70 ? 10.491 -1.850 -5.465 1.00 46.80 68 GLU B O 1
ATOM 2356 N N . VAL B 1 71 ? 9.603 -2.793 -3.628 1.00 36.89 69 VAL B N 1
ATOM 2357 C CA . VAL B 1 71 ? 8.988 -3.886 -4.370 1.00 36.80 69 VAL B CA 1
ATOM 2358 C C . VAL B 1 71 ? 7.799 -3.302 -5.136 1.00 28.41 69 VAL B C 1
ATOM 2359 O O . VAL B 1 71 ? 7.265 -2.251 -4.767 1.00 28.37 69 VAL B O 1
ATOM 2363 N N . SER B 1 72 ? 7.419 -3.975 -6.213 1.00 31.11 70 SER B N 1
ATOM 2364 C CA . SER B 1 72 ? 6.306 -3.538 -7.046 1.00 25.95 70 SER B CA 1
ATOM 2365 C C . SER B 1 72 ? 5.022 -3.566 -6.250 1.00 24.86 70 SER B C 1
ATOM 2366 O O . SER B 1 72 ? 4.894 -4.310 -5.270 1.00 24.71 70 SER B O 1
ATOM 2369 N N . VAL B 1 73 ? 4.031 -2.793 -6.682 1.00 21.13 71 VAL B N 1
ATOM 2370 C CA . VAL B 1 73 ? 2.782 -2.825 -5.940 1.00 20.58 71 VAL B CA 1
ATOM 2371 C C . VAL B 1 73 ? 2.090 -4.186 -6.080 1.00 20.82 71 VAL B C 1
ATOM 2372 O O . VAL B 1 73 ? 1.469 -4.661 -5.122 1.00 21.45 71 VAL B O 1
ATOM 2376 N N . GLU B 1 74 ? 2.211 -4.845 -7.243 1.00 20.07 72 GLU B N 1
ATOM 2377 C CA . GLU B 1 74 ? 1.574 -6.161 -7.369 1.00 23.46 72 GLU B CA 1
ATOM 2378 C C . GLU B 1 74 ? 2.197 -7.210 -6.421 1.00 20.91 72 GLU B C 1
ATOM 2379 O O . GLU B 1 74 ? 1.472 -8.076 -5.905 1.00 23.08 72 GLU B O 1
ATOM 2385 N N . GLU B 1 75 ? 3.522 -7.135 -6.232 1.00 22.33 73 GLU B N 1
ATOM 2386 C CA . GLU B 1 75 ? 4.272 -7.979 -5.287 1.00 24.66 73 GLU B CA 1
ATOM 2387 C C . GLU B 1 75 ? 3.760 -7.743 -3.873 1.00 26.86 73 GLU B C 1
ATOM 2388 O O . GLU B 1 75 ? 3.377 -8.668 -3.156 1.00 24.67 73 GLU B O 1
ATOM 2394 N N . GLU B 1 76 ? 3.739 -6.476 -3.496 1.00 26.64 74 GLU B N 1
ATOM 2395 C CA . GLU B 1 76 ? 3.263 -6.097 -2.170 1.00 25.41 74 GLU B CA 1
ATOM 2396 C C . GLU B 1 76 ? 1.837 -6.574 -1.894 1.00 26.66 74 GLU B C 1
ATOM 2397 O O . GLU B 1 76 ? 1.570 -7.088 -0.809 1.00 25.36 74 GLU B O 1
ATOM 2403 N N . LEU B 1 77 ? 0.918 -6.405 -2.856 1.00 21.50 75 LEU B N 1
ATOM 2404 C CA . LEU B 1 77 ? -0.440 -6.886 -2.714 1.00 22.12 75 LEU B CA 1
ATOM 2405 C C . LEU B 1 77 ? -0.487 -8.397 -2.502 1.00 28.60 75 LEU B C 1
ATOM 2406 O O . LEU B 1 77 ? -1.248 -8.895 -1.678 1.00 28.33 75 LEU B O 1
ATOM 2411 N N . GLN B 1 78 ? 0.324 -9.121 -3.260 1.00 25.54 76 GLN B N 1
ATOM 2412 C CA . GLN B 1 78 ? 0.344 -10.577 -3.189 1.00 23.18 76 GLN B CA 1
ATOM 2413 C C . GLN B 1 78 ? 0.835 -11.092 -1.837 1.00 26.70 76 GLN B C 1
ATOM 2414 O O . GLN B 1 78 ? 0.304 -12.066 -1.316 1.00 31.93 76 GLN B O 1
ATOM 2420 N N . ARG B 1 79 ? 1.846 -10.432 -1.286 1.00 28.13 77 ARG B N 1
ATOM 2421 C CA . ARG B 1 79 ? 2.433 -10.810 0.005 1.00 31.35 77 ARG B CA 1
ATOM 2422 C C . ARG B 1 79 ? 1.554 -10.449 1.188 1.00 33.67 77 ARG B C 1
ATOM 2423 O O . ARG B 1 79 ? 1.337 -11.259 2.090 1.00 32.34 77 ARG B O 1
ATOM 2431 N N . VAL B 1 80 ? 1.068 -9.214 1.173 1.00 25.88 78 VAL B N 1
ATOM 2432 C CA . VAL B 1 80 ? 0.464 -8.594 2.345 1.00 26.08 78 VAL B CA 1
ATOM 2433 C C . VAL B 1 80 ? -1.024 -8.845 2.484 1.00 27.80 78 VAL B C 1
ATOM 2434 O O . VAL B 1 80 ? -1.497 -9.194 3.566 1.00 23.47 78 VAL B O 1
ATOM 2438 N N . ILE B 1 81 ? -1.777 -8.682 1.399 1.00 20.79 79 ILE B N 1
ATOM 2439 C CA . ILE B 1 81 ? -3.213 -8.732 1.512 1.00 23.05 79 ILE B CA 1
ATOM 2440 C C . ILE B 1 81 ? -3.739 -10.088 2.011 1.00 21.91 79 ILE B C 1
ATOM 2441 O O . ILE B 1 81 ? -4.643 -10.109 2.843 1.00 26.10 79 ILE B O 1
ATOM 2446 N N . PRO B 1 82 ? -3.196 -11.217 1.520 1.00 23.85 80 PRO B N 1
ATOM 2447 C CA . PRO B 1 82 ? -3.741 -12.492 2.025 1.00 25.73 80 PRO B CA 1
ATOM 2448 C C . PRO B 1 82 ? -3.516 -12.708 3.531 1.00 24.39 80 PRO B C 1
ATOM 2449 O O . PRO B 1 82 ? -4.341 -13.329 4.203 1.00 24.44 80 PRO B O 1
ATOM 2453 N N . VAL B 1 83 ? -2.405 -12.181 4.021 1.00 24.43 81 VAL B N 1
ATOM 2454 C CA . VAL B 1 83 ? -2.045 -12.266 5.438 1.00 22.53 81 VAL B CA 1
ATOM 2455 C C . VAL B 1 83 ? -2.960 -11.401 6.285 1.00 25.00 81 VAL B C 1
ATOM 2456 O O . VAL B 1 83 ? -3.516 -11.888 7.278 1.00 25.42 81 VAL B O 1
ATOM 2460 N N . VAL B 1 84 ? -3.130 -10.126 5.913 1.00 20.67 82 VAL B N 1
ATOM 2461 C CA . VAL B 1 84 ? -4.108 -9.262 6.586 1.00 21.83 82 VAL B CA 1
ATOM 2462 C C . VAL B 1 84 ? -5.496 -9.898 6.640 1.00 25.14 82 VAL B C 1
ATOM 2463 O O . VAL B 1 84 ? -6.133 -9.950 7.693 1.00 23.07 82 VAL B O 1
ATOM 2467 N N . GLU B 1 85 ? -5.955 -10.389 5.492 1.00 24.97 83 GLU B N 1
ATOM 2468 C CA . GLU B 1 85 ? -7.271 -11.015 5.384 1.00 26.11 83 GLU B CA 1
ATOM 2469 C C . GLU B 1 85 ? -7.417 -12.232 6.286 1.00 26.58 83 GLU B C 1
ATOM 2470 O O . GLU B 1 85 ? -8.448 -12.390 6.957 1.00 27.99 83 GLU B O 1
ATOM 2476 N N . ALA B 1 86 ? -6.390 -13.074 6.316 1.00 24.53 84 ALA B N 1
ATOM 2477 C CA . ALA B 1 86 ? -6.416 -14.291 7.131 1.00 25.25 84 ALA B CA 1
ATOM 2478 C C . ALA B 1 86 ? -6.471 -13.950 8.622 1.00 29.33 84 ALA B C 1
ATOM 2479 O O . ALA B 1 86 ? -7.197 -14.579 9.401 1.00 31.26 84 ALA B O 1
ATOM 2481 N N . ILE B 1 87 ? -5.693 -12.953 9.015 1.00 25.32 85 ILE B N 1
ATOM 2482 C CA . ILE B 1 87 ? -5.663 -12.550 10.421 1.00 24.00 85 ILE B CA 1
ATOM 2483 C C . ILE B 1 87 ? -7.000 -11.932 10.802 1.00 26.53 85 ILE B C 1
ATOM 2484 O O . ILE B 1 87 ? -7.552 -12.226 11.874 1.00 28.42 85 ILE B O 1
ATOM 2489 N N . ALA B 1 88 ? -7.549 -11.109 9.909 1.00 25.44 86 ALA B N 1
ATOM 2490 C CA . ALA B 1 88 ? -8.832 -10.437 10.169 1.00 22.97 86 ALA B CA 1
ATOM 2491 C C . ALA B 1 88 ? -9.975 -11.436 10.310 1.00 26.69 86 ALA B C 1
ATOM 2492 O O . ALA B 1 88 ? -10.906 -11.223 11.094 1.00 30.06 86 ALA B O 1
ATOM 2494 N N . GLN B 1 89 ? -9.890 -12.523 9.550 1.00 27.34 87 GLN B N 1
ATOM 2495 C CA . GLN B 1 89 ? -10.950 -13.529 9.531 1.00 33.31 87 GLN B CA 1
ATOM 2496 C C . GLN B 1 89 ? -10.937 -14.376 10.790 1.00 33.86 87 GLN B C 1
ATOM 2497 O O . GLN B 1 89 ? -11.993 -14.784 11.289 1.00 30.76 87 GLN B O 1
ATOM 2503 N N . ARG B 1 90 ? -9.740 -14.609 11.324 1.00 31.32 88 ARG B N 1
ATOM 2504 C CA . ARG B 1 90 ? -9.564 -15.565 12.405 1.00 33.68 88 ARG B CA 1
ATOM 2505 C C . ARG B 1 90 ? -9.511 -14.921 13.790 1.00 34.14 88 ARG B C 1
ATOM 2506 O O . ARG B 1 90 ? -10.051 -15.472 14.755 1.00 31.17 88 ARG B O 1
ATOM 2514 N N . PHE B 1 91 ? -8.892 -13.745 13.879 1.00 28.73 89 PHE B N 1
ATOM 2515 C CA . PHE B 1 91 ? -8.635 -13.101 15.160 1.00 29.13 89 PHE B CA 1
ATOM 2516 C C . PHE B 1 91 ? -9.344 -11.757 15.292 1.00 28.14 89 PHE B C 1
ATOM 2517 O O . PHE B 1 91 ? -9.868 -11.222 14.310 1.00 33.95 89 PHE B O 1
ATOM 2525 N N . GLU B 1 92 ? -9.376 -11.231 16.510 1.00 25.35 90 GLU B N 1
ATOM 2526 C CA . GLU B 1 92 ? -9.984 -9.933 16.764 1.00 31.45 90 GLU B CA 1
ATOM 2527 C C . GLU B 1 92 ? -8.923 -8.854 16.951 1.00 25.42 90 GLU B C 1
ATOM 2528 O O . GLU B 1 92 ? -9.241 -7.666 17.064 1.00 27.99 90 GLU B O 1
ATOM 2534 N N . VAL B 1 93 ? -7.657 -9.269 16.964 1.00 25.41 91 VAL B N 1
ATOM 2535 C CA . VAL B 1 93 ? -6.545 -8.350 17.134 1.00 21.54 91 VAL B CA 1
ATOM 2536 C C . VAL B 1 93 ? -6.569 -7.204 16.103 1.00 20.52 91 VAL B C 1
ATOM 2537 O O . VAL B 1 93 ? -7.018 -7.397 14.973 1.00 23.09 91 VAL B O 1
ATOM 2541 N N . TRP B 1 94 ? -6.080 -6.019 16.475 1.00 19.50 92 TRP B N 1
ATOM 2542 C CA . TRP B 1 94 ? -5.942 -4.940 15.495 1.00 19.10 92 TRP B CA 1
ATOM 2543 C C . TRP B 1 94 ? -4.787 -5.248 14.556 1.00 18.95 92 TRP B C 1
ATOM 2544 O O . TRP B 1 94 ? -3.807 -5.889 14.929 1.00 19.12 92 TRP B O 1
ATOM 2555 N N . ILE B 1 95 ? -4.919 -4.801 13.308 1.00 18.12 93 ILE B N 1
ATOM 2556 C CA . ILE B 1 95 ? -3.917 -5.050 12.289 1.00 17.85 93 ILE B CA 1
ATOM 2557 C C . ILE B 1 95 ? -3.421 -3.742 11.691 1.00 17.76 93 ILE B C 1
ATOM 2558 O O . ILE B 1 95 ? -4.227 -2.894 11.305 1.00 16.77 93 ILE B O 1
ATOM 2563 N N . SER B 1 96 ? -2.101 -3.554 11.679 1.00 15.80 94 SER B N 1
ATOM 2564 C CA A SER B 1 96 ? -1.472 -2.419 11.028 0.29 16.88 94 SER B CA 1
ATOM 2565 C CA B SER B 1 96 ? -1.538 -2.409 10.979 0.71 16.87 94 SER B CA 1
ATOM 2566 C C . SER B 1 96 ? -0.815 -2.921 9.751 1.00 18.37 94 SER B C 1
ATOM 2567 O O . SER B 1 96 ? -0.324 -4.054 9.721 1.00 19.27 94 SER B O 1
ATOM 2572 N N . VAL B 1 97 ? -0.818 -2.099 8.708 1.00 18.17 95 VAL B N 1
ATOM 2573 C CA . VAL B 1 97 ? -0.218 -2.493 7.450 1.00 15.47 95 VAL B CA 1
ATOM 2574 C C . VAL B 1 97 ? 0.893 -1.527 7.087 1.00 17.25 95 VAL B C 1
ATOM 2575 O O . VAL B 1 97 ? 0.697 -0.311 7.083 1.00 17.79 95 VAL B O 1
ATOM 2579 N N . ASP B 1 98 ? 2.081 -2.077 6.822 1.00 16.63 96 ASP B N 1
ATOM 2580 C CA . ASP B 1 98 ? 3.258 -1.280 6.495 1.00 17.67 96 ASP B CA 1
ATOM 2581 C C . ASP B 1 98 ? 3.263 -1.040 5.019 1.00 23.67 96 ASP B C 1
ATOM 2582 O O . ASP B 1 98 ? 3.771 -1.884 4.281 1.00 25.46 96 ASP B O 1
ATOM 2587 N N . THR B 1 99 ? 2.754 0.096 4.582 1.00 18.42 97 THR B N 1
ATOM 2588 C CA . THR B 1 99 ? 2.735 0.362 3.155 1.00 19.05 97 THR B CA 1
ATOM 2589 C C . THR B 1 99 ? 2.775 1.853 2.854 1.00 17.42 97 THR B C 1
ATOM 2590 O O . THR B 1 99 ? 2.367 2.688 3.677 1.00 20.27 97 THR B O 1
ATOM 2594 N N . SER B 1 100 ? 3.262 2.177 1.664 1.00 19.30 98 SER B N 1
ATOM 2595 C CA . SER B 1 100 ? 3.215 3.538 1.148 1.00 18.80 98 SER B CA 1
ATOM 2596 C C . SER B 1 100 ? 2.318 3.691 -0.095 1.00 23.08 98 SER B C 1
ATOM 2597 O O . SER B 1 100 ? 2.166 4.792 -0.599 1.00 24.74 98 SER B O 1
ATOM 2600 N N . LYS B 1 101 ? 1.711 2.605 -0.558 1.00 21.17 99 LYS B N 1
ATOM 2601 C CA . LYS B 1 101 ? 1.084 2.602 -1.891 1.00 20.49 99 LYS B CA 1
ATOM 2602 C C . LYS B 1 101 ? -0.419 2.682 -1.818 1.00 22.93 99 LYS B C 1
ATOM 2603 O O . LYS B 1 101 ? -1.040 1.959 -1.043 1.00 19.94 99 LYS B O 1
ATOM 2609 N N . PRO B 1 102 ? -1.021 3.555 -2.643 1.00 21.97 100 PRO B N 1
ATOM 2610 C CA . PRO B 1 102 ? -2.477 3.709 -2.584 1.00 22.84 100 PRO B CA 1
ATOM 2611 C C . PRO B 1 102 ? -3.246 2.405 -2.780 1.00 22.42 100 PRO B C 1
ATOM 2612 O O . PRO B 1 102 ? -4.242 2.195 -2.081 1.00 21.74 100 PRO B O 1
ATOM 2616 N N . GLU B 1 103 ? -2.805 1.530 -3.677 1.00 23.26 101 GLU B N 1
ATOM 2617 C CA . GLU B 1 103 ? -3.575 0.303 -3.934 1.00 25.33 101 GLU B CA 1
ATOM 2618 C C . GLU B 1 103 ? -3.611 -0.606 -2.720 1.00 21.63 101 GLU B C 1
ATOM 2619 O O . GLU B 1 103 ? -4.623 -1.248 -2.450 1.00 21.53 101 GLU B O 1
ATOM 2625 N N . VAL B 1 104 ? -2.479 -0.696 -2.039 1.00 20.38 102 VAL B N 1
ATOM 2626 C CA . VAL B 1 104 ? -2.380 -1.528 -0.836 1.00 21.11 102 VAL B CA 1
ATOM 2627 C C . VAL B 1 104 ? -3.166 -0.897 0.302 1.00 20.51 102 VAL B C 1
ATOM 2628 O O . VAL B 1 104 ? -3.819 -1.600 1.068 1.00 20.47 102 VAL B O 1
ATOM 2632 N N . ILE B 1 105 ? -3.123 0.429 0.400 1.00 18.07 103 ILE B N 1
ATOM 2633 C CA . ILE B 1 105 ? -3.945 1.107 1.413 1.00 19.52 103 ILE B CA 1
ATOM 2634 C C . ILE B 1 105 ? -5.412 0.768 1.203 1.00 22.05 103 ILE B C 1
ATOM 2635 O O . ILE B 1 105 ? -6.114 0.360 2.134 1.00 18.15 103 ILE B O 1
ATOM 2640 N N . ARG B 1 106 ? -5.881 0.912 -0.033 1.00 20.91 104 ARG B N 1
ATOM 2641 C CA . ARG B 1 106 ? -7.277 0.629 -0.351 1.00 20.81 104 ARG B CA 1
ATOM 2642 C C . ARG B 1 106 ? -7.656 -0.824 -0.087 1.00 17.69 104 ARG B C 1
ATOM 2643 O O . ARG B 1 106 ? -8.659 -1.099 0.569 1.00 21.38 104 ARG B O 1
ATOM 2651 N N . GLU B 1 107 ? -6.859 -1.752 -0.604 1.00 19.96 105 GLU B N 1
ATOM 2652 C CA . GLU B 1 107 ? -7.167 -3.173 -0.462 1.00 20.48 105 GLU B CA 1
ATOM 2653 C C . GLU B 1 107 ? -7.021 -3.671 0.986 1.00 19.38 105 GLU B C 1
ATOM 2654 O O . GLU B 1 107 ? -7.772 -4.542 1.422 1.00 21.37 105 GLU B O 1
ATOM 2660 N N . SER B 1 108 ? -6.050 -3.128 1.713 1.00 20.27 106 SER B N 1
ATOM 2661 C CA . SER B 1 108 ? -5.899 -3.483 3.121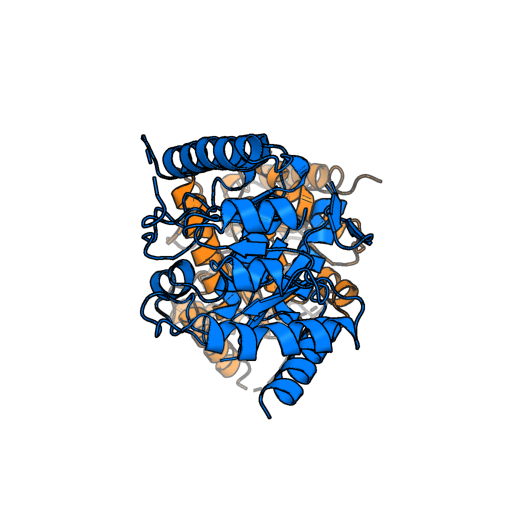 1.00 21.33 106 SER B CA 1
ATOM 2662 C C . SER B 1 108 ? -7.157 -3.142 3.890 1.00 20.36 106 SER B C 1
ATOM 2663 O O . SER B 1 108 ? -7.656 -3.954 4.669 1.00 21.83 106 SER B O 1
ATOM 2666 N N . ALA B 1 109 ? -7.673 -1.936 3.675 1.00 20.32 107 ALA B N 1
ATOM 2667 C CA . ALA B 1 109 ? -8.882 -1.502 4.347 1.00 21.48 107 ALA B CA 1
ATOM 2668 C C . ALA B 1 109 ? -10.062 -2.419 4.023 1.00 20.76 107 ALA B C 1
ATOM 2669 O O . ALA B 1 109 ? -10.861 -2.764 4.885 1.00 20.78 107 ALA B O 1
ATOM 2671 N N . LYS B 1 110 ? -10.148 -2.847 2.771 1.00 20.98 108 LYS B N 1
ATOM 2672 C CA . LYS B 1 110 ? -11.265 -3.679 2.340 1.00 18.68 108 LYS B CA 1
ATOM 2673 C C . LYS B 1 110 ? -11.237 -5.053 3.005 1.00 24.64 108 LYS B C 1
ATOM 2674 O O . LYS B 1 110 ? -12.289 -5.621 3.263 1.00 21.46 108 LYS B O 1
ATOM 2680 N N . VAL B 1 111 ? -10.049 -5.573 3.323 1.00 23.51 109 VAL B N 1
ATOM 2681 C CA . VAL B 1 111 ? -9.981 -6.890 3.958 1.00 21.73 109 VAL B CA 1
ATOM 2682 C C . VAL B 1 111 ? -9.804 -6.862 5.487 1.00 23.42 109 VAL B C 1
ATOM 2683 O O . VAL B 1 111 ? -9.561 -7.900 6.107 1.00 20.83 109 VAL B O 1
ATOM 2687 N N . GLY B 1 112 ? -9.946 -5.686 6.086 1.00 21.24 110 GLY B N 1
ATOM 2688 C CA . GLY B 1 112 ? -10.084 -5.601 7.529 1.00 22.83 110 GLY B CA 1
ATOM 2689 C C . GLY B 1 112 ? -8.970 -4.977 8.343 1.00 24.24 110 GLY B C 1
ATOM 2690 O O . GLY B 1 112 ? -8.971 -5.117 9.582 1.00 21.99 110 GLY B O 1
ATOM 2691 N N . ALA B 1 113 ? -8.030 -4.290 7.691 1.00 19.43 111 ALA B N 1
ATOM 2692 C CA . ALA B 1 113 ? -6.918 -3.661 8.433 1.00 18.76 111 ALA B CA 1
ATOM 2693 C C . ALA B 1 113 ? -7.397 -2.436 9.238 1.00 17.74 111 ALA B C 1
ATOM 2694 O O . ALA B 1 113 ? -8.368 -1.777 8.857 1.00 19.38 111 ALA B O 1
ATOM 2696 N N . HIS B 1 114 ? -6.694 -2.120 10.323 1.00 15.17 112 HIS B N 1
ATOM 2697 C CA . HIS B 1 114 ? -7.123 -1.050 11.217 1.00 15.69 112 HIS B CA 1
ATOM 2698 C C . HIS B 1 114 ? -6.258 0.205 11.147 1.00 16.07 112 HIS B C 1
ATOM 2699 O O . HIS B 1 114 ? -6.754 1.313 11.332 1.00 18.14 112 HIS B O 1
ATOM 2706 N N . ILE B 1 115 ? -4.962 0.042 10.907 1.00 15.51 113 ILE B N 1
ATOM 2707 C CA . ILE B 1 115 ? -4.070 1.180 10.912 1.00 14.98 113 ILE B CA 1
ATOM 2708 C C . ILE B 1 115 ? -3.187 1.165 9.670 1.00 16.63 113 ILE B C 1
ATOM 2709 O O . ILE B 1 115 ? -2.629 0.133 9.327 1.00 17.25 113 ILE B O 1
ATOM 2714 N N . ILE B 1 116 ? -3.095 2.301 8.981 1.00 15.88 114 ILE B N 1
ATOM 2715 C CA . ILE B 1 116 ? -2.116 2.432 7.905 1.00 15.55 114 ILE B CA 1
ATOM 2716 C C . ILE B 1 116 ? -0.819 2.926 8.494 1.00 15.58 114 ILE B C 1
ATOM 2717 O O . ILE B 1 116 ? -0.743 4.048 8.998 1.00 16.87 114 ILE B O 1
ATOM 2722 N N . ASN B 1 117 ? 0.211 2.092 8.448 1.00 16.46 115 ASN B N 1
ATOM 2723 C CA . ASN B 1 117 ? 1.490 2.474 9.017 1.00 14.66 115 ASN B CA 1
ATOM 2724 C C . ASN B 1 117 ? 2.479 2.810 7.901 1.00 19.82 115 ASN B C 1
ATOM 2725 O O . ASN B 1 117 ? 3.155 1.925 7.398 1.00 18.40 115 ASN B O 1
ATOM 2730 N N . ASP B 1 118 ? 2.554 4.079 7.520 1.00 18.97 116 ASP B N 1
ATOM 2731 C CA . ASP B 1 118 ? 3.382 4.477 6.380 1.00 19.43 116 ASP B CA 1
ATOM 2732 C C . ASP B 1 118 ? 4.615 5.214 6.870 1.00 18.73 116 ASP B C 1
ATOM 2733 O O . ASP B 1 118 ? 4.505 6.346 7.331 1.00 19.36 116 ASP B O 1
ATOM 2738 N N . ILE B 1 119 ? 5.789 4.592 6.770 1.00 16.85 117 ILE B N 1
ATOM 2739 C CA . ILE B 1 119 ? 7.008 5.254 7.188 1.00 19.14 117 ILE B CA 1
ATOM 2740 C C . ILE B 1 119 ? 7.289 6.469 6.306 1.00 20.70 117 ILE B C 1
ATOM 2741 O O . ILE B 1 119 ? 8.137 7.276 6.645 1.00 19.14 117 ILE B O 1
ATOM 2746 N N . ARG B 1 120 ? 6.578 6.597 5.179 1.00 19.39 118 ARG B N 1
ATOM 2747 C CA . ARG B 1 120 ? 6.773 7.749 4.302 1.00 21.41 118 ARG B CA 1
ATOM 2748 C C . ARG B 1 120 ? 5.666 8.795 4.481 1.00 24.02 118 ARG B C 1
ATOM 2749 O O . ARG B 1 120 ? 5.605 9.778 3.742 1.00 22.69 118 ARG B O 1
ATOM 2757 N N . SER B 1 121 ? 4.814 8.576 5.477 1.00 18.96 119 SER B N 1
ATOM 2758 C CA . SER B 1 121 ? 3.764 9.522 5.831 1.00 18.23 119 SER B CA 1
ATOM 2759 C C . SER B 1 121 ? 2.924 9.966 4.627 1.00 21.50 119 SER B C 1
ATOM 2760 O O . SER B 1 121 ? 2.637 11.153 4.493 1.00 20.06 119 SER B O 1
ATOM 2763 N N . LEU B 1 122 ? 2.531 9.005 3.800 1.00 19.00 120 LEU B N 1
ATOM 2764 C CA . LEU B 1 122 ? 1.624 9.235 2.682 1.00 17.31 120 LEU B CA 1
ATOM 2765 C C . LEU B 1 122 ? 2.172 10.211 1.645 1.00 22.25 120 LEU B C 1
ATOM 2766 O O . LEU B 1 122 ? 1.420 10.927 0.999 1.00 23.35 120 LEU B O 1
ATOM 2771 N N . SER B 1 123 ? 3.484 10.218 1.474 1.00 21.13 121 SER B N 1
ATOM 2772 C CA . SER B 1 123 ? 4.107 11.126 0.506 1.00 23.24 121 SER B CA 1
ATOM 2773 C C . SER B 1 123 ? 4.009 10.623 -0.947 1.00 26.51 121 SER B C 1
ATOM 2774 O O . SER B 1 123 ? 4.130 11.418 -1.872 1.00 25.33 121 SER B O 1
ATOM 2777 N N . GLU B 1 124 ? 3.816 9.320 -1.154 1.00 20.97 122 GLU B N 1
ATOM 2778 C CA . GLU B 1 124 ? 3.808 8.787 -2.532 1.00 26.73 122 GLU B CA 1
ATOM 2779 C C . GLU B 1 124 ? 2.520 9.145 -3.274 1.00 26.56 122 GLU B C 1
ATOM 2780 O O . GLU B 1 124 ? 1.463 9.311 -2.665 1.00 21.50 122 GLU B O 1
ATOM 2786 N N . PRO B 1 125 ? 2.598 9.265 -4.614 1.00 28.74 123 PRO B N 1
ATOM 2787 C CA . PRO B 1 125 ? 1.406 9.709 -5.348 1.00 24.80 123 PRO B CA 1
ATOM 2788 C C . PRO B 1 125 ? 0.153 8.906 -5.059 1.00 23.38 123 PRO B C 1
ATOM 2789 O O . PRO B 1 125 ? 0.159 7.677 -5.152 1.00 27.01 123 PRO B O 1
ATOM 2793 N N . GLY B 1 126 ? -0.917 9.608 -4.713 1.00 21.58 124 GLY B N 1
ATOM 2794 C CA . GLY B 1 126 ? -2.210 9.000 -4.490 1.00 23.85 124 GLY B CA 1
ATOM 2795 C C . GLY B 1 126 ? -2.388 8.465 -3.066 1.00 21.29 124 GLY B C 1
ATOM 2796 O O . GLY B 1 126 ? -3.503 8.155 -2.680 1.00 23.24 124 GLY B O 1
ATOM 2797 N N . ALA B 1 127 ? -1.300 8.349 -2.304 1.00 23.11 125 ALA B N 1
ATOM 2798 C CA . ALA B 1 127 ? -1.402 7.725 -0.967 1.00 21.92 125 ALA B CA 1
ATOM 2799 C C . ALA B 1 127 ? -2.298 8.518 -0.025 1.00 22.51 125 ALA B C 1
ATOM 2800 O O . ALA B 1 127 ? -3.079 7.961 0.751 1.00 22.94 125 ALA B O 1
ATOM 2802 N N . LEU B 1 128 ? -2.141 9.825 -0.055 1.00 21.44 126 LEU B N 1
ATOM 2803 C CA . LEU B 1 128 ? -2.905 10.682 0.824 1.00 22.79 126 LEU B CA 1
ATOM 2804 C C . LEU B 1 128 ? -4.404 10.529 0.559 1.00 25.62 126 LEU B C 1
ATOM 2805 O O . LEU B 1 128 ? -5.211 10.377 1.472 1.00 23.71 126 LEU B O 1
ATOM 2810 N N . GLU B 1 129 ? -4.774 10.517 -0.716 1.00 22.61 127 GLU B N 1
ATOM 2811 C CA . GLU B 1 129 ? -6.176 10.421 -1.065 1.00 24.63 127 GLU B CA 1
ATOM 2812 C C . GLU B 1 129 ? -6.744 9.044 -0.715 1.00 20.00 127 GLU B C 1
ATOM 2813 O O . GLU B 1 129 ? -7.884 8.927 -0.249 1.00 21.85 127 GLU B O 1
ATOM 2819 N N . ALA B 1 130 ? -5.955 8.004 -0.956 1.00 23.05 128 ALA B N 1
ATOM 2820 C CA . ALA B 1 130 ? -6.373 6.648 -0.625 1.00 20.74 128 ALA B CA 1
ATOM 2821 C C . ALA B 1 130 ? -6.569 6.497 0.875 1.00 21.78 128 ALA B C 1
ATOM 2822 O O . ALA B 1 130 ? -7.537 5.897 1.324 1.00 21.34 128 ALA B O 1
ATOM 2824 N N . ALA B 1 131 ? -5.651 7.063 1.649 1.00 21.84 129 ALA B N 1
ATOM 2825 C CA . ALA B 1 131 ? -5.744 6.974 3.108 1.00 19.38 129 ALA B CA 1
ATOM 2826 C C . ALA B 1 131 ? -7.001 7.684 3.570 1.00 21.78 129 ALA B C 1
ATOM 2827 O O . ALA B 1 131 ? -7.779 7.127 4.351 1.00 24.24 129 ALA B O 1
ATOM 2829 N N . ALA B 1 132 ? -7.223 8.905 3.079 1.00 22.81 130 ALA B N 1
ATOM 2830 C CA . ALA B 1 132 ? -8.433 9.654 3.449 1.00 23.06 130 ALA B CA 1
ATOM 2831 C C . ALA B 1 132 ? -9.712 8.880 3.123 1.00 27.39 130 ALA B C 1
ATOM 2832 O O . ALA B 1 132 ? -10.649 8.839 3.927 1.00 23.44 130 ALA B O 1
ATOM 2834 N N . GLU B 1 133 ? -9.745 8.238 1.960 1.00 23.74 131 GLU B N 1
ATOM 2835 C CA . GLU B 1 133 ? -10.944 7.526 1.529 1.00 25.54 131 GLU B CA 1
ATOM 2836 C C . GLU B 1 133 ? -11.274 6.322 2.419 1.00 25.08 131 GLU B C 1
ATOM 2837 O O . GLU B 1 133 ? -12.443 5.983 2.604 1.00 23.99 131 GLU B O 1
ATOM 2843 N N . THR B 1 134 ? -10.246 5.661 2.932 1.00 20.70 132 THR B N 1
ATOM 2844 C CA . THR B 1 134 ? -10.432 4.520 3.819 1.00 18.37 132 THR B CA 1
ATOM 2845 C C . THR B 1 134 ? -11.100 4.916 5.126 1.00 18.35 132 THR B C 1
ATOM 2846 O O . THR B 1 134 ? -11.842 4.146 5.711 1.00 21.43 132 THR B O 1
ATOM 2850 N N . GLY B 1 135 ? -10.768 6.102 5.609 1.00 20.10 133 GLY B N 1
ATOM 2851 C CA . GLY B 1 135 ? -11.220 6.529 6.915 1.00 19.62 133 GLY B CA 1
ATOM 2852 C C . GLY B 1 135 ? -10.435 5.912 8.064 1.00 23.20 133 GLY B C 1
ATOM 2853 O O . GLY B 1 135 ? -10.765 6.152 9.216 1.00 24.62 133 GLY B O 1
ATOM 2854 N N . LEU B 1 136 ? -9.386 5.160 7.751 1.00 18.60 134 LEU B N 1
ATOM 2855 C CA . LEU B 1 136 ? -8.604 4.487 8.779 1.00 22.34 134 LEU B CA 1
ATOM 2856 C C . LEU B 1 136 ? -7.629 5.430 9.491 1.00 20.13 134 LEU B C 1
ATOM 2857 O O . LEU B 1 136 ? -7.170 6.433 8.927 1.00 18.43 134 LEU B O 1
ATOM 2862 N N . PRO B 1 137 ? -7.273 5.079 10.732 1.00 18.84 135 PRO B N 1
ATOM 2863 C CA . PRO B 1 137 ? -6.112 5.681 11.393 1.00 17.34 135 PRO B CA 1
ATOM 2864 C C . PRO B 1 137 ? -4.850 5.597 10.539 1.00 19.90 135 PRO B C 1
ATOM 2865 O O . PRO B 1 137 ? -4.630 4.593 9.854 1.00 18.46 135 PRO B O 1
ATOM 2869 N N . VAL B 1 138 ? -4.051 6.656 10.565 1.00 16.44 136 VAL B N 1
ATOM 2870 C CA . VAL B 1 138 ? -2.781 6.684 9.860 1.00 16.42 136 VAL B CA 1
ATOM 2871 C C . VAL B 1 138 ? -1.649 7.079 10.795 1.00 17.10 136 VAL B C 1
ATOM 2872 O O . VAL B 1 138 ? -1.758 8.051 11.522 1.00 18.87 136 VAL B O 1
ATOM 2876 N N . CYS B 1 139 ? -0.558 6.327 10.756 1.00 18.24 137 CYS B N 1
ATOM 2877 C CA . CYS B 1 139 ? 0.637 6.694 11.507 1.00 16.81 137 CYS B CA 1
ATOM 2878 C C . CYS B 1 139 ? 1.583 7.489 10.628 1.00 19.51 137 CYS B C 1
ATOM 2879 O O . CYS B 1 139 ? 1.961 7.042 9.532 1.00 21.85 137 CYS B O 1
ATOM 2882 N N . LEU B 1 140 ? 1.915 8.681 11.096 1.00 18.60 138 LEU B N 1
ATOM 2883 C CA . LEU B 1 140 ? 2.883 9.567 10.433 1.00 17.89 138 LEU B CA 1
ATOM 2884 C C . LEU B 1 140 ? 4.248 9.445 11.103 1.00 18.36 138 LEU B C 1
ATOM 2885 O O . LEU B 1 140 ? 4.372 9.720 12.284 1.00 19.64 138 LEU B O 1
ATOM 2890 N N . MET B 1 141 ? 5.263 9.073 10.336 1.00 17.29 139 MET B N 1
ATOM 2891 C CA . MET B 1 141 ? 6.598 8.865 10.886 1.00 14.43 139 MET B CA 1
ATOM 2892 C C . MET B 1 141 ? 7.608 9.870 10.321 1.00 18.74 139 MET B C 1
ATOM 2893 O O . MET B 1 141 ? 7.621 10.120 9.120 1.00 20.64 139 MET B O 1
ATOM 2898 N N . HIS B 1 142 ? 8.458 10.430 11.176 1.00 16.84 140 HIS B N 1
ATOM 2899 C CA . HIS B 1 142 ? 9.529 11.286 10.680 1.00 17.87 140 HIS B CA 1
ATOM 2900 C C . HIS B 1 142 ? 10.688 10.500 10.074 1.00 22.76 140 HIS B C 1
ATOM 2901 O O . HIS B 1 142 ? 11.202 9.562 10.670 1.00 19.10 140 HIS B O 1
ATOM 2908 N N . MET B 1 143 ? 11.106 10.907 8.884 1.00 21.86 141 MET B N 1
ATOM 2909 C CA . MET B 1 143 ? 12.195 10.243 8.176 1.00 29.18 141 MET B CA 1
ATOM 2910 C C . MET B 1 143 ? 13.140 11.258 7.530 1.00 35.32 141 MET B C 1
ATOM 2911 O O . MET B 1 143 ? 12.794 12.421 7.366 1.00 39.68 141 MET B O 1
ATOM 2916 N N . ASP B 1 157 ? 21.219 19.899 13.984 0.75 45.02 155 ASP B N 1
ATOM 2917 C CA . ASP B 1 157 ? 21.124 21.140 14.747 0.75 47.74 155 ASP B CA 1
ATOM 2918 C C . ASP B 1 157 ? 20.173 21.033 15.929 0.75 35.07 155 ASP B C 1
ATOM 2919 O O . ASP B 1 157 ? 20.564 21.251 17.059 0.75 33.60 155 ASP B O 1
ATOM 2924 N N . ASP B 1 158 ? 18.917 20.702 15.654 1.00 39.45 156 ASP B N 1
ATOM 2925 C CA . ASP B 1 158 ? 17.947 20.534 16.722 1.00 31.90 156 ASP B CA 1
ATOM 2926 C C . ASP B 1 158 ? 16.945 19.510 16.252 1.00 29.45 156 ASP B C 1
ATOM 2927 O O . ASP B 1 158 ? 15.947 19.860 15.616 1.00 25.72 156 ASP B O 1
ATOM 2932 N N . VAL B 1 159 ? 17.230 18.241 16.531 1.00 24.32 157 VAL B N 1
ATOM 2933 C CA . VAL B 1 159 ? 16.420 17.167 15.979 1.00 22.18 157 VAL B CA 1
ATOM 2934 C C . VAL B 1 159 ? 15.008 17.178 16.582 1.00 21.15 157 VAL B C 1
ATOM 2935 O O . VAL B 1 159 ? 14.040 16.889 15.878 1.00 22.40 157 VAL B O 1
ATOM 2939 N N . PHE B 1 160 ? 14.892 17.534 17.859 1.00 21.19 158 PHE B N 1
ATOM 2940 C CA . PHE B 1 160 ? 13.558 17.633 18.455 1.00 23.12 158 PHE B CA 1
ATOM 2941 C C . PHE B 1 160 ? 12.708 18.670 17.706 1.00 25.52 158 PHE B C 1
ATOM 2942 O O . PHE B 1 160 ? 11.574 18.385 17.294 1.00 20.93 158 PHE B O 1
ATOM 2950 N N . ALA B 1 161 ? 13.252 19.866 17.502 1.00 23.48 159 ALA B N 1
ATOM 2951 C CA . ALA B 1 161 ? 12.506 20.910 16.825 1.00 27.58 159 ALA B CA 1
ATOM 2952 C C . ALA B 1 161 ? 12.179 20.527 15.381 1.00 25.99 159 ALA B C 1
ATOM 2953 O O . ALA B 1 161 ? 11.093 20.830 14.907 1.00 25.67 159 ALA B O 1
ATOM 2955 N N . GLU B 1 162 ? 13.093 19.853 14.684 1.00 24.79 160 GLU B N 1
ATOM 2956 C CA A GLU B 1 162 ? 12.825 19.444 13.316 0.58 23.24 160 GLU B CA 1
ATOM 2957 C CA B GLU B 1 162 ? 12.838 19.419 13.309 0.42 23.26 160 GLU B CA 1
ATOM 2958 C C . GLU B 1 162 ? 11.702 18.417 13.275 1.00 20.81 160 GLU B C 1
ATOM 2959 O O . GLU B 1 162 ? 10.817 18.491 12.420 1.00 21.27 160 GLU B O 1
ATOM 2970 N N . VAL B 1 163 ? 11.724 17.469 14.207 1.00 19.66 161 VAL B N 1
ATOM 2971 C CA . VAL B 1 163 ? 10.683 16.448 14.188 1.00 18.47 161 VAL B CA 1
ATOM 2972 C C . VAL B 1 163 ? 9.332 17.067 14.564 1.00 18.87 161 VAL B C 1
ATOM 2973 O O . VAL B 1 163 ? 8.319 16.791 13.930 1.00 19.96 161 VAL B O 1
ATOM 2977 N N . ASN B 1 164 ? 9.345 17.928 15.577 1.00 20.98 162 ASN B N 1
ATOM 2978 C CA . ASN B 1 164 ? 8.131 18.611 16.009 1.00 21.24 162 ASN B CA 1
ATOM 2979 C C . ASN B 1 164 ? 7.519 19.449 14.885 1.00 20.75 162 ASN B C 1
ATOM 2980 O O . ASN B 1 164 ? 6.293 19.432 14.675 1.00 21.66 162 ASN B O 1
ATOM 2985 N N . ARG B 1 165 ? 8.369 20.162 14.149 1.00 22.58 163 ARG B N 1
ATOM 2986 C CA . ARG B 1 165 ? 7.896 20.965 13.021 1.00 21.84 163 ARG B CA 1
ATOM 2987 C C . ARG B 1 165 ? 7.331 20.080 11.902 1.00 23.70 163 ARG B C 1
ATOM 2988 O O . ARG B 1 165 ? 6.321 20.417 11.271 1.00 20.08 163 ARG B O 1
ATOM 2996 N N . TYR B 1 166 ? 7.985 18.953 11.662 1.00 19.95 164 TYR B N 1
ATOM 2997 C CA . TYR B 1 166 ? 7.521 17.985 10.690 1.00 18.00 164 TYR B CA 1
ATOM 2998 C C . TYR B 1 166 ? 6.115 17.516 11.019 1.00 19.25 164 TYR B C 1
ATOM 2999 O O . TYR B 1 166 ? 5.249 17.453 10.150 1.00 20.40 164 TYR B O 1
ATOM 3008 N N . PHE B 1 167 ? 5.888 17.208 12.287 1.00 19.05 165 PHE B N 1
ATOM 3009 C CA . PHE B 1 167 ? 4.574 16.739 12.714 1.00 18.14 165 PHE B CA 1
ATOM 3010 C C . PHE B 1 167 ? 3.536 17.828 12.453 1.00 18.48 165 PHE B C 1
ATOM 3011 O O . PHE B 1 167 ? 2.438 17.556 11.960 1.00 22.22 165 PHE B O 1
ATOM 3019 N N . ILE B 1 168 ? 3.888 19.060 12.807 1.00 19.21 166 ILE B N 1
ATOM 3020 C CA . ILE B 1 168 ? 2.967 20.183 12.594 1.00 23.82 166 ILE B CA 1
ATOM 3021 C C . ILE B 1 168 ? 2.552 20.237 11.121 1.00 22.27 166 ILE B C 1
ATOM 3022 O O . ILE B 1 168 ? 1.361 20.309 10.797 1.00 20.78 166 ILE B O 1
ATOM 3027 N N . GLU B 1 169 ? 3.539 20.142 10.234 1.00 21.77 167 GLU B N 1
ATOM 3028 C CA . GLU B 1 169 ? 3.301 20.221 8.791 1.00 20.49 167 GLU B CA 1
ATOM 3029 C C . GLU B 1 169 ? 2.473 19.043 8.257 1.00 24.08 167 GLU B C 1
ATOM 3030 O O . GLU B 1 169 ? 1.579 19.233 7.427 1.00 21.58 167 GLU B O 1
ATOM 3036 N N . GLN B 1 170 ? 2.755 17.828 8.730 1.00 22.00 168 GLN B N 1
ATOM 3037 C CA . GLN B 1 170 ? 2.069 16.651 8.203 1.00 23.44 168 GLN B CA 1
ATOM 3038 C C . GLN B 1 170 ? 0.652 16.569 8.729 1.00 20.89 168 GLN B C 1
ATOM 3039 O O . GLN B 1 170 ? -0.239 16.095 8.021 1.00 22.09 168 GLN B O 1
ATOM 3045 N N . ILE B 1 171 ? 0.436 17.044 9.956 1.00 17.97 169 ILE B N 1
ATOM 3046 C CA . ILE B 1 171 ? -0.905 17.073 10.517 1.00 18.86 169 ILE B CA 1
ATOM 3047 C C . ILE B 1 171 ? -1.738 18.016 9.657 1.00 22.37 169 ILE B C 1
ATOM 3048 O O . ILE B 1 171 ? -2.853 17.682 9.291 1.00 20.81 169 ILE B O 1
ATOM 3053 N N . ALA B 1 172 ? -1.177 19.174 9.315 1.00 22.71 170 ALA B N 1
ATOM 3054 C CA . ALA B 1 172 ? -1.916 20.135 8.492 1.00 24.33 170 ALA B CA 1
ATOM 3055 C C . ALA B 1 172 ? -2.226 19.550 7.113 1.00 26.60 170 ALA B C 1
ATOM 3056 O O . ALA B 1 172 ? -3.350 19.676 6.627 1.00 24.12 170 ALA B O 1
ATOM 3058 N N . ARG B 1 173 ? -1.228 18.905 6.503 1.00 19.60 171 ARG B N 1
ATOM 3059 C CA . ARG B 1 173 ? -1.375 18.207 5.223 1.00 22.56 171 ARG B CA 1
ATOM 3060 C C . ARG B 1 173 ? -2.533 17.204 5.267 1.00 25.01 171 ARG B C 1
ATOM 3061 O O . ARG B 1 173 ? -3.398 17.185 4.383 1.00 22.84 171 ARG B O 1
ATOM 3069 N N . CYS B 1 174 ? -2.566 16.370 6.300 1.00 21.66 172 CYS B N 1
ATOM 3070 C CA . CYS B 1 174 ? -3.623 15.375 6.412 1.00 16.87 172 CYS B CA 1
ATOM 3071 C C . CYS B 1 174 ? -4.996 16.031 6.593 1.00 18.40 172 CYS B C 1
ATOM 3072 O O . CYS B 1 174 ? -5.969 15.648 5.945 1.00 24.78 172 CYS B O 1
ATOM 3075 N N . GLU B 1 175 ? -5.059 17.009 7.493 1.00 21.64 173 GLU B N 1
ATOM 3076 C CA . GLU B 1 175 ? -6.299 17.727 7.767 1.00 23.02 173 GLU B CA 1
ATOM 3077 C C . GLU B 1 175 ? -6.863 18.348 6.491 1.00 25.15 173 GLU B C 1
ATOM 3078 O O . GLU B 1 175 ? -8.069 18.248 6.228 1.00 24.55 173 GLU B O 1
ATOM 3084 N N . GLN B 1 176 ? -5.976 18.976 5.715 1.00 26.57 174 GLN B N 1
ATOM 3085 C CA . GLN B 1 176 ? -6.325 19.610 4.434 1.00 29.10 174 GLN B CA 1
ATOM 3086 C C . GLN B 1 176 ? -6.921 18.607 3.460 1.00 31.49 174 GLN B C 1
ATOM 3087 O O . GLN B 1 176 ? -7.807 18.952 2.687 1.00 29.30 174 GLN B O 1
ATOM 3093 N N . ALA B 1 177 ? -6.457 17.357 3.518 1.00 25.33 175 ALA B N 1
ATOM 3094 C CA . ALA B 1 177 ? -6.949 16.295 2.632 1.00 27.65 175 ALA B CA 1
ATOM 3095 C C . ALA B 1 177 ? -8.233 15.653 3.173 1.00 28.04 175 ALA B C 1
ATOM 3096 O O . ALA B 1 177 ? -8.782 14.723 2.571 1.00 28.83 175 ALA B O 1
ATOM 3098 N N . GLY B 1 178 ? -8.704 16.139 4.321 1.00 25.24 176 GLY B N 1
ATOM 3099 C CA . GLY B 1 178 ? -9.935 15.628 4.891 1.00 24.70 176 GLY B CA 1
ATOM 3100 C C . GLY B 1 178 ? -9.756 14.487 5.879 1.00 33.49 176 GLY B C 1
ATOM 3101 O O . GLY B 1 178 ? -10.723 13.812 6.228 1.00 30.25 176 GLY B O 1
ATOM 3102 N N . ILE B 1 179 ? -8.528 14.278 6.349 1.00 24.91 177 ILE B N 1
ATOM 3103 C CA . ILE B 1 179 ? -8.284 13.304 7.404 1.00 24.75 177 ILE B CA 1
ATOM 3104 C C . ILE B 1 179 ? -8.359 14.010 8.760 1.00 25.54 177 ILE B C 1
ATOM 3105 O O . ILE B 1 179 ? -7.533 14.874 9.054 1.00 29.16 177 ILE B O 1
ATOM 3110 N N . ALA B 1 180 ? -9.361 13.664 9.567 1.00 22.69 178 ALA B N 1
ATOM 3111 C CA . ALA B 1 180 ? -9.526 14.286 10.871 1.00 25.62 178 ALA B CA 1
ATOM 3112 C C . ALA B 1 180 ? -8.296 14.031 11.735 1.00 27.34 178 ALA B C 1
ATOM 3113 O O . ALA B 1 180 ? -7.714 12.940 11.699 1.00 23.70 178 ALA B O 1
ATOM 3115 N N . LYS B 1 181 ? -7.911 15.034 12.512 1.00 26.92 179 LYS B N 1
ATOM 3116 C CA . LYS B 1 181 ? -6.758 14.905 13.400 1.00 24.55 179 LYS B CA 1
ATOM 3117 C C . LYS B 1 181 ? -6.851 13.658 14.297 1.00 26.59 179 LYS B C 1
ATOM 3118 O O . LYS B 1 181 ? -5.833 13.020 14.602 1.00 23.30 179 LYS B O 1
ATOM 3124 N N . GLU B 1 182 ? -8.074 13.300 14.696 1.00 24.82 180 GLU B N 1
ATOM 3125 C CA . GLU B 1 182 ? -8.295 12.175 15.610 1.00 27.22 180 GLU B CA 1
ATOM 3126 C C . GLU B 1 182 ? -7.981 10.810 14.992 1.00 25.41 180 GLU B C 1
ATOM 3127 O O . GLU B 1 182 ? -7.990 9.799 15.695 1.00 26.06 180 GLU B O 1
ATOM 3133 N N . LYS B 1 183 ? -7.700 10.791 13.691 1.00 20.59 181 LYS B N 1
ATOM 3134 C CA . LYS B 1 183 ? -7.283 9.573 12.997 1.00 18.98 181 LYS B CA 1
ATOM 3135 C C . LYS B 1 183 ? -5.754 9.390 12.989 1.00 20.07 181 LYS B C 1
ATOM 3136 O O . LYS B 1 183 ? -5.268 8.361 12.543 1.00 22.28 181 LYS B O 1
ATOM 3142 N N . LEU B 1 184 ? -5.009 10.378 13.461 1.00 17.51 182 LEU B N 1
ATOM 3143 C CA . LEU B 1 184 ? -3.556 10.366 13.272 1.00 17.40 182 LEU B CA 1
ATOM 3144 C C . LEU B 1 184 ? -2.779 9.841 14.481 1.00 18.71 182 LEU B C 1
ATOM 3145 O O . LEU B 1 184 ? -3.165 10.053 15.637 1.00 20.00 182 LEU B O 1
ATOM 3150 N N . LEU B 1 185 ? -1.652 9.199 14.187 1.00 15.98 183 LEU B N 1
ATOM 3151 C CA . LEU B 1 185 ? -0.688 8.753 15.193 1.00 16.08 183 LEU B CA 1
ATOM 3152 C C . LEU B 1 185 ? 0.626 9.375 14.805 1.00 16.32 183 LEU B C 1
ATOM 3153 O O . LEU B 1 185 ? 0.863 9.602 13.613 1.00 16.46 183 LEU B O 1
ATOM 3158 N N . LEU B 1 186 ? 1.470 9.658 15.786 1.00 14.49 184 LEU B N 1
ATOM 3159 C CA . LEU B 1 186 ? 2.754 10.272 15.480 1.00 12.95 184 LEU B CA 1
ATOM 3160 C C . LEU B 1 186 ? 3.883 9.370 15.928 1.00 14.78 184 LEU B C 1
ATOM 3161 O O . LEU B 1 186 ? 3.851 8.821 17.034 1.00 15.04 184 LEU B O 1
ATOM 3166 N N . ASP B 1 187 ? 4.925 9.282 15.103 1.00 14.81 185 ASP B N 1
ATOM 3167 C CA . ASP B 1 187 ? 6.078 8.433 15.414 1.00 16.16 185 ASP B CA 1
ATOM 3168 C C . ASP B 1 187 ? 7.352 9.204 15.037 1.00 14.76 185 ASP B C 1
ATOM 3169 O O . ASP B 1 187 ? 7.540 9.575 13.886 1.00 15.83 185 ASP B O 1
ATOM 3174 N N . PRO B 1 188 ? 8.240 9.440 16.002 1.00 14.59 186 PRO B N 1
ATOM 3175 C CA . PRO B 1 188 ? 9.440 10.235 15.687 1.00 15.53 186 PRO B CA 1
ATOM 3176 C C . PRO B 1 188 ? 10.453 9.518 14.789 1.00 16.32 186 PRO B C 1
ATOM 3177 O O . PRO B 1 188 ? 11.449 10.135 14.401 1.00 19.20 186 PRO B O 1
ATOM 3181 N N . GLY B 1 189 ? 10.238 8.243 14.506 1.00 16.38 187 GLY B N 1
ATOM 3182 C CA . GLY B 1 189 ? 11.038 7.517 13.527 1.00 15.29 187 GLY B CA 1
ATOM 3183 C C . GLY B 1 189 ? 12.443 7.201 14.024 1.00 17.55 187 GLY B C 1
ATOM 3184 O O . GLY B 1 189 ? 13.436 7.678 13.438 1.00 17.76 187 GLY B O 1
ATOM 3185 N N . PHE B 1 190 ? 12.544 6.425 15.112 1.00 13.25 188 PHE B N 1
ATOM 3186 C CA . PHE B 1 190 ? 13.888 6.032 15.580 1.00 14.38 188 PHE B CA 1
ATOM 3187 C C . PHE B 1 190 ? 14.619 5.233 14.502 1.00 15.36 188 PHE B C 1
ATOM 3188 O O . PHE B 1 190 ? 14.028 4.410 13.800 1.00 16.83 188 PHE B O 1
ATOM 3196 N N . GLY B 1 191 ? 15.918 5.482 14.369 1.00 19.70 189 GLY B N 1
ATOM 3197 C CA . GLY B 1 191 ? 16.714 4.785 13.380 1.00 22.73 189 GLY B CA 1
ATOM 3198 C C . GLY B 1 191 ? 16.571 5.468 12.034 1.00 23.09 189 GLY B C 1
ATOM 3199 O O . GLY B 1 191 ? 16.470 6.690 11.963 1.00 26.90 189 GLY B O 1
ATOM 3200 N N . PHE B 1 192 ? 16.529 4.675 10.981 1.00 24.48 190 PHE B N 1
ATOM 3201 C CA . PHE B 1 192 ? 16.420 5.232 9.622 1.00 30.24 190 PHE B CA 1
ATOM 3202 C C . PHE B 1 192 ? 17.532 6.261 9.412 1.00 30.57 190 PHE B C 1
ATOM 3203 O O . PHE B 1 192 ? 17.305 7.388 8.956 1.00 30.74 190 PHE B O 1
ATOM 3211 N N . GLY B 1 193 ? 18.736 5.893 9.828 0.72 27.59 191 GLY B N 1
ATOM 3212 C CA . GLY B 1 193 ? 19.884 6.735 9.570 0.72 29.01 191 GLY B CA 1
ATOM 3213 C C . GLY B 1 193 ? 20.109 7.898 10.517 0.72 32.75 191 GLY B C 1
ATOM 3214 O O . GLY B 1 193 ? 21.179 8.483 10.460 0.72 31.46 191 GLY B O 1
ATOM 3215 N N . LYS B 1 194 ? 19.127 8.253 11.362 1.00 26.50 192 LYS B N 1
ATOM 3216 C CA . LYS B 1 194 ? 19.377 9.167 12.492 1.00 24.32 192 LYS B CA 1
ATOM 3217 C C . LYS B 1 194 ? 20.539 8.598 13.277 1.00 28.02 192 LYS B C 1
ATOM 3218 O O . LYS B 1 194 ? 20.570 7.385 13.515 1.00 31.41 192 LYS B O 1
ATOM 3224 N N . ASN B 1 195 ? 21.487 9.441 13.693 1.00 24.97 193 ASN B N 1
ATOM 3225 C CA . ASN B 1 195 ? 22.623 8.917 14.435 1.00 29.09 193 ASN B CA 1
ATOM 3226 C C . ASN B 1 195 ? 22.279 8.679 15.894 1.00 28.23 193 ASN B C 1
ATOM 3227 O O . ASN B 1 195 ? 21.199 9.033 16.377 1.00 23.14 193 ASN B O 1
ATOM 3232 N N . LEU B 1 196 ? 23.214 8.069 16.602 1.00 22.18 194 LEU B N 1
ATOM 3233 C CA . LEU B 1 196 ? 23.014 7.713 17.997 1.00 23.87 194 LEU B CA 1
ATOM 3234 C C . LEU B 1 196 ? 22.528 8.876 18.878 1.00 23.40 194 LEU B C 1
ATOM 3235 O O . LEU B 1 196 ? 21.560 8.736 19.652 1.00 23.88 194 LEU B O 1
ATOM 3240 N N . SER B 1 197 ? 23.187 10.023 18.747 1.00 23.98 195 SER B N 1
ATOM 3241 C CA A SER B 1 197 ? 22.874 11.209 19.540 0.40 25.52 195 SER B CA 1
ATOM 3242 C CA B SER B 1 197 ? 22.866 11.206 19.544 0.60 25.50 195 SER B CA 1
ATOM 3243 C C . SER B 1 197 ? 21.457 11.708 19.284 1.00 23.57 195 SER B C 1
ATOM 3244 O O . SER B 1 197 ? 20.729 12.074 20.209 1.00 24.85 195 SER B O 1
ATOM 3249 N N . HIS B 1 198 ? 21.105 11.784 18.009 1.00 21.51 196 HIS B N 1
ATOM 3250 C CA . HIS B 1 198 ? 19.774 12.215 17.616 1.00 24.97 196 HIS B CA 1
ATOM 3251 C C . HIS B 1 198 ? 18.681 11.258 18.095 1.00 19.31 196 HIS B C 1
ATOM 3252 O O . HIS B 1 198 ? 17.655 11.693 18.585 1.00 18.47 196 HIS B O 1
ATOM 3259 N N . ASN B 1 199 ? 18.918 9.957 17.975 1.00 18.02 197 ASN B N 1
ATOM 3260 C CA . ASN B 1 199 ? 17.947 8.977 18.493 1.00 18.30 197 ASN B CA 1
ATOM 3261 C C . ASN B 1 199 ? 17.704 9.137 19.987 1.00 17.95 197 ASN B C 1
ATOM 3262 O O . ASN B 1 199 ? 16.545 9.117 20.443 1.00 17.11 197 ASN B O 1
ATOM 3267 N N . TYR B 1 200 ? 18.773 9.291 20.755 1.00 17.44 198 TYR B N 1
ATOM 3268 C CA . TYR B 1 200 ? 18.580 9.414 22.198 1.00 18.27 198 TYR B CA 1
ATOM 3269 C C . TYR B 1 200 ? 18.054 10.793 22.608 1.00 16.80 198 TYR B C 1
ATOM 3270 O O . TYR B 1 200 ? 17.366 10.897 23.608 1.00 19.61 198 TYR B O 1
ATOM 3279 N N . SER B 1 201 ? 18.327 11.842 21.835 1.00 18.44 199 SER B N 1
ATOM 3280 C CA . SER B 1 201 ? 17.682 13.129 22.118 1.00 20.76 199 SER B CA 1
ATOM 3281 C C . SER B 1 201 ? 16.175 13.005 21.974 1.00 22.13 199 SER B C 1
ATOM 3282 O O . SER B 1 201 ? 15.406 13.519 22.789 1.00 20.55 199 SER B O 1
ATOM 3285 N N . LEU B 1 202 ? 15.748 12.305 20.936 1.00 20.45 200 LEU B N 1
ATOM 3286 C CA . LEU B 1 202 ? 14.315 12.124 20.725 1.00 18.53 200 LEU B CA 1
ATOM 3287 C C . LEU B 1 202 ? 13.691 11.267 21.815 1.00 19.71 200 LEU B C 1
ATOM 3288 O O . LEU B 1 202 ? 12.583 11.572 22.281 1.00 20.09 200 LEU B O 1
ATOM 3293 N N . LEU B 1 203 ? 14.376 10.197 22.217 1.00 16.57 201 LEU B N 1
ATOM 3294 C CA . LEU B 1 203 ? 13.844 9.362 23.292 1.00 18.42 201 LEU B CA 1
ATOM 3295 C C . LEU B 1 203 ? 13.766 10.146 24.599 1.00 19.60 201 LEU B C 1
ATOM 3296 O O . LEU B 1 203 ? 12.771 10.026 25.335 1.00 18.64 201 LEU B O 1
ATOM 3301 N N . ALA B 1 204 ? 14.772 10.979 24.889 1.00 16.07 202 ALA B N 1
ATOM 3302 C CA . ALA B 1 204 ? 14.809 11.695 26.173 1.00 16.61 202 ALA B CA 1
ATOM 3303 C C . ALA B 1 204 ? 13.693 12.721 26.263 1.00 21.43 202 ALA B C 1
ATOM 3304 O O . ALA B 1 204 ? 13.246 13.064 27.360 1.00 21.46 202 ALA B O 1
ATOM 3306 N N . ARG B 1 205 ? 13.253 13.209 25.108 1.00 18.21 203 ARG B N 1
ATOM 3307 C CA . ARG B 1 205 ? 12.276 14.283 25.085 1.00 19.87 203 ARG B CA 1
ATOM 3308 C C . ARG B 1 205 ? 10.919 13.816 24.575 1.00 17.85 203 ARG B C 1
ATOM 3309 O O . ARG B 1 205 ? 10.069 14.638 24.259 1.00 20.46 203 ARG B O 1
ATOM 3317 N N . LEU B 1 206 ? 10.718 12.503 24.516 1.00 17.00 204 LEU B N 1
ATOM 3318 C CA . LEU B 1 206 ? 9.515 11.950 23.876 1.00 18.26 204 LEU B CA 1
ATOM 3319 C C . LEU B 1 206 ? 8.220 12.527 24.438 1.00 19.27 204 LEU B C 1
ATOM 3320 O O . LEU B 1 206 ? 7.269 12.751 23.697 1.00 18.56 204 LEU B O 1
ATOM 3325 N N . ALA B 1 207 ? 8.179 12.759 25.748 1.00 19.09 205 ALA B N 1
ATOM 3326 C CA . ALA B 1 207 ? 6.933 13.187 26.396 1.00 19.60 205 ALA B CA 1
ATOM 3327 C C . ALA B 1 207 ? 6.522 14.572 25.941 1.00 20.52 205 ALA B C 1
ATOM 3328 O O . ALA B 1 207 ? 5.354 14.937 26.029 1.00 21.10 205 ALA B O 1
ATOM 3330 N N . GLU B 1 208 ? 7.472 15.351 25.437 1.00 17.16 206 GLU B N 1
ATOM 3331 C CA . GLU B 1 208 ? 7.132 16.682 24.945 1.00 22.00 206 GLU B CA 1
ATOM 3332 C C . GLU B 1 208 ? 6.309 16.634 23.660 1.00 20.19 206 GLU B C 1
ATOM 3333 O O . GLU B 1 208 ? 5.688 17.637 23.284 1.00 22.72 206 GLU B O 1
ATOM 3339 N N . PHE B 1 209 ? 6.252 15.481 23.001 1.00 18.59 207 PHE B N 1
ATOM 3340 C CA . PHE B 1 209 ? 5.389 15.372 21.830 1.00 18.71 207 PHE B CA 1
ATOM 3341 C C . PHE B 1 209 ? 3.916 15.178 22.227 1.00 18.73 207 PHE B C 1
ATOM 3342 O O . PHE B 1 209 ? 3.050 15.117 21.357 1.00 19.54 207 PHE B O 1
ATOM 3350 N N . HIS B 1 210 ? 3.631 15.085 23.522 1.00 18.41 208 HIS B N 1
ATOM 3351 C CA . HIS B 1 210 ? 2.214 14.942 23.924 1.00 22.22 208 HIS B CA 1
ATOM 3352 C C . HIS B 1 210 ? 1.406 16.219 23.673 1.00 21.31 208 HIS B C 1
ATOM 3353 O O . HIS B 1 210 ? 0.176 16.198 23.763 1.00 20.15 208 HIS B O 1
ATOM 3360 N N . HIS B 1 211 ? 2.068 17.327 23.345 1.00 22.39 209 HIS B N 1
ATOM 3361 C CA . HIS B 1 211 ? 1.312 18.567 23.171 1.00 24.38 209 HIS B CA 1
ATOM 3362 C C . HIS B 1 211 ? 0.325 18.453 22.008 1.00 24.60 209 HIS B C 1
ATOM 3363 O O . HIS B 1 211 ? -0.718 19.118 22.006 1.00 23.43 209 HIS B O 1
ATOM 3370 N N . PHE B 1 212 ? 0.612 17.578 21.048 1.00 19.99 210 PHE B N 1
ATOM 3371 C CA . PHE B 1 212 ? -0.321 17.387 19.927 1.00 19.13 210 PHE B CA 1
ATOM 3372 C C . PHE B 1 212 ? -1.650 16.709 20.319 1.00 21.59 210 PHE B C 1
ATOM 3373 O O . PHE B 1 212 ? -2.607 16.728 19.536 1.00 22.20 210 PHE B O 1
ATOM 3381 N N . ASN B 1 213 ? -1.675 16.096 21.498 1.00 21.27 211 ASN B N 1
ATOM 3382 C CA A ASN B 1 213 ? -2.803 15.279 21.964 0.56 24.03 211 ASN B CA 1
ATOM 3383 C CA B ASN B 1 213 ? -2.811 15.290 21.953 0.44 24.02 211 ASN B CA 1
ATOM 3384 C C . ASN B 1 213 ? -3.156 14.161 20.985 1.00 22.22 211 ASN B C 1
ATOM 3385 O O . ASN B 1 213 ? -4.327 13.880 20.736 1.00 21.95 211 ASN B O 1
ATOM 3394 N N . LEU B 1 214 ? -2.115 13.525 20.447 1.00 19.44 212 LEU B N 1
ATOM 3395 C CA . LEU B 1 214 ? -2.235 12.387 19.538 1.00 18.89 212 LEU B CA 1
ATOM 3396 C C . LEU B 1 214 ? -1.476 11.185 20.051 1.00 15.91 212 LEU B C 1
ATOM 3397 O O . LEU B 1 214 ? -0.499 11.350 20.794 1.00 18.60 212 LEU B O 1
ATOM 3402 N N . PRO B 1 215 ? -1.893 9.976 19.638 1.00 17.04 213 PRO B N 1
ATOM 3403 C CA . PRO B 1 215 ? -1.165 8.771 20.051 1.00 16.89 213 PRO B CA 1
ATOM 3404 C C . PRO B 1 215 ? 0.291 8.833 19.578 1.00 17.02 213 PRO B C 1
ATOM 3405 O O . PRO B 1 215 ? 0.522 9.248 18.439 1.00 18.40 213 PRO B O 1
ATOM 3409 N N . LEU B 1 216 ? 1.210 8.442 20.452 1.00 15.67 214 LEU B N 1
ATOM 3410 C CA . LEU B 1 216 ? 2.618 8.292 20.106 1.00 15.56 214 LEU B CA 1
ATOM 3411 C C . LEU B 1 216 ? 2.932 6.813 19.892 1.00 18.44 214 LEU B C 1
ATOM 3412 O O . LEU B 1 216 ? 2.651 5.960 20.751 1.00 16.39 214 LEU B O 1
ATOM 3417 N N . LEU B 1 217 ? 3.520 6.517 18.738 1.00 15.78 215 LEU B N 1
ATOM 3418 C CA . LEU B 1 217 ? 3.939 5.174 18.389 1.00 11.65 215 LEU B CA 1
ATOM 3419 C C . LEU B 1 217 ? 5.460 5.214 18.245 1.00 16.89 215 LEU B C 1
ATOM 3420 O O . LEU B 1 217 ? 6.011 6.176 17.688 1.00 14.98 215 LEU B O 1
ATOM 3425 N N . VAL B 1 218 ? 6.131 4.196 18.755 1.00 14.52 216 VAL B N 1
ATOM 3426 C CA . VAL B 1 218 ? 7.601 4.195 18.691 1.00 12.80 216 VAL B CA 1
ATOM 3427 C C . VAL B 1 218 ? 8.104 2.825 18.312 1.00 14.40 216 VAL B C 1
ATOM 3428 O O . VAL B 1 218 ? 7.495 1.828 18.671 1.00 13.69 216 VAL B O 1
ATOM 3432 N N . GLY B 1 219 ? 9.239 2.781 17.594 1.00 13.76 217 GLY B N 1
ATOM 3433 C CA . GLY B 1 219 ? 9.836 1.523 17.212 1.00 11.84 217 GLY B CA 1
ATOM 3434 C C . GLY B 1 219 ? 11.328 1.586 17.418 1.00 17.08 217 GLY B C 1
ATOM 3435 O O . GLY B 1 219 ? 12.038 2.225 16.626 1.00 16.30 217 GLY B O 1
ATOM 3436 N N . MET B 1 220 ? 11.800 0.957 18.493 1.00 14.54 218 MET B N 1
ATOM 3437 C CA . MET B 1 220 ? 13.256 0.910 18.741 1.00 13.47 218 MET B CA 1
ATOM 3438 C C . MET B 1 220 ? 13.817 -0.511 18.763 1.00 16.22 218 MET B C 1
ATOM 3439 O O . MET B 1 220 ? 15.046 -0.697 18.751 1.00 15.85 218 MET B O 1
ATOM 3444 N N . SER B 1 221 ? 12.932 -1.506 18.773 1.00 16.10 219 SER B N 1
ATOM 3445 C CA . SER B 1 221 ? 13.303 -2.920 18.948 1.00 16.11 219 SER B CA 1
ATOM 3446 C C . SER B 1 221 ? 14.481 -3.415 18.078 1.00 16.58 219 SER B C 1
ATOM 3447 O O . SER B 1 221 ? 14.430 -3.349 16.857 1.00 15.77 219 SER B O 1
ATOM 3450 N N . ARG B 1 222 ? 15.539 -3.880 18.737 1.00 13.86 220 ARG B N 1
ATOM 3451 C CA . ARG B 1 222 ? 16.709 -4.454 18.073 1.00 16.61 220 ARG B CA 1
ATOM 3452 C C . ARG B 1 222 ? 17.449 -3.517 17.122 1.00 19.40 220 ARG B C 1
ATOM 3453 O O . ARG B 1 222 ? 18.327 -3.967 16.381 1.00 19.00 220 ARG B O 1
ATOM 3461 N N . LYS B 1 223 ? 17.183 -2.219 17.203 1.00 16.56 221 LYS B N 1
ATOM 3462 C CA . LYS B 1 223 ? 17.823 -1.275 16.282 1.00 17.94 221 LYS B CA 1
ATOM 3463 C C . LYS B 1 223 ? 19.266 -0.923 16.662 1.00 19.16 221 LYS B C 1
ATOM 3464 O O . LYS B 1 223 ? 19.772 -1.248 17.755 1.00 17.18 221 LYS B O 1
ATOM 3470 N N . SER B 1 224 ? 19.925 -0.246 15.727 1.00 20.75 222 SER B N 1
ATOM 3471 C CA . SER B 1 224 ? 21.297 0.153 15.906 1.00 21.26 222 SER B CA 1
ATOM 3472 C C . SER B 1 224 ? 21.505 1.084 17.107 1.00 21.38 222 SER B C 1
ATOM 3473 O O . SER B 1 224 ? 22.592 1.100 17.698 1.00 18.78 222 SER B O 1
ATOM 3476 N N . MET B 1 225 ? 20.472 1.835 17.517 1.00 18.84 223 MET B N 1
ATOM 3477 C CA . MET B 1 225 ? 20.666 2.731 18.659 1.00 17.82 223 MET B CA 1
ATOM 3478 C C . MET B 1 225 ? 20.905 1.909 19.936 1.00 17.32 223 MET B C 1
ATOM 3479 O O . MET B 1 225 ? 21.444 2.413 20.905 1.00 18.82 223 MET B O 1
ATOM 3484 N N . ILE B 1 226 ? 20.524 0.638 19.894 1.00 15.90 224 ILE B N 1
ATOM 3485 C CA . ILE B 1 226 ? 20.834 -0.317 20.954 1.00 16.90 224 ILE B CA 1
ATOM 3486 C C . ILE B 1 226 ? 22.146 -1.068 20.647 1.00 17.34 224 ILE B C 1
ATOM 3487 O O . ILE B 1 226 ? 23.053 -1.107 21.472 1.00 17.54 224 ILE B O 1
ATOM 3492 N N . GLY B 1 227 ? 22.194 -1.677 19.459 1.00 18.70 225 GLY B N 1
ATOM 3493 C CA . GLY B 1 227 ? 23.364 -2.437 19.015 1.00 17.31 225 GLY B CA 1
ATOM 3494 C C . GLY B 1 227 ? 24.681 -1.707 19.132 1.00 21.63 225 GLY B C 1
ATOM 3495 O O . GLY B 1 227 ? 25.689 -2.323 19.530 1.00 22.98 225 GLY B O 1
ATOM 3496 N N . GLN B 1 228 ? 24.710 -0.431 18.780 1.00 16.87 226 GLN B N 1
ATOM 3497 C CA . GLN B 1 228 ? 25.930 0.359 18.868 1.00 19.91 226 GLN B CA 1
ATOM 3498 C C . GLN B 1 228 ? 26.418 0.513 20.299 1.00 23.53 226 GLN B C 1
ATOM 3499 O O . GLN B 1 228 ? 27.612 0.616 20.545 1.00 22.95 226 GLN B O 1
ATOM 3505 N N . LEU B 1 229 ? 25.474 0.609 21.226 1.00 21.99 227 LEU B N 1
ATOM 3506 C CA . LEU B 1 229 ? 25.795 0.751 22.650 1.00 20.97 227 LEU B CA 1
ATOM 3507 C C . LEU B 1 229 ? 26.186 -0.567 23.295 1.00 20.06 227 LEU B C 1
ATOM 3508 O O . LEU B 1 229 ? 27.085 -0.623 24.144 1.00 26.74 227 LEU B O 1
ATOM 3513 N N . LEU B 1 230 ? 25.485 -1.630 22.934 1.00 23.29 228 LEU B N 1
ATOM 3514 C CA . LEU B 1 230 ? 25.634 -2.919 23.607 1.00 22.48 228 LEU B CA 1
ATOM 3515 C C . LEU B 1 230 ? 26.716 -3.798 22.964 1.00 29.74 228 LEU B C 1
ATOM 3516 O O . LEU B 1 230 ? 27.257 -4.695 23.620 1.00 25.38 228 LEU B O 1
ATOM 3521 N N . ASN B 1 231 ? 27.011 -3.555 21.680 1.00 23.19 229 ASN B N 1
ATOM 3522 C CA . ASN B 1 231 ? 27.977 -4.363 20.960 1.00 20.79 229 ASN B CA 1
ATOM 3523 C C . ASN B 1 231 ? 27.583 -5.826 20.938 1.00 28.19 229 ASN B C 1
ATOM 3524 O O . ASN B 1 231 ? 28.395 -6.718 21.171 1.00 26.35 229 ASN B O 1
ATOM 3529 N N . VAL B 1 232 ? 26.310 -6.064 20.661 1.00 23.55 230 VAL B N 1
ATOM 3530 C CA . VAL B 1 232 ? 25.795 -7.411 20.517 1.00 29.07 230 VAL B CA 1
ATOM 3531 C C . VAL B 1 232 ? 24.943 -7.466 19.263 1.00 23.20 230 VAL B C 1
ATOM 3532 O O . VAL B 1 232 ? 24.380 -6.459 18.844 1.00 25.95 230 VAL B O 1
ATOM 3536 N N . GLY B 1 233 ? 24.862 -8.645 18.666 1.00 27.06 231 GLY B N 1
ATOM 3537 C CA . GLY B 1 233 ? 24.151 -8.819 17.423 1.00 23.27 231 GLY B CA 1
ATOM 3538 C C . GLY B 1 233 ? 22.659 -8.660 17.651 1.00 28.04 231 GLY B C 1
ATOM 3539 O O . GLY B 1 233 ? 22.188 -8.633 18.792 1.00 26.30 231 GLY B O 1
ATOM 3540 N N . PRO B 1 234 ? 21.902 -8.575 16.557 1.00 26.47 232 PRO B N 1
ATOM 3541 C CA . PRO B 1 234 ? 20.456 -8.333 16.576 1.00 25.35 232 PRO B CA 1
ATOM 3542 C C . PRO B 1 234 ? 19.679 -9.290 17.486 1.00 26.00 232 PRO B C 1
ATOM 3543 O O . PRO B 1 234 ? 18.676 -8.877 18.070 1.00 24.47 232 PRO B O 1
ATOM 3547 N N . SER B 1 235 ? 20.127 -10.536 17.614 1.00 25.67 233 SER B N 1
ATOM 3548 C CA . SER B 1 235 ? 19.398 -11.511 18.422 1.00 29.17 233 SER B CA 1
ATOM 3549 C C . SER B 1 235 ? 19.729 -11.398 19.910 1.00 28.88 233 SER B C 1
ATOM 3550 O O . SER B 1 235 ? 19.156 -12.099 20.725 1.00 29.00 233 SER B O 1
ATOM 3553 N N . GLU B 1 236 ? 20.686 -10.545 20.247 1.00 21.17 234 GLU B N 1
ATOM 3554 C CA . GLU B 1 236 ? 21.151 -10.417 21.625 1.00 25.52 234 GLU B CA 1
ATOM 3555 C C . GLU B 1 236 ? 20.740 -9.116 22.304 1.00 25.59 234 GLU B C 1
ATOM 3556 O O . GLU B 1 236 ? 21.310 -8.745 23.326 1.00 24.53 234 GLU B O 1
ATOM 3562 N N . ARG B 1 237 ? 19.784 -8.404 21.720 1.00 18.29 235 ARG B N 1
ATOM 3563 C CA . ARG B 1 237 ? 19.523 -7.012 22.117 1.00 19.00 235 ARG B CA 1
ATOM 3564 C C . ARG B 1 237 ? 18.299 -6.829 23.021 1.00 17.35 235 ARG B C 1
ATOM 3565 O O . ARG B 1 237 ? 17.863 -5.702 23.243 1.00 18.95 235 ARG B O 1
ATOM 3573 N N . LEU B 1 238 ? 17.766 -7.926 23.552 1.00 18.45 236 LEU B N 1
ATOM 3574 C CA . LEU B 1 238 ? 16.496 -7.859 24.278 1.00 15.42 236 LEU B CA 1
ATOM 3575 C C . LEU B 1 238 ? 16.552 -6.868 25.452 1.00 16.20 236 LEU B C 1
ATOM 3576 O O . LEU B 1 238 ? 15.633 -6.068 25.622 1.00 14.87 236 LEU B O 1
ATOM 3581 N N . SER B 1 239 ? 17.636 -6.887 26.241 1.00 15.93 237 SER B N 1
ATOM 3582 C CA . SER B 1 239 ? 17.659 -6.030 27.438 1.00 15.32 237 SER B CA 1
ATOM 3583 C C . SER B 1 239 ? 17.611 -4.574 27.051 1.00 16.22 237 SER B C 1
ATOM 3584 O O . SER B 1 239 ? 16.933 -3.758 27.705 1.00 15.20 237 SER B O 1
ATOM 3587 N N . GLY B 1 240 ? 18.322 -4.245 25.967 1.00 15.23 238 GLY B N 1
ATOM 3588 C CA . GLY B 1 240 ? 18.289 -2.894 25.468 1.00 14.67 238 GLY B CA 1
ATOM 3589 C C . GLY B 1 240 ? 16.929 -2.556 24.865 1.00 14.10 238 GLY B C 1
ATOM 3590 O O . GLY B 1 240 ? 16.448 -1.447 25.054 1.00 16.36 238 GLY B O 1
ATOM 3591 N N . SER B 1 241 ? 16.345 -3.489 24.130 1.00 12.51 239 SER B N 1
ATOM 3592 C CA . SER B 1 241 ? 15.026 -3.268 23.530 1.00 15.59 239 SER B CA 1
ATOM 3593 C C . SER B 1 241 ? 13.983 -2.995 24.616 1.00 16.75 239 SER B C 1
ATOM 3594 O O . SER B 1 241 ? 13.137 -2.085 24.492 1.00 15.09 239 SER B O 1
ATOM 3597 N N . LEU B 1 242 ? 14.042 -3.782 25.680 1.00 14.50 240 LEU B N 1
ATOM 3598 C CA . LEU B 1 242 ? 13.102 -3.595 26.796 1.00 15.03 240 LEU B CA 1
ATOM 3599 C C . LEU B 1 242 ? 13.323 -2.255 27.471 1.00 13.76 240 LEU B C 1
ATOM 3600 O O . LEU B 1 242 ? 12.381 -1.554 27.814 1.00 14.00 240 LEU B O 1
ATOM 3605 N N . ALA B 1 243 ? 14.587 -1.884 27.678 1.00 13.62 241 ALA B N 1
ATOM 3606 C CA . ALA B 1 243 ? 14.885 -0.612 28.299 1.00 14.18 241 ALA B CA 1
ATOM 3607 C C . ALA B 1 243 ? 14.316 0.549 27.469 1.00 15.43 241 ALA B C 1
ATOM 3608 O O . ALA B 1 243 ? 13.700 1.461 28.033 1.00 15.39 241 ALA B O 1
ATOM 3610 N N . CYS B 1 244 ? 14.519 0.526 26.149 1.00 16.22 242 CYS B N 1
ATOM 3611 C CA . CYS B 1 244 ? 13.919 1.552 25.285 1.00 12.93 242 CYS B CA 1
ATOM 3612 C C . CYS B 1 244 ? 12.389 1.587 25.450 1.00 14.10 242 CYS B C 1
ATOM 3613 O O . CYS B 1 244 ? 11.801 2.658 25.562 1.00 15.34 242 CYS B O 1
ATOM 3616 N N . ALA B 1 245 ? 11.780 0.411 25.445 1.00 13.82 243 ALA B N 1
ATOM 3617 C CA . ALA B 1 245 ? 10.313 0.295 25.527 1.00 13.12 243 ALA B CA 1
ATOM 3618 C C . ALA B 1 245 ? 9.780 0.882 26.842 1.00 13.31 243 ALA B C 1
ATOM 3619 O O . ALA B 1 245 ? 8.789 1.629 26.849 1.00 15.23 243 ALA B O 1
ATOM 3621 N N . VAL B 1 246 ? 10.472 0.604 27.948 1.00 12.73 244 VAL B N 1
ATOM 3622 C CA . VAL B 1 246 ? 10.057 1.106 29.243 1.00 12.39 244 VAL B CA 1
ATOM 3623 C C . VAL B 1 246 ? 10.252 2.617 29.358 1.00 13.18 244 VAL B C 1
ATOM 3624 O O . VAL B 1 246 ? 9.386 3.317 29.868 1.00 14.39 244 VAL B O 1
ATOM 3628 N N . ILE B 1 247 ? 11.381 3.117 28.876 1.00 14.25 245 ILE B N 1
ATOM 3629 C CA . ILE B 1 247 ? 11.628 4.558 28.894 1.00 11.90 245 ILE B CA 1
ATOM 3630 C C . ILE B 1 247 ? 10.548 5.300 28.092 1.00 14.81 245 ILE B C 1
ATOM 3631 O O . ILE B 1 247 ? 10.041 6.334 28.529 1.00 14.90 245 ILE B O 1
ATOM 3636 N N . ALA B 1 248 ? 10.216 4.778 26.919 1.00 13.28 246 ALA B N 1
ATOM 3637 C CA . ALA B 1 248 ? 9.146 5.395 26.105 1.00 13.73 246 ALA B CA 1
ATOM 3638 C C . ALA B 1 248 ? 7.771 5.321 26.792 1.00 14.38 246 ALA B C 1
ATOM 3639 O O . ALA B 1 248 ? 7.008 6.310 26.824 1.00 14.72 246 ALA B O 1
ATOM 3641 N N . ALA B 1 249 ? 7.428 4.150 27.311 1.00 15.69 247 ALA B N 1
ATOM 3642 C CA . ALA B 1 249 ? 6.109 3.962 27.917 1.00 16.82 247 ALA B CA 1
ATOM 3643 C C . ALA B 1 249 ? 5.941 4.785 29.203 1.00 16.72 247 ALA B C 1
ATOM 3644 O O . ALA B 1 249 ? 4.830 5.290 29.493 1.00 16.80 247 ALA B O 1
ATOM 3646 N N . MET B 1 250 ? 7.024 4.935 29.975 1.00 14.15 248 MET B N 1
ATOM 3647 C CA . MET B 1 250 ? 6.932 5.743 31.190 1.00 13.87 248 MET B CA 1
ATOM 3648 C C . MET B 1 250 ? 6.698 7.187 30.811 1.00 18.06 248 MET B C 1
ATOM 3649 O O . MET B 1 250 ? 6.184 7.955 31.611 1.00 19.10 248 MET B O 1
ATOM 3654 N N . GLN B 1 251 ? 7.054 7.553 29.575 1.00 16.48 249 GLN B N 1
ATOM 3655 C CA . GLN B 1 251 ? 6.783 8.898 29.057 1.00 14.13 249 GLN B CA 1
ATOM 3656 C C . GLN B 1 251 ? 5.454 8.988 28.315 1.00 17.56 249 GLN B C 1
ATOM 3657 O O . GLN B 1 251 ? 5.175 9.988 27.682 1.00 21.36 249 GLN B O 1
ATOM 3663 N N . GLY B 1 252 ? 4.663 7.938 28.408 1.00 15.79 250 GLY B N 1
ATOM 3664 C CA . GLY B 1 252 ? 3.308 7.950 27.872 1.00 17.85 250 GLY B CA 1
ATOM 3665 C C . GLY B 1 252 ? 3.148 7.536 26.435 1.00 18.86 250 GLY B C 1
ATOM 3666 O O . GLY B 1 252 ? 2.093 7.798 25.818 1.00 20.95 250 GLY B O 1
ATOM 3667 N N . ALA B 1 253 ? 4.172 6.899 25.870 1.00 16.46 251 ALA B N 1
ATOM 3668 C CA . ALA B 1 253 ? 4.024 6.348 24.515 1.00 15.93 251 ALA B CA 1
ATOM 3669 C C . ALA B 1 253 ? 2.884 5.337 24.520 1.00 18.23 251 ALA B C 1
ATOM 3670 O O . ALA B 1 253 ? 2.770 4.537 25.455 1.00 18.45 251 ALA B O 1
ATOM 3672 N N . HIS B 1 254 ? 2.030 5.374 23.495 1.00 17.64 252 HIS B N 1
ATOM 3673 C CA . HIS B 1 254 ? 0.843 4.535 23.491 1.00 16.92 252 HIS B CA 1
ATOM 3674 C C . HIS B 1 254 ? 1.016 3.191 22.824 1.00 17.39 252 HIS B C 1
ATOM 3675 O O . HIS B 1 254 ? 0.353 2.231 23.201 1.00 17.80 252 HIS B O 1
ATOM 3682 N N . ILE B 1 255 ? 1.874 3.121 21.803 1.00 14.58 253 ILE B N 1
ATOM 3683 C CA . ILE B 1 255 ? 2.070 1.867 21.073 1.00 13.91 253 ILE B CA 1
ATOM 3684 C C . ILE B 1 255 ? 3.570 1.621 20.902 1.00 13.18 253 ILE B C 1
ATOM 3685 O O . ILE B 1 255 ? 4.309 2.525 20.476 1.00 14.08 253 ILE B O 1
ATOM 3690 N N . ILE B 1 256 ? 4.026 0.419 21.260 1.00 13.24 254 ILE B N 1
ATOM 3691 C CA . ILE B 1 256 ? 5.446 0.059 21.179 1.00 14.10 254 ILE B CA 1
ATOM 3692 C C . ILE B 1 256 ? 5.577 -1.064 20.180 1.00 15.08 254 ILE B C 1
ATOM 3693 O O . ILE B 1 256 ? 5.054 -2.153 20.384 1.00 14.41 254 ILE B O 1
ATOM 3698 N N . ARG B 1 257 ? 6.270 -0.799 19.086 1.00 14.69 255 ARG B N 1
ATOM 3699 C CA . ARG B 1 257 ? 6.436 -1.786 18.018 1.00 14.50 255 ARG B CA 1
ATOM 3700 C C . ARG B 1 257 ? 7.676 -2.665 18.282 1.00 15.98 255 ARG B C 1
ATOM 3701 O O . ARG B 1 257 ? 8.807 -2.161 18.336 1.00 16.09 255 ARG B O 1
ATOM 3709 N N . VAL B 1 258 ? 7.473 -3.975 18.433 1.00 13.83 256 VAL B N 1
ATOM 3710 C CA . VAL B 1 258 ? 8.580 -4.840 18.851 1.00 15.39 256 VAL B CA 1
ATOM 3711 C C . VAL B 1 258 ? 8.607 -6.208 18.164 1.00 15.89 256 VAL B C 1
ATOM 3712 O O . VAL B 1 258 ? 7.580 -6.719 17.670 1.00 15.72 256 VAL B O 1
ATOM 3716 N N . HIS B 1 259 ? 9.806 -6.797 18.173 1.00 17.46 257 HIS B N 1
ATOM 3717 C CA . HIS B 1 259 ? 10.006 -8.184 17.771 1.00 18.42 257 HIS B CA 1
ATOM 3718 C C . HIS B 1 259 ? 9.652 -9.160 18.883 1.00 20.25 257 HIS B C 1
ATOM 3719 O O . HIS B 1 259 ? 9.072 -10.205 18.619 1.00 21.41 257 HIS B O 1
ATOM 3726 N N . ASP B 1 260 ? 10.031 -8.830 20.119 1.00 18.17 258 ASP B N 1
ATOM 3727 C CA . ASP B 1 260 ? 9.919 -9.775 21.241 1.00 16.41 258 ASP B CA 1
ATOM 3728 C C . ASP B 1 260 ? 8.685 -9.480 22.094 1.00 17.09 258 ASP B C 1
ATOM 3729 O O . ASP B 1 260 ? 8.753 -8.740 23.081 1.00 17.06 258 ASP B O 1
ATOM 3734 N N . VAL B 1 261 ? 7.544 -10.046 21.711 1.00 14.47 259 VAL B N 1
ATOM 3735 C CA . VAL B 1 261 ? 6.284 -9.596 22.310 1.00 15.94 259 VAL B CA 1
ATOM 3736 C C . VAL B 1 261 ? 6.124 -9.948 23.808 1.00 17.58 259 VAL B C 1
ATOM 3737 O O . VAL B 1 261 ? 5.781 -9.072 24.608 1.00 16.49 259 VAL B O 1
ATOM 3741 N N . LYS B 1 262 ? 6.367 -11.199 24.164 1.00 15.55 260 LYS B N 1
ATOM 3742 C CA . LYS B 1 262 ? 6.035 -11.654 25.497 1.00 18.86 260 LYS B CA 1
ATOM 3743 C C . LYS B 1 262 ? 6.788 -10.873 26.558 1.00 17.34 260 LYS B C 1
ATOM 3744 O O . LYS B 1 262 ? 6.205 -10.457 27.547 1.00 15.67 260 LYS B O 1
ATOM 3750 N N . GLU B 1 263 ? 8.074 -10.647 26.333 1.00 17.48 261 GLU B N 1
ATOM 3751 C CA . GLU B 1 263 ? 8.871 -9.901 27.297 1.00 17.57 261 GLU B CA 1
ATOM 3752 C C . GLU B 1 263 ? 8.471 -8.433 27.336 1.00 15.98 261 GLU B C 1
ATOM 3753 O O . GLU B 1 263 ? 8.416 -7.839 28.407 1.00 14.21 261 GLU B O 1
ATOM 3759 N N . THR B 1 264 ? 8.115 -7.858 26.181 1.00 15.29 262 THR B N 1
ATOM 3760 C CA . THR B 1 264 ? 7.711 -6.453 26.192 1.00 13.01 262 THR B CA 1
ATOM 3761 C C . THR B 1 264 ? 6.379 -6.260 26.913 1.00 14.50 262 THR B C 1
ATOM 3762 O O . THR B 1 264 ? 6.195 -5.267 27.647 1.00 13.90 262 THR B O 1
ATOM 3766 N N . VAL B 1 265 ? 5.459 -7.201 26.703 1.00 16.14 263 VAL B N 1
ATOM 3767 C CA . VAL B 1 265 ? 4.166 -7.164 27.364 1.00 14.86 263 VAL B CA 1
ATOM 3768 C C . VAL B 1 265 ? 4.363 -7.231 28.887 1.00 15.78 263 VAL B C 1
ATOM 3769 O O . VAL B 1 265 ? 3.768 -6.458 29.610 1.00 15.48 263 VAL B O 1
ATOM 3773 N N . GLU B 1 266 ? 5.272 -8.089 29.346 1.00 16.58 264 GLU B N 1
ATOM 3774 C CA . GLU B 1 266 ? 5.584 -8.147 30.778 1.00 17.04 264 GLU B CA 1
ATOM 3775 C C . GLU B 1 266 ? 6.116 -6.821 31.284 1.00 16.65 264 GLU B C 1
ATOM 3776 O O . GLU B 1 266 ? 5.708 -6.347 32.342 1.00 16.80 264 GLU B O 1
ATOM 3782 N N . ALA B 1 267 ? 7.068 -6.234 30.550 1.00 15.64 265 ALA B N 1
ATOM 3783 C CA . ALA B 1 267 ? 7.638 -4.949 30.924 1.00 12.39 265 ALA B CA 1
ATOM 3784 C C . ALA B 1 267 ? 6.550 -3.891 30.941 1.00 14.82 265 ALA B C 1
ATOM 3785 O O . ALA B 1 267 ? 6.517 -3.035 31.817 1.00 14.80 265 ALA B O 1
ATOM 3787 N N . MET B 1 268 ? 5.611 -3.969 30.006 1.00 14.90 266 MET B N 1
ATOM 3788 C CA . MET B 1 268 ? 4.532 -2.993 30.021 1.00 16.09 266 MET B CA 1
ATOM 3789 C C . MET B 1 268 ? 3.572 -3.148 31.206 1.00 14.26 266 MET B C 1
ATOM 3790 O O . MET B 1 268 ? 3.017 -2.157 31.678 1.00 15.25 266 MET B O 1
ATOM 3795 N N . ARG B 1 269 ? 3.366 -4.367 31.677 1.00 15.66 267 ARG B N 1
ATOM 3796 C CA . ARG B 1 269 ? 2.546 -4.555 32.874 1.00 15.26 267 ARG B CA 1
ATOM 3797 C C . ARG B 1 269 ? 3.186 -3.879 34.098 1.00 13.96 267 ARG B C 1
ATOM 3798 O O . ARG B 1 269 ? 2.499 -3.283 34.948 1.00 15.46 267 ARG B O 1
ATOM 3806 N N . VAL B 1 270 ? 4.514 -3.920 34.148 1.00 12.92 268 VAL B N 1
ATOM 3807 C CA . VAL B 1 270 ? 5.234 -3.305 35.239 1.00 14.21 268 VAL B CA 1
ATOM 3808 C C . VAL B 1 270 ? 5.095 -1.795 35.113 1.00 15.42 268 VAL B C 1
ATOM 3809 O O . VAL B 1 270 ? 4.825 -1.106 36.079 1.00 13.58 268 VAL B O 1
ATOM 3813 N N . VAL B 1 271 ? 5.234 -1.287 33.887 1.00 13.57 269 VAL B N 1
ATOM 3814 C CA . VAL B 1 271 ? 5.023 0.137 33.664 1.00 13.44 269 VAL B CA 1
ATOM 3815 C C . VAL B 1 271 ? 3.593 0.554 34.053 1.00 14.25 269 VAL B C 1
ATOM 3816 O O . VAL B 1 271 ? 3.398 1.593 34.708 1.00 17.02 269 VAL B O 1
ATOM 3820 N N . GLU B 1 272 ? 2.603 -0.250 33.665 1.00 15.13 270 GLU B N 1
ATOM 3821 C CA . GLU B 1 272 ? 1.197 0.091 33.973 1.00 14.97 270 GLU B CA 1
ATOM 3822 C C . GLU B 1 272 ? 0.953 0.104 35.480 1.00 17.08 270 GLU B C 1
ATOM 3823 O O . GLU B 1 272 ? 0.271 0.993 35.988 1.00 17.94 270 GLU B O 1
ATOM 3829 N N . ALA B 1 273 ? 1.529 -0.872 36.183 1.00 14.51 271 ALA B N 1
ATOM 3830 C CA . ALA B 1 273 ? 1.376 -0.928 37.641 1.00 18.13 271 ALA B CA 1
ATOM 3831 C C . ALA B 1 273 ? 1.975 0.314 38.300 1.00 18.30 271 ALA B C 1
ATOM 3832 O O . ALA B 1 273 ? 1.456 0.814 39.304 1.00 18.51 271 ALA B O 1
ATOM 3834 N N . THR B 1 274 ? 3.096 0.785 37.765 1.00 16.14 272 THR B N 1
ATOM 3835 C CA . THR B 1 274 ? 3.732 2.001 38.244 1.00 18.24 272 THR B CA 1
ATOM 3836 C C . THR B 1 274 ? 2.916 3.271 37.935 1.00 19.39 272 THR B C 1
ATOM 3837 O O . THR B 1 274 ? 2.689 4.093 38.812 1.00 19.20 272 THR B O 1
ATOM 3841 N N . LEU B 1 275 ? 2.488 3.436 36.682 1.00 18.47 273 LEU B N 1
ATOM 3842 C CA . LEU B 1 275 ? 1.707 4.604 36.320 1.00 21.28 273 LEU B CA 1
ATOM 3843 C C . LEU B 1 275 ? 0.375 4.606 37.073 1.00 21.01 273 LEU B C 1
ATOM 3844 O O . LEU B 1 275 ? -0.103 5.655 37.481 1.00 21.55 273 LEU B O 1
ATOM 3849 N N . SER B 1 276 ? -0.201 3.429 37.288 1.00 20.40 274 SER B N 1
ATOM 3850 C CA . SER B 1 276 ? -1.472 3.345 38.032 1.00 18.76 274 SER B CA 1
ATOM 3851 C C . SER B 1 276 ? -1.308 3.772 39.476 1.00 28.03 274 SER B C 1
ATOM 3852 O O . SER B 1 276 ? -2.194 4.389 40.061 1.00 28.18 274 SER B O 1
ATOM 3855 N N . ALA B 1 277 ? -0.154 3.448 40.043 1.00 24.17 275 ALA B N 1
ATOM 3856 C CA . ALA B 1 277 ? 0.145 3.779 41.428 1.00 23.53 275 ALA B CA 1
ATOM 3857 C C . ALA B 1 277 ? 0.396 5.266 41.607 1.00 28.64 275 ALA B C 1
ATOM 3858 O O . ALA B 1 277 ? 0.267 5.794 42.703 1.00 38.29 275 ALA B O 1
ATOM 3860 N N . LYS B 1 278 ? 0.752 5.938 40.522 1.00 26.65 276 LYS B N 1
ATOM 3861 C CA . LYS B 1 278 ? 0.999 7.368 40.568 1.00 34.06 276 LYS B CA 1
ATOM 3862 C C . LYS B 1 278 ? -0.316 8.125 40.719 1.00 46.20 276 LYS B C 1
ATOM 3863 O O . LYS B 1 278 ? -0.376 9.331 40.499 1.00 57.18 276 LYS B O 1
ATOM 3869 N N . GLU B 1 279 ? -1.362 7.400 41.102 1.00 49.54 277 GLU B N 1
ATOM 3870 C CA . GLU B 1 279 ? -2.688 7.973 41.315 1.00 48.88 277 GLU B CA 1
ATOM 3871 C C . GLU B 1 279 ? -3.086 8.908 40.181 1.00 54.91 277 GLU B C 1
ATOM 3872 O O . GLU B 1 279 ? -3.463 8.465 39.100 1.00 62.47 277 GLU B O 1
#

Sequence (506 aa):
MKLFAQGTSLDLSHPHVMGILNVTNSLIDAVKHANLMINAGATIIDVGGESTRPGAAEVSVEEELQRVIPVVEAIAQRRFEVWISSVVDTSKPEVIRESSAKVGAHIINDIRSLSEPGALEAAAETGLPVCLMHMQGNPDDVFAEVNRYFIEQIARCEQAGIAKEKLLLDPGFGFGKNLSSHNYSSLLARLAEFHHFNLPLLVGMSRKSMIGQLLNVGPSERLSGSLACAVIAAMQGAHIIRVHDVKETVEAMRVVEATLSAKSMKLFAQGTSLDLSHPHVMGILNVTPNSLIDAVKHANLMINAGATIIDVGGEEVSVEEELQRVIPVVEAIAQRFEVWISSVDTSKPEVIRESAKVGAHIINDIRSLSEPGALEAAAETGLPVCLMHMDDVFAEEVNRYFIEQIARCEQAGIAKEKLLLDPGFGFGKNLSSHNYSLLARLAEFHHFNNLPLLVGMSRKSMIGQLLNVGPSERLSGSLACAVIAAMQGAHIIRVHDVKETVEAMRVVEATLSAKE

Organism: Escherichia coli (strain K12) (NCBI:txid83333)

Nearest PDB structures (foldseek):
  5u0v-assembly1_B  TM=1.004E+00  e=1.487E-49  Escherichia coli CFT073
  5v7a-assembly2_B  TM=9.954E-01  e=1.464E-44  Escherichia coli CFT073
  5u0v-assembly1_A  TM=9.926E-01  e=2.632E-44  Escherichia coli CFT073
  5u10-assembly1_A  TM=9.965E-01  e=6.728E-44  Escherichia coli CFT073
  3tyu-assembly1_B  TM=9.777E-01  e=5.717E-33  Yersinia pestis

GO terms:
  GO:0004156 dihydropteroate synthase activity (F, EXP)
  GO:0005737 cytoplasm (C, IDA)
  GO:0005829 cytosol (C, IDA)
  GO:0004156 dihydropteroate synthase activity (F, IDA)
  GO:0009410 response to xenobiotic stimulus (P, EXP)
  GO:0046656 folic acid biosynthetic process (P, IMP)
  GO:0009410 response to xenobiotic stimulus (P, IMP)

Foldseek 3Di:
DWFDFPRDIDDLPAAAEEAEQAQLVSLVVSVVVVVVLVVLGHQEYEYEHPVVPPPDDDDDPVVRCVRGLSNLLVCVVPHPGAYEYEDLDLVCLQRSLVSPHAEYEYQLLNQPPCSLLSNQVSLHAYEYEDAPPHVVALVNVLLVVVVVSCVVSVVSVHDSQSYEYEPHAANPDDLVNNVVCLVCVLVSCVSVHAYEYEDEQHCNQCVVVVHDSVPRVVVLLVSLLSNSLSSHRYYYYNDNNVNVVSSVVSVVVVVVD/DAWFDAPNDIGDLPAAAEEAEQELADVSLVVSVVVVVVLVVLGHQEYEYEYPVPDVVVRCVRGLSNLLVCQVPHPGAYEYEDQDLVCLQSSLVSGHAEHEYQCLNPDPPSLLSNQVSLHAYEYEDLVCLVVVLLVVVVVSLVVSVVSPRDSSSYEYEDHQDNPQDLVSNVVCLVCVLVSCVSVHAYEYEDELDVNQCVVPVDHSVPRVVVLLVSLLSNRLSPHRYYYYNDRNVNVVSSVVSVVVVVVVD

B-factor: mean 24.92, std 9.64, range [11.04, 86.39]

InterPro domains:
  IPR000489 Pterin-binding domain [PF00809] (18-257)
  IPR000489 Pterin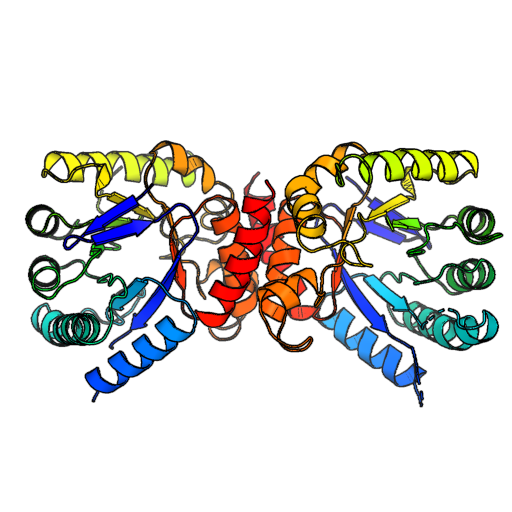-binding domain [PS00792] (17-32)
  IPR000489 Pterin-binding domain [PS00793] (51-64)
  IPR000489 Pterin-binding domain [PS50972] (15-267)
  IPR006390 Dihydropteroate synthase domain [TIGR01496] (17-271)
  IPR006390 Dihydropteroate synthase domain [cd00739] (15-270)
  IPR011005 Dihydropteroate synthase-like superfamily [G3DSA:3.20.20.20] (1-282)
  IPR011005 Dihydropteroate synthase-like superfamily [SSF51717] (6-274)
  IPR045031 Dihydropteroate synthase-like [PTHR20941] (13-273)
  IPR058146 Dihydropteroate synthase [NF008625] (1-282)

Solvent-accessible surface area: 20641 Å² total; per-residue (Å²): 107,112,1,118,5,81,87,70,56,16,63,6,87,72,13,10,5,0,0,20,2,71,10,93,121,66,58,120,96,8,20,137,77,0,50,98,7,44,111,32,29,3,54,0,0,0,0,1,26,64,39,35,132,91,78,15,80,166,38,61,64,118,50,20,44,126,92,1,26,48,5,0,82,10,0,46,143,143,47,179,18,12,1,0,0,11,6,8,38,31,62,0,0,68,47,0,16,145,35,16,0,17,0,0,8,0,18,78,2,0,33,57,123,34,0,23,100,0,1,30,117,34,41,8,0,0,0,0,6,7,31,102,65,18,114,150,71,10,18,30,67,0,22,125,19,0,98,96,10,13,57,85,1,76,162,33,67,9,51,74,134,51,0,0,0,9,0,0,0,3,40,79,12,86,68,81,76,0,2,20,0,0,4,66,0,43,83,0,59,105,16,104,7,4,0,1,0,6,3,10,90,48,49,1,0,2,136,44,13,137,35,26,96,108,93,36,55,8,0,10,4,0,0,3,1,1,0,1,51,34,28,3,23,0,3,47,7,71,30,7,114,50,4,18,17,0,5,118,0,0,53,21,1,57,97,30,183,121,52,85,1,117,7,82,88,62,56,13,56,7,80,77,12,12,5,0,0,19,3,95,7,51,124,141,60,62,94,80,8,19,127,77,0,38,117,8,41,114,30,28,3,55,0,0,0,0,9,2,113,132,31,39,38,118,73,8,51,141,43,0,19,49,2,0,67,21,0,34,142,145,32,160,18,9,0,0,0,37,8,6,33,27,86,0,0,97,49,0,19,166,24,16,0,14,0,0,9,0,57,59,1,0,73,30,125,33,0,16,100,0,1,31,130,35,36,8,0,0,0,0,8,30,110,174,66,13,23,46,89,0,26,132,45,0,63,93,28,14,52,74,0,82,163,37,63,8,55,66,128,51,0,0,0,8,1,1,1,12,96,80,31,83,56,80,64,5,6,30,0,0,17,82,0,43,86,0,64,113,13,104,6,4,0,1,0,6,4,8,80,51,66,2,0,6,109,43,17,133,28,28,85,103,99,38,53,6,0,9,2,0,1,2,0,1,0,1,48,34,26,3,24,0,3,53,6,68,30,7,116,51,4,19,22,0,4,118,0,0,48,18,0,65,83,23,128,201

Radius of gyration: 25.85 Å; Cα contacts (8 Å, |Δi|>4): 1060; chains: 2; bounding box: 59×46×77 Å